Protein AF-A0A1X7UBM4-F1 (afdb_monomer_lite)

Secondary structure (DSSP, 8-state):
-----EEEE------------SS-TTGGG-S---S----PPPPEE-TTSSEEEEEETTEEEEEEHHHHHHT--STTTB-TTS-B---GGGGGS--EEEEEEEETTEEEEEEE-TTS-EEEEEEEHHHHHHT---HHHHHHHHHHT-----SS--EEEHHHHHH-HHHHHHHHHHHHHHSEEEEE---SSHHHHHHHHHTT-PPPPBTTBSSEE----SS-SSGGGSSS---SB-SS---HHHHHHHHHHHHHHHH-TT-EEE-PPTT-EEEE-TTT-EEEEPPP--TT-----EE----HHHHHHHHHT-EEEEE--TTT-GGGHHHHHHHHHHHTTTSEETTGGGG-TT--TT--TTS-HHHHHHHHHHHHHH-SEEEEE-SS--HHHHHHHHHHHHTT-EEEEEE-SSS-SPPPPHHHHTT--SSSEEEEE--TTTHHHHHHHHHHHT-

Foldseek 3Di:
DDFFKWKKDFDDDDDDDDAAAAQALQRLQDDDDDDPDPDFDWWDAPPLQQWIWGRDVSATAIGGQLRCQQVFPPCCQAPPVRDGPDDCVQVVWDKGWPDWGDDPQKIWTWIQGRVRDIDIGIDGNSVVRSPGPPPVSVVVNVVNNDADQDLDAAEEELCLCPVDLQSVLLQLVRQSRNQKHKYAQQDPDPVSVCVSQVVQNQFDQDPCGSKHWQDQDPDDPDPSNHLDFDAFDQPDDDDDVCVVVVVVVSVCVVPDPSMDMGGDDVRMDMDGNSVGMTIGGDRDDPPPDDDTDIDTDDDSVSSSVSQQLAEEEEAEALQQCLVCLCLLLVLLVLCVSRYHYPPNVSSPNPADSVGPPPDDPVVVVVSSVVSLLSHQEYEYAQQGDDPVSVVSVVVNVVSLHQYEYEHEVPVDPDDGDPVLVVVDDVARRHYDHDDSVCSNVVVVCCSNPHD

Structure (mmCIF, N/CA/C/O backbone):
data_AF-A0A1X7UBM4-F1
#
_entry.id   AF-A0A1X7UBM4-F1
#
loop_
_atom_site.group_PDB
_atom_site.id
_atom_site.type_symbol
_atom_site.label_atom_id
_atom_site.label_alt_id
_atom_site.label_comp_id
_atom_site.label_asym_id
_atom_site.label_entity_id
_atom_site.label_seq_id
_atom_site.pdbx_PDB_ins_code
_atom_site.Cartn_x
_atom_site.Cartn_y
_atom_site.Cartn_z
_atom_site.occupancy
_atom_site.B_iso_or_equiv
_atom_site.auth_seq_id
_atom_site.auth_comp_id
_atom_site.auth_asym_id
_atom_site.auth_atom_id
_atom_site.pdbx_PDB_model_num
ATOM 1 N N . MET A 1 1 ? 34.013 1.049 -30.710 1.00 31.89 1 MET A N 1
ATOM 2 C CA . MET A 1 1 ? 33.432 1.112 -29.354 1.00 31.89 1 MET A CA 1
ATOM 3 C C . MET A 1 1 ? 32.891 2.511 -29.180 1.00 31.89 1 MET A C 1
ATOM 5 O O . MET A 1 1 ? 33.710 3.408 -29.179 1.00 31.89 1 MET A O 1
ATOM 9 N N . ASN A 1 2 ? 31.574 2.706 -29.161 1.00 22.80 2 ASN A N 1
ATOM 10 C CA . ASN A 1 2 ? 30.938 3.958 -28.741 1.00 22.80 2 ASN A CA 1
ATOM 11 C C . ASN A 1 2 ? 29.521 3.617 -28.251 1.00 22.80 2 ASN A C 1
ATOM 13 O O . ASN A 1 2 ? 28.773 2.928 -28.944 1.00 22.80 2 ASN A O 1
ATOM 17 N N . SER A 1 3 ? 29.248 4.020 -27.014 1.00 24.77 3 SER A N 1
ATOM 18 C CA . SER A 1 3 ? 28.074 3.767 -26.167 1.00 24.77 3 SER A CA 1
ATOM 19 C C . SER A 1 3 ? 26.887 4.686 -26.508 1.00 24.77 3 SER A C 1
ATOM 21 O O . SER A 1 3 ? 27.098 5.774 -27.034 1.00 24.77 3 SER A O 1
ATOM 23 N N . LEU A 1 4 ? 25.649 4.265 -26.211 1.00 27.75 4 LEU A N 1
ATOM 24 C CA . LEU A 1 4 ? 24.378 4.913 -26.596 1.00 27.75 4 LEU A CA 1
ATOM 25 C C . LEU A 1 4 ? 23.347 4.915 -25.445 1.00 27.75 4 LEU A C 1
ATOM 27 O O . LEU A 1 4 ? 22.862 3.861 -25.054 1.00 27.75 4 LEU A O 1
ATOM 31 N N . THR A 1 5 ? 22.964 6.091 -24.947 1.00 26.19 5 THR A N 1
ATOM 32 C CA . THR A 1 5 ? 22.086 6.343 -23.782 1.00 26.19 5 THR A CA 1
ATOM 33 C C . THR A 1 5 ? 20.606 6.642 -24.131 1.00 26.19 5 THR A C 1
ATOM 35 O O . THR A 1 5 ? 20.316 7.194 -25.191 1.00 26.19 5 THR A O 1
ATOM 38 N N . ALA A 1 6 ? 19.661 6.325 -23.228 1.00 27.64 6 ALA A N 1
ATOM 39 C CA . ALA A 1 6 ? 18.219 6.659 -23.276 1.00 27.64 6 ALA A CA 1
ATOM 40 C C . ALA A 1 6 ? 17.786 7.494 -22.051 1.00 27.64 6 ALA A C 1
ATOM 42 O O . ALA A 1 6 ? 18.209 7.169 -20.953 1.00 27.64 6 ALA A O 1
ATOM 43 N N . SER A 1 7 ? 16.960 8.539 -22.194 1.00 28.81 7 SER A N 1
ATOM 44 C CA . SER A 1 7 ? 16.756 9.574 -21.154 1.00 28.81 7 SER A CA 1
ATOM 45 C C . SER A 1 7 ? 15.339 9.614 -20.530 1.00 28.81 7 SER A C 1
ATOM 47 O O . SER A 1 7 ? 14.362 9.450 -21.255 1.00 28.81 7 SER A O 1
ATOM 49 N N . MET A 1 8 ? 15.200 9.928 -19.230 1.00 30.80 8 MET A N 1
ATOM 50 C CA . MET A 1 8 ? 13.927 10.083 -18.480 1.00 30.80 8 MET A CA 1
ATOM 51 C C . MET A 1 8 ? 13.883 11.340 -17.592 1.00 30.80 8 MET A C 1
ATOM 53 O O . MET A 1 8 ? 14.936 11.805 -17.165 1.00 30.80 8 MET A O 1
ATOM 57 N N . TRP A 1 9 ? 12.684 11.860 -17.280 1.00 40.25 9 TRP A N 1
ATOM 58 C CA . TRP A 1 9 ? 12.485 13.157 -16.597 1.00 40.25 9 TRP A CA 1
ATOM 59 C C . TRP A 1 9 ? 11.434 13.187 -15.470 1.00 40.25 9 TRP A C 1
ATOM 61 O O . TRP A 1 9 ? 10.471 12.426 -15.485 1.00 40.25 9 TRP A O 1
ATOM 71 N N . CYS A 1 10 ? 11.589 14.142 -14.536 1.00 30.83 10 CYS A N 1
ATOM 72 C CA . CYS A 1 10 ? 10.629 14.520 -13.482 1.00 30.83 10 CYS A CA 1
ATOM 73 C C . CYS A 1 10 ? 10.560 16.056 -13.288 1.00 30.83 10 CYS A C 1
ATOM 75 O O . CYS A 1 10 ? 11.589 16.728 -13.323 1.00 30.83 10 CYS A O 1
ATOM 77 N N . LEU A 1 11 ? 9.370 16.603 -13.000 1.00 28.80 11 LEU A N 1
ATOM 78 C CA . LEU A 1 11 ? 9.114 18.037 -12.739 1.00 28.80 11 LEU A CA 1
ATOM 79 C C . LEU A 1 11 ? 9.208 18.401 -11.241 1.00 28.80 11 LEU A C 1
ATOM 81 O O . LEU A 1 11 ? 8.672 17.648 -10.433 1.00 28.80 11 LEU A O 1
ATOM 85 N N . PRO A 1 12 ? 9.789 19.555 -10.843 1.00 33.62 12 PRO A N 1
ATOM 86 C CA . PRO A 1 12 ? 9.895 19.961 -9.436 1.00 33.62 12 PRO A CA 1
ATOM 87 C C . PRO A 1 12 ? 8.867 21.022 -8.986 1.00 33.62 12 PRO A C 1
ATOM 89 O O . PRO A 1 12 ? 8.377 21.815 -9.792 1.00 33.62 12 PRO A O 1
ATOM 92 N N . ARG A 1 13 ? 8.674 21.153 -7.659 1.00 33.34 13 ARG A N 1
ATOM 93 C CA . ARG A 1 13 ? 8.401 22.453 -7.014 1.00 33.34 13 ARG A CA 1
ATOM 94 C C . ARG A 1 13 ? 9.009 22.560 -5.608 1.00 33.34 13 ARG A C 1
ATOM 96 O O . ARG A 1 13 ? 9.158 21.574 -4.894 1.00 33.34 13 ARG A O 1
ATOM 103 N N . GLU A 1 14 ? 9.405 23.780 -5.254 1.00 31.25 14 GLU A N 1
ATOM 104 C CA . GLU A 1 14 ? 10.244 24.133 -4.108 1.00 31.25 14 GLU A CA 1
ATOM 105 C C . GLU A 1 14 ? 9.455 24.494 -2.835 1.00 31.25 14 GLU A C 1
ATOM 107 O O . GLU A 1 14 ? 8.446 25.194 -2.879 1.00 31.25 14 GLU A O 1
ATOM 112 N N . LEU A 1 15 ? 10.039 24.081 -1.700 1.00 30.00 15 LEU A N 1
ATOM 113 C CA . LEU A 1 15 ? 9.874 24.565 -0.321 1.00 30.00 15 LEU A CA 1
ATOM 114 C C . LEU A 1 15 ? 8.492 24.421 0.347 1.00 30.00 15 LEU A C 1
ATOM 116 O O . LEU A 1 15 ? 7.684 25.347 0.354 1.00 30.00 15 LEU A O 1
ATOM 120 N N . ARG A 1 16 ? 8.345 23.356 1.151 1.00 28.70 16 ARG A N 1
ATOM 121 C CA . ARG A 1 16 ? 8.252 23.461 2.626 1.00 28.70 16 ARG A CA 1
ATOM 122 C C . ARG A 1 16 ? 8.391 22.096 3.304 1.00 28.70 16 ARG A C 1
ATOM 124 O O . ARG A 1 16 ? 7.940 21.070 2.816 1.00 28.70 16 ARG A O 1
ATOM 131 N N . SER A 1 17 ? 9.058 22.116 4.450 1.00 33.28 17 SER A N 1
ATOM 132 C CA . SER A 1 17 ? 9.311 20.988 5.336 1.00 33.28 17 SER A CA 1
ATOM 133 C C . SER A 1 17 ? 8.028 20.470 5.997 1.00 33.28 17 SER A C 1
ATOM 135 O O . SER A 1 17 ? 7.504 21.130 6.891 1.00 33.28 17 SER A O 1
ATOM 137 N N . ALA A 1 18 ? 7.570 19.288 5.591 1.00 29.58 18 ALA A N 1
ATOM 138 C CA . ALA A 1 18 ? 6.928 18.267 6.428 1.00 29.58 18 ALA A CA 1
ATOM 139 C C . ALA A 1 18 ? 6.649 17.050 5.533 1.00 29.58 18 ALA A C 1
ATOM 141 O O . ALA A 1 18 ? 5.715 17.057 4.739 1.00 29.58 18 ALA A O 1
ATOM 142 N N . ARG A 1 19 ? 7.511 16.030 5.614 1.00 31.33 19 ARG A N 1
ATOM 143 C CA . ARG A 1 19 ? 7.343 14.753 4.905 1.00 31.33 19 ARG A CA 1
ATOM 144 C C . ARG A 1 19 ? 6.262 13.939 5.610 1.00 31.33 19 ARG A C 1
ATOM 146 O O . ARG A 1 19 ? 6.452 13.619 6.782 1.00 31.33 19 ARG A O 1
ATOM 153 N N . ILE A 1 20 ? 5.174 13.603 4.925 1.00 36.75 20 ILE A N 1
ATOM 154 C CA . ILE A 1 20 ? 4.147 12.674 5.416 1.00 36.75 20 ILE A CA 1
ATOM 155 C C . ILE A 1 20 ? 3.741 11.744 4.262 1.00 36.75 20 ILE A C 1
ATOM 157 O O . ILE A 1 20 ? 3.892 12.092 3.103 1.00 36.75 20 ILE A O 1
ATOM 161 N N . ASP A 1 21 ? 3.341 10.540 4.642 1.00 37.75 21 ASP A N 1
ATOM 162 C CA . ASP A 1 21 ? 3.375 9.240 3.971 1.00 37.75 21 ASP A CA 1
ATOM 163 C C . ASP A 1 21 ? 2.256 8.970 2.934 1.00 37.75 21 ASP A C 1
ATOM 165 O O . ASP A 1 21 ? 1.111 9.377 3.121 1.00 37.75 21 ASP A O 1
ATOM 169 N N . LEU A 1 22 ? 2.581 8.204 1.883 1.00 32.78 22 LEU A N 1
ATOM 170 C CA . LEU A 1 22 ? 1.777 8.009 0.661 1.00 32.78 22 LEU A CA 1
ATOM 171 C C . LEU A 1 22 ? 0.690 6.920 0.769 1.00 32.78 22 LEU A C 1
ATOM 173 O O . LEU A 1 22 ? -0.161 6.816 -0.110 1.00 32.78 22 LEU A O 1
ATOM 177 N N . PHE A 1 23 ? 0.671 6.118 1.839 1.00 36.22 23 PHE A N 1
ATOM 178 C CA . PHE A 1 23 ? -0.274 4.990 1.964 1.00 36.22 23 PHE A CA 1
ATOM 179 C C . PHE A 1 23 ? -1.014 4.900 3.291 1.00 36.22 23 PHE A C 1
ATOM 181 O O . PHE A 1 23 ? -1.813 3.987 3.510 1.00 36.22 23 PHE A O 1
ATOM 188 N N . SER A 1 24 ? -0.839 5.882 4.166 1.00 37.50 24 SER A N 1
ATOM 189 C CA . SER A 1 24 ? -1.574 5.931 5.414 1.00 37.50 24 SER A CA 1
ATOM 190 C C . SER A 1 24 ? -2.371 7.229 5.500 1.00 37.50 24 SER A C 1
ATOM 192 O O . SER A 1 24 ? -1.887 8.267 5.938 1.00 37.50 24 SER A O 1
ATOM 194 N N . ARG A 1 25 ? -3.687 7.136 5.247 1.00 38.09 25 ARG A N 1
ATOM 195 C CA . ARG A 1 25 ? -4.664 8.135 5.740 1.00 38.09 25 ARG A CA 1
ATOM 196 C C . ARG A 1 25 ? -4.524 8.401 7.260 1.00 38.09 25 ARG A C 1
ATOM 198 O O . ARG A 1 25 ? -5.082 9.361 7.773 1.00 38.09 25 ARG A O 1
ATOM 205 N N . LYS A 1 26 ? -3.763 7.561 7.984 1.00 36.16 26 LYS A N 1
ATOM 206 C CA . LYS A 1 26 ? -3.405 7.683 9.405 1.00 36.16 26 LYS A CA 1
ATOM 207 C C . LYS A 1 26 ? -2.196 8.601 9.706 1.00 36.16 26 LYS A C 1
ATOM 209 O O . LYS A 1 26 ? -2.066 9.001 10.859 1.00 36.16 26 LYS A O 1
ATOM 214 N N . ALA A 1 27 ? -1.320 8.971 8.761 1.00 33.53 27 ALA A N 1
ATOM 215 C CA . ALA A 1 27 ? -0.061 9.671 9.101 1.00 33.53 27 ALA A CA 1
ATOM 216 C C . ALA A 1 27 ? -0.197 11.163 9.479 1.00 33.53 27 ALA A C 1
ATOM 218 O O . ALA A 1 27 ? 0.775 11.793 9.890 1.00 33.53 27 ALA A O 1
ATOM 219 N N . LEU A 1 28 ? -1.412 11.713 9.461 1.00 33.78 28 LEU A N 1
ATOM 220 C CA . LEU A 1 28 ? -1.733 13.029 10.028 1.00 33.78 28 LEU A CA 1
ATOM 221 C C . LEU A 1 28 ? -1.749 13.059 11.574 1.00 33.78 28 LEU A C 1
ATOM 223 O O . LEU A 1 28 ? -1.908 14.125 12.163 1.00 33.78 28 LEU A O 1
ATOM 227 N N . LEU A 1 29 ? -1.590 11.909 12.246 1.00 38.12 29 LEU A N 1
ATOM 228 C CA . LEU A 1 29 ? -1.832 11.759 13.688 1.00 38.12 29 LEU A CA 1
ATOM 229 C C . LEU A 1 29 ? -0.689 12.184 14.627 1.00 38.12 29 LEU A C 1
ATOM 231 O O . LEU A 1 29 ? -0.891 12.160 15.838 1.00 38.12 29 LEU A O 1
ATOM 235 N N . ILE A 1 30 ? 0.507 12.552 14.150 1.00 35.09 30 ILE A N 1
ATOM 236 C CA . ILE A 1 30 ? 1.668 12.686 15.054 1.00 35.09 30 ILE A CA 1
ATOM 237 C C . ILE A 1 30 ? 2.451 13.976 14.814 1.00 35.09 30 ILE A C 1
ATOM 239 O O . ILE A 1 30 ? 3.538 13.980 14.249 1.00 35.09 30 ILE A O 1
ATOM 243 N N . ALA A 1 31 ? 1.915 15.080 15.333 1.00 27.69 31 ALA A N 1
ATOM 244 C CA . ALA A 1 31 ? 2.724 16.216 15.770 1.00 27.69 31 ALA A CA 1
ATOM 245 C C . ALA A 1 31 ? 1.971 17.046 16.823 1.00 27.69 31 ALA A C 1
ATOM 247 O O . ALA A 1 31 ? 1.572 18.172 16.542 1.00 27.69 31 ALA A O 1
ATOM 248 N N . ARG A 1 32 ? 1.764 16.475 18.023 1.00 30.72 32 ARG A N 1
ATOM 249 C CA . ARG A 1 32 ? 1.764 17.146 19.348 1.00 30.72 32 ARG A CA 1
ATOM 250 C C . ARG A 1 32 ? 1.050 16.284 20.395 1.00 30.72 32 ARG A C 1
ATOM 252 O O . ARG A 1 32 ? -0.171 16.307 20.493 1.00 30.72 32 ARG A O 1
ATOM 259 N N . SER A 1 33 ? 1.822 15.619 21.251 1.00 29.53 33 SER A N 1
ATOM 260 C CA . SER A 1 33 ? 1.375 15.324 22.617 1.00 29.53 33 SER A CA 1
ATOM 261 C C . SER A 1 33 ? 2.571 15.246 23.569 1.00 29.53 33 SER A C 1
ATOM 263 O O . SER A 1 33 ? 3.092 14.177 23.865 1.00 29.53 33 SER A O 1
ATOM 265 N N . LEU A 1 34 ? 3.000 16.407 24.055 1.00 31.38 34 LEU A N 1
ATOM 266 C CA . LEU A 1 34 ? 3.650 16.537 25.357 1.00 31.38 34 LEU A CA 1
ATOM 267 C C . LEU A 1 34 ? 3.080 17.786 26.032 1.00 31.38 34 LEU A C 1
ATOM 269 O O . LEU A 1 34 ? 3.706 18.838 26.072 1.00 31.38 34 LEU A O 1
ATOM 273 N N . SER A 1 35 ? 1.851 17.671 26.522 1.00 29.44 35 SER A N 1
ATOM 274 C CA . SER A 1 35 ? 1.437 18.299 27.775 1.00 29.44 35 SER A CA 1
ATOM 275 C C . SER A 1 35 ? 0.159 17.615 28.249 1.00 29.44 35 SER A C 1
ATOM 277 O O . SER A 1 35 ? -0.729 17.309 27.451 1.00 29.44 35 SER A O 1
ATOM 279 N N . SER A 1 36 ? 0.087 17.331 29.546 1.00 35.69 36 SER A N 1
ATOM 280 C CA . SER A 1 36 ? -1.112 16.856 30.232 1.00 35.69 36 SER A CA 1
ATOM 281 C C . SER A 1 36 ? -2.239 17.872 30.034 1.00 35.69 36 SER A C 1
ATOM 283 O O . SER A 1 36 ? -2.342 18.852 30.772 1.00 35.69 36 SER A O 1
ATOM 285 N N . SER A 1 37 ? -3.037 17.671 28.991 1.00 36.22 37 SER A N 1
ATOM 286 C CA . SER A 1 37 ? -4.226 18.469 28.724 1.00 36.22 37 SER A CA 1
ATOM 287 C C . SER A 1 37 ? -5.427 17.811 29.409 1.00 36.22 37 SER A C 1
ATOM 289 O O . SER A 1 37 ? -5.449 16.585 29.547 1.00 36.22 37 SER A O 1
ATOM 291 N N . PRO A 1 38 ? -6.408 18.601 29.879 1.00 40.12 38 PRO A N 1
ATOM 292 C CA . PRO A 1 38 ? -7.646 18.069 30.440 1.00 40.12 38 PRO A CA 1
ATOM 293 C C . PRO A 1 38 ? -8.314 17.113 29.444 1.00 40.12 38 PRO A C 1
ATOM 295 O O . PRO A 1 38 ? -8.142 17.272 28.233 1.00 40.12 38 PRO A O 1
ATOM 298 N N . LEU A 1 39 ? -9.060 16.126 29.960 1.00 48.59 39 LEU A N 1
ATOM 299 C CA . LEU A 1 39 ? -9.880 15.223 29.144 1.00 48.59 39 LEU A CA 1
ATOM 300 C C . LEU A 1 39 ? -10.595 16.040 28.054 1.00 48.59 39 LEU A C 1
ATOM 302 O O . LEU A 1 39 ? -11.194 17.070 28.391 1.00 48.59 39 LEU A O 1
ATOM 306 N N . PRO A 1 40 ? -10.506 15.637 26.772 1.00 56.47 40 PRO A N 1
ATOM 307 C CA . PRO A 1 40 ? -11.127 16.394 25.700 1.00 56.47 40 PRO A CA 1
ATOM 308 C C . PRO A 1 40 ? -12.624 16.550 26.005 1.00 56.47 40 PRO A C 1
ATOM 310 O O . PRO A 1 40 ? -13.240 15.611 26.526 1.00 56.47 40 PRO A O 1
ATOM 313 N N . PRO A 1 41 ? -13.222 17.724 25.731 1.00 64.00 41 PRO A N 1
ATOM 314 C CA . PRO A 1 41 ? -14.642 17.919 25.956 1.00 64.00 41 PRO A CA 1
ATOM 315 C C . PRO A 1 41 ? -15.452 16.859 25.194 1.00 64.00 41 PRO A C 1
ATOM 317 O O . PRO A 1 41 ? -15.007 16.362 24.153 1.00 64.00 41 PRO A O 1
ATOM 320 N N . PRO A 1 42 ? -16.649 16.501 25.683 1.00 72.81 42 PRO A N 1
ATOM 321 C CA . PRO A 1 42 ? -17.501 15.562 24.975 1.00 72.81 42 PRO A CA 1
ATOM 322 C C . PRO A 1 42 ? -17.829 16.089 23.568 1.00 72.81 42 PRO A C 1
ATOM 324 O O . PRO A 1 42 ? -17.855 17.308 23.349 1.00 72.81 42 PRO A O 1
ATOM 327 N N . PRO A 1 43 ? -18.084 15.190 22.601 1.00 84.31 43 PRO A N 1
ATOM 328 C CA . PRO A 1 43 ? -18.532 15.598 21.279 1.00 84.31 43 PRO A CA 1
ATOM 329 C C . PRO A 1 43 ? -19.790 16.469 21.398 1.00 84.31 43 PRO A C 1
ATOM 331 O O . PRO A 1 43 ? -20.677 16.197 22.206 1.00 84.31 43 PRO A O 1
ATOM 334 N N . SER A 1 44 ? -19.857 17.535 20.603 1.00 88.56 44 SER A N 1
ATOM 335 C CA . SER A 1 44 ? -20.955 18.507 20.648 1.00 88.56 44 SER A CA 1
ATOM 336 C C . SER A 1 44 ? -21.735 18.498 19.341 1.00 88.56 44 SER A C 1
ATOM 338 O O . SER A 1 44 ? -21.162 18.607 18.257 1.00 88.56 44 SER A O 1
ATOM 340 N N . ILE A 1 45 ? -23.053 18.347 19.440 1.00 91.31 45 ILE A N 1
ATOM 341 C CA . ILE A 1 45 ? -23.968 18.385 18.297 1.00 91.31 45 ILE A CA 1
ATOM 342 C C . ILE A 1 45 ? -24.453 19.829 18.113 1.00 91.31 45 ILE A C 1
ATOM 344 O O . ILE A 1 45 ? -24.721 20.533 19.088 1.00 91.31 45 ILE A O 1
ATOM 348 N N . THR A 1 46 ? -24.553 20.296 16.868 1.00 89.31 46 THR A N 1
ATOM 349 C CA . THR A 1 46 ? -25.139 21.610 16.565 1.00 89.31 46 THR A CA 1
ATOM 350 C C . THR A 1 46 ? -26.624 21.652 16.930 1.00 89.31 46 THR A C 1
ATOM 352 O O . THR A 1 46 ? -27.304 20.635 16.883 1.00 89.31 46 THR A O 1
ATOM 355 N N . GLN A 1 47 ? -27.168 22.832 17.253 1.00 87.00 47 GLN A N 1
ATOM 356 C CA . GLN A 1 47 ? -28.583 22.968 17.648 1.00 87.00 47 GLN A CA 1
ATOM 357 C C . GLN A 1 47 ? -29.575 22.412 16.610 1.00 87.00 47 GLN A C 1
ATOM 359 O O . GLN A 1 47 ? -30.657 21.964 16.969 1.00 87.00 47 GLN A O 1
ATOM 364 N N . ASP A 1 48 ? -29.213 22.428 15.326 1.00 88.19 48 ASP A N 1
ATOM 365 C CA . ASP A 1 48 ? -30.027 21.888 14.233 1.00 88.19 48 ASP A CA 1
ATOM 366 C C . ASP A 1 48 ? -29.850 20.373 14.003 1.00 88.19 48 ASP A C 1
ATOM 368 O O . ASP A 1 48 ? -30.475 19.816 13.097 1.00 88.19 48 ASP A O 1
ATOM 372 N N . GLY A 1 49 ? -28.978 19.717 14.776 1.00 89.25 49 GLY A N 1
ATOM 373 C CA . GLY A 1 49 ? -28.636 18.300 14.657 1.00 89.25 49 GLY A CA 1
ATOM 374 C C . GLY A 1 49 ? -27.836 17.945 13.402 1.00 89.25 49 GLY A C 1
ATOM 375 O O . GLY A 1 49 ? -27.576 16.769 13.161 1.00 89.25 49 GLY A O 1
ATOM 376 N N . LYS A 1 50 ? -27.450 18.911 12.559 1.00 90.56 50 LYS A N 1
ATOM 377 C CA . LYS A 1 50 ? -26.857 18.626 11.238 1.00 90.56 50 LYS A CA 1
ATOM 378 C C . LYS A 1 50 ? -25.354 18.408 11.267 1.00 90.56 50 LYS A C 1
ATOM 380 O O . LYS A 1 50 ? -24.771 18.016 10.251 1.00 90.56 50 LYS A O 1
ATOM 385 N N . SER A 1 51 ? -24.683 18.692 12.374 1.00 90.69 51 SER A N 1
ATOM 386 C CA . SER A 1 51 ? -23.243 18.502 12.494 1.00 90.69 51 SER A CA 1
ATOM 387 C C . SER A 1 51 ? -22.834 18.082 13.898 1.00 90.69 51 SER A C 1
ATOM 389 O O . SER A 1 51 ? -23.457 18.458 14.886 1.00 90.69 51 SER A O 1
ATOM 391 N N . LEU A 1 52 ? -21.736 17.342 13.956 1.00 91.75 52 LEU A N 1
ATOM 392 C CA . LEU A 1 52 ? -21.018 16.951 15.153 1.00 91.75 52 LEU A CA 1
ATOM 393 C C . LEU A 1 52 ? -19.641 17.608 15.139 1.00 91.75 52 LEU A C 1
ATOM 395 O O . LEU A 1 52 ? -18.916 17.504 14.148 1.00 91.75 52 LEU A O 1
ATOM 399 N N . SER A 1 53 ? -19.260 18.231 16.242 1.00 89.12 53 SER A N 1
ATOM 400 C CA . SER A 1 53 ? -17.908 18.723 16.473 1.00 89.12 53 SER A CA 1
ATOM 401 C C . SER A 1 53 ? -17.230 17.846 17.516 1.00 89.12 53 SER A C 1
ATOM 403 O O . SER A 1 53 ? -17.757 17.666 18.616 1.00 89.12 53 SER A O 1
ATOM 405 N N . ILE A 1 54 ? -16.054 17.322 17.180 1.00 83.75 54 ILE A N 1
ATOM 406 C CA . ILE A 1 54 ? -15.177 16.616 18.116 1.00 83.75 54 ILE A CA 1
ATOM 407 C C . ILE A 1 54 ? -14.107 17.612 18.566 1.00 83.75 54 ILE A C 1
ATOM 409 O O . ILE A 1 54 ? -13.253 17.981 17.755 1.00 83.75 54 ILE A O 1
ATOM 413 N N . PRO A 1 55 ? -14.152 18.084 19.823 1.00 67.12 55 PRO A N 1
ATOM 414 C CA . PRO A 1 55 ? -13.237 19.100 20.322 1.00 67.12 55 PRO A CA 1
ATOM 415 C C . PRO A 1 55 ? -11.941 18.463 20.844 1.00 67.12 55 PRO A C 1
ATOM 417 O O . PRO A 1 55 ? -11.473 18.793 21.928 1.00 67.12 55 PRO A O 1
ATOM 420 N N . ASP A 1 56 ? -11.363 17.530 20.088 1.00 68.62 56 ASP A N 1
ATOM 421 C CA . ASP A 1 56 ? -10.034 16.992 20.375 1.00 68.62 56 ASP A CA 1
ATOM 422 C C . ASP A 1 56 ? -8.993 18.033 19.912 1.00 68.62 56 ASP A C 1
ATOM 424 O O . ASP A 1 56 ? -8.928 18.318 18.713 1.00 68.62 56 ASP A O 1
ATOM 428 N N . PRO A 1 57 ? -8.189 18.641 20.810 1.00 57.91 57 PRO A N 1
ATOM 429 C CA . PRO A 1 57 ? -7.190 19.643 20.430 1.00 57.91 57 PRO A CA 1
ATOM 430 C C . PRO A 1 57 ? -6.116 19.092 19.487 1.00 57.91 57 PRO A C 1
ATOM 432 O O . PRO A 1 57 ? -5.525 19.851 18.718 1.00 57.91 57 PRO A O 1
ATOM 435 N N . SER A 1 58 ? -5.866 17.781 19.539 1.00 56.50 58 SER A N 1
ATOM 436 C CA . SER A 1 58 ? -4.962 17.092 18.620 1.00 56.50 58 SER A CA 1
ATOM 437 C C . SER A 1 58 ? -5.627 16.817 17.271 1.00 56.50 58 SER A C 1
ATOM 439 O O . SER A 1 58 ? -4.924 16.592 16.286 1.00 56.50 58 SER A O 1
ATOM 441 N N . TYR A 1 59 ? -6.964 16.835 17.205 1.00 61.69 59 TYR A N 1
ATOM 442 C CA . TYR A 1 59 ? -7.708 16.522 15.993 1.00 61.69 59 TYR A CA 1
ATOM 443 C C . TYR A 1 59 ? -9.094 17.189 15.910 1.00 61.69 59 TYR A C 1
ATOM 445 O O . TYR A 1 59 ? -10.127 16.520 16.046 1.00 61.69 59 TYR A O 1
ATOM 453 N N . PRO A 1 60 ? -9.154 18.509 15.656 1.00 69.12 60 PRO A N 1
ATOM 454 C CA . PRO A 1 60 ? -10.426 19.194 15.505 1.00 69.12 60 PRO A CA 1
ATOM 455 C C . PRO A 1 60 ? -11.141 18.679 14.250 1.00 69.12 60 PRO A C 1
ATOM 457 O O . PRO A 1 60 ? -10.642 18.781 13.125 1.00 69.12 60 PRO A O 1
ATOM 460 N N . GLY A 1 61 ? -12.327 18.110 14.442 1.00 77.94 61 GLY A N 1
ATOM 461 C CA . GLY A 1 61 ? -13.131 17.555 13.358 1.00 77.94 61 GLY A CA 1
ATOM 462 C C . GLY A 1 61 ? -14.567 18.045 13.430 1.00 77.94 61 GLY A C 1
ATOM 463 O O . GLY A 1 61 ? -15.199 17.964 14.485 1.00 77.94 61 GLY A O 1
ATOM 464 N N . ARG A 1 62 ? -15.089 18.535 12.301 1.00 87.12 62 ARG A N 1
ATOM 465 C CA . ARG A 1 62 ? -16.508 18.860 12.131 1.00 87.12 62 ARG A CA 1
ATOM 466 C C . ARG A 1 62 ? -17.109 17.939 11.078 1.00 87.12 62 ARG A C 1
ATOM 468 O O . ARG A 1 62 ? -16.772 18.027 9.899 1.00 87.12 62 ARG A O 1
ATOM 475 N N . TYR A 1 63 ? -18.039 17.102 11.510 1.00 89.62 63 TYR A N 1
ATOM 476 C CA . TYR A 1 63 ? -18.643 16.055 10.699 1.00 89.62 63 TYR A CA 1
ATOM 477 C C . TYR A 1 63 ? -20.131 16.335 10.478 1.00 89.62 63 TYR A C 1
ATOM 479 O O . TYR A 1 63 ? -20.839 16.702 11.408 1.00 89.62 63 TYR A O 1
ATOM 487 N N . HIS A 1 64 ? -20.634 16.182 9.258 1.00 90.75 64 HIS A N 1
ATOM 488 C CA . HIS A 1 64 ? -22.046 16.368 8.944 1.00 90.75 64 HIS A CA 1
ATOM 489 C C . HIS A 1 64 ? -22.817 15.113 9.359 1.00 90.75 64 HIS A C 1
ATOM 491 O O . HIS A 1 64 ? -22.377 13.997 9.082 1.00 90.75 64 HIS A O 1
ATOM 497 N N . ALA A 1 65 ? -23.991 15.282 9.968 1.00 90.50 65 ALA A N 1
ATOM 498 C CA . ALA A 1 65 ? -24.828 14.180 10.448 1.00 90.50 65 ALA A CA 1
ATOM 499 C C . ALA A 1 65 ? -25.176 13.180 9.334 1.00 90.50 65 ALA A C 1
ATOM 501 O O . ALA A 1 65 ? -25.093 11.971 9.536 1.00 90.50 65 ALA A O 1
ATOM 502 N N . ILE A 1 66 ? -25.481 13.692 8.137 1.00 89.31 66 ILE A N 1
ATOM 503 C CA . ILE A 1 66 ? -25.736 12.902 6.925 1.00 89.31 66 ILE A CA 1
ATOM 504 C C . ILE A 1 66 ? -24.518 12.071 6.496 1.00 89.31 66 ILE A C 1
ATOM 506 O O . ILE A 1 66 ? -24.653 10.905 6.133 1.00 89.31 66 ILE A O 1
ATOM 510 N N . TRP A 1 67 ? -23.314 12.642 6.598 1.00 89.75 67 TRP A N 1
ATOM 511 C CA . TRP A 1 67 ? -22.072 11.952 6.261 1.00 89.75 67 TRP A CA 1
ATOM 512 C C . TRP A 1 67 ? -21.772 10.853 7.281 1.00 89.75 67 TRP A C 1
ATOM 514 O O . TRP A 1 67 ? -21.451 9.735 6.887 1.00 89.75 67 TRP A O 1
ATOM 524 N N . LEU A 1 68 ? -21.949 11.136 8.575 1.00 91.38 68 LEU A N 1
ATOM 525 C CA . LEU A 1 68 ? -21.799 10.150 9.647 1.00 91.38 68 LEU A CA 1
ATOM 526 C C . LEU A 1 68 ? -22.806 9.004 9.490 1.00 91.38 68 LEU A C 1
ATOM 528 O O . LEU A 1 68 ? -22.428 7.841 9.581 1.00 91.38 68 LEU A O 1
ATOM 532 N N . ARG A 1 69 ? -24.067 9.305 9.158 1.00 89.88 69 ARG A N 1
ATOM 533 C CA . ARG A 1 69 ? -25.094 8.282 8.918 1.00 89.88 69 ARG A CA 1
ATOM 534 C C . ARG A 1 69 ? -24.736 7.374 7.744 1.00 89.88 69 ARG A C 1
ATOM 536 O O . ARG A 1 69 ? -24.899 6.160 7.853 1.00 89.88 69 ARG A O 1
ATOM 543 N N . HIS A 1 70 ? -24.247 7.947 6.644 1.00 87.94 70 HIS A N 1
ATOM 544 C CA . HIS A 1 70 ? -23.796 7.190 5.473 1.00 87.94 70 HIS A CA 1
ATOM 545 C C . HIS A 1 70 ? -22.592 6.282 5.782 1.00 87.94 70 HIS A C 1
ATOM 547 O O . HIS A 1 70 ? -22.419 5.241 5.151 1.00 87.94 70 HIS A O 1
ATOM 553 N N . HIS A 1 71 ? -21.773 6.654 6.768 1.00 90.56 71 HIS A N 1
ATOM 554 C CA . HIS A 1 71 ? -20.578 5.915 7.175 1.00 90.56 71 HIS A CA 1
ATOM 555 C C . HIS A 1 71 ? -20.757 5.099 8.460 1.00 90.56 71 HIS A C 1
ATOM 557 O O . HIS A 1 71 ? -19.763 4.618 8.996 1.00 90.56 71 HIS A O 1
ATOM 563 N N . CYS A 1 72 ? -21.991 4.910 8.935 1.00 91.69 72 CYS A N 1
ATOM 564 C CA . CYS A 1 72 ? -22.263 4.073 10.099 1.00 91.69 72 CYS A CA 1
ATOM 565 C C . CYS A 1 72 ? -21.738 2.641 9.884 1.00 91.69 72 CYS A C 1
ATOM 567 O O . CYS A 1 72 ? -21.931 2.053 8.818 1.00 91.69 72 CYS A O 1
ATOM 569 N N . GLN A 1 73 ? -21.069 2.093 10.900 1.00 93.12 73 GLN A N 1
ATOM 570 C CA . GLN A 1 73 ? -20.395 0.789 10.864 1.00 93.12 73 GLN A CA 1
ATOM 571 C C . GLN A 1 73 ? -21.135 -0.280 11.681 1.00 93.12 73 GLN A C 1
ATOM 573 O O . GLN A 1 73 ? -20.583 -1.346 11.953 1.00 93.12 73 GLN A O 1
ATOM 578 N N . CYS A 1 74 ? -22.376 -0.008 12.099 1.00 91.31 74 CYS A N 1
ATOM 579 C CA . CYS A 1 74 ? -23.191 -1.010 12.775 1.00 91.31 74 CYS A CA 1
ATOM 580 C C . CYS A 1 74 ? -23.565 -2.161 11.814 1.00 91.31 74 CYS A C 1
ATOM 582 O O . CYS A 1 74 ? -23.582 -1.959 10.594 1.00 91.31 74 CYS A O 1
ATOM 584 N N . PRO A 1 75 ? -23.917 -3.351 12.336 1.00 89.62 75 PRO A N 1
ATOM 585 C CA . PRO A 1 75 ? -24.244 -4.520 11.511 1.00 89.62 75 PRO A CA 1
ATOM 586 C C . PRO A 1 75 ? -25.398 -4.316 10.515 1.00 89.62 75 PRO A C 1
ATOM 588 O O . PRO A 1 75 ? -25.473 -5.020 9.514 1.00 89.62 75 PRO A O 1
ATOM 591 N N . GLU A 1 76 ? -26.291 -3.353 10.764 1.00 88.62 76 GLU A N 1
ATOM 592 C CA . GLU A 1 76 ? -27.382 -3.004 9.840 1.00 88.62 76 GLU A CA 1
ATOM 593 C C . GLU A 1 76 ? -26.906 -2.170 8.641 1.00 88.62 76 GLU A C 1
ATOM 595 O O . GLU A 1 76 ? -27.505 -2.225 7.566 1.00 88.62 76 GLU A O 1
ATOM 600 N N . CYS A 1 77 ? -25.837 -1.387 8.821 1.00 87.38 77 CYS A N 1
ATOM 601 C CA . CYS A 1 77 ? -25.334 -0.415 7.845 1.00 87.38 77 CYS A CA 1
ATOM 602 C C . CYS A 1 77 ? -24.095 -0.896 7.079 1.00 87.38 77 CYS A C 1
ATOM 604 O O . CYS A 1 77 ? -23.753 -0.327 6.034 1.00 87.38 77 CYS A O 1
ATOM 606 N N . MET A 1 78 ? -23.424 -1.930 7.587 1.00 87.44 78 MET A N 1
ATOM 607 C CA . MET A 1 78 ? -22.240 -2.526 6.985 1.00 87.44 78 MET A CA 1
ATOM 608 C C . MET A 1 78 ? -22.328 -4.050 7.045 1.00 87.44 78 MET A C 1
ATOM 610 O O . MET A 1 78 ? -22.335 -4.647 8.120 1.00 87.44 78 MET A O 1
ATOM 614 N N . ALA A 1 79 ? -22.375 -4.681 5.873 1.00 78.69 79 ALA A N 1
ATOM 615 C CA . ALA A 1 79 ? -22.338 -6.130 5.755 1.00 78.69 79 ALA A CA 1
ATOM 616 C C . ALA A 1 79 ? -20.982 -6.683 6.226 1.00 78.69 79 ALA A C 1
ATOM 618 O O . ALA A 1 79 ? -19.965 -5.989 6.201 1.00 78.69 79 ALA A O 1
ATOM 619 N N . SER A 1 80 ? -20.933 -7.975 6.561 1.00 75.50 80 SER A N 1
ATOM 620 C CA . SER A 1 80 ? -19.693 -8.669 6.950 1.00 75.50 80 SER A CA 1
ATOM 621 C C . SER A 1 80 ? -18.594 -8.636 5.877 1.00 75.50 80 SER A C 1
ATOM 623 O O . SER A 1 80 ? -17.423 -8.828 6.188 1.00 75.50 80 SER A O 1
ATOM 625 N N . THR A 1 81 ? -18.956 -8.359 4.621 1.00 69.06 81 THR A N 1
ATOM 626 C CA . THR A 1 81 ? -18.036 -8.165 3.490 1.00 69.06 81 THR A CA 1
ATOM 627 C C . THR A 1 81 ? -17.380 -6.778 3.460 1.00 69.06 81 THR A C 1
ATOM 629 O O . THR A 1 81 ? -16.556 -6.518 2.587 1.00 69.06 81 THR A O 1
ATOM 632 N N . GLY A 1 82 ? -17.755 -5.865 4.364 1.00 71.94 82 GLY A N 1
ATOM 633 C CA . GLY A 1 82 ? -17.324 -4.461 4.365 1.00 71.94 82 GLY A CA 1
ATOM 634 C C . GLY A 1 82 ? -18.115 -3.563 3.405 1.00 71.94 82 GLY A C 1
ATOM 635 O O . GLY A 1 82 ? -17.862 -2.360 3.329 1.00 71.94 82 GLY A O 1
ATOM 636 N N . GLN A 1 83 ? -19.088 -4.121 2.678 1.00 75.06 83 GLN A N 1
ATOM 637 C CA . GLN A 1 83 ? -19.978 -3.353 1.810 1.00 75.06 83 GLN A CA 1
ATOM 638 C C . GLN A 1 83 ? -21.012 -2.587 2.641 1.00 75.06 83 GLN A C 1
ATOM 640 O O . GLN A 1 83 ? -21.627 -3.134 3.557 1.00 75.06 83 GLN A O 1
ATOM 645 N N . ARG A 1 84 ? -21.223 -1.313 2.300 1.00 83.56 84 ARG A N 1
ATOM 646 C CA . ARG A 1 84 ? -22.273 -0.490 2.909 1.00 83.56 84 ARG A CA 1
ATOM 647 C C . ARG A 1 84 ? -23.638 -0.888 2.362 1.00 83.56 84 ARG A C 1
ATOM 649 O O . ARG A 1 84 ? -23.814 -1.008 1.154 1.00 83.56 84 ARG A O 1
ATOM 656 N N . THR A 1 85 ? -24.600 -1.022 3.262 1.00 85.38 85 THR A N 1
ATOM 657 C CA . THR A 1 85 ? -26.005 -1.344 2.960 1.00 85.38 85 THR A CA 1
ATOM 658 C C . THR A 1 85 ? -26.923 -0.134 3.127 1.00 85.38 85 THR A C 1
ATOM 660 O O . THR A 1 85 ? -28.123 -0.231 2.884 1.00 85.38 85 THR A O 1
ATOM 663 N N . VAL A 1 86 ? -26.371 1.017 3.527 1.00 80.69 86 VAL A N 1
ATOM 664 C CA . VAL A 1 86 ? -27.115 2.263 3.732 1.00 80.69 86 VAL A CA 1
ATOM 665 C C . VAL A 1 86 ? -27.705 2.749 2.400 1.00 80.69 86 VAL A C 1
ATOM 667 O O . VAL A 1 86 ? -26.942 3.090 1.494 1.00 80.69 86 VAL A O 1
ATOM 670 N N . PRO A 1 87 ? -29.040 2.818 2.250 1.00 73.31 87 PRO A N 1
ATOM 671 C CA . PRO A 1 87 ? -29.648 3.265 1.006 1.00 73.31 87 PRO A CA 1
ATOM 672 C C . PRO A 1 87 ? -29.440 4.770 0.798 1.00 73.31 87 PRO A C 1
ATOM 674 O O . PRO A 1 87 ? -29.604 5.577 1.716 1.00 73.31 87 PRO A O 1
ATOM 677 N N . LEU A 1 88 ? -29.144 5.169 -0.443 1.00 72.12 88 LEU A N 1
ATOM 678 C CA . LEU A 1 88 ? -28.950 6.578 -0.812 1.00 72.12 88 LEU A CA 1
ATOM 679 C C . LEU A 1 88 ? -30.214 7.434 -0.636 1.00 72.12 88 LEU A C 1
ATOM 681 O O . LEU A 1 88 ? -30.100 8.653 -0.560 1.00 72.12 88 LEU A O 1
ATOM 685 N N . SER A 1 89 ? -31.401 6.828 -0.517 1.00 70.94 89 SER A N 1
ATOM 686 C CA . SER A 1 89 ? -32.651 7.536 -0.198 1.00 70.94 89 SER A CA 1
ATOM 687 C C . SER A 1 89 ? -32.590 8.289 1.135 1.00 70.94 89 SER A C 1
ATOM 68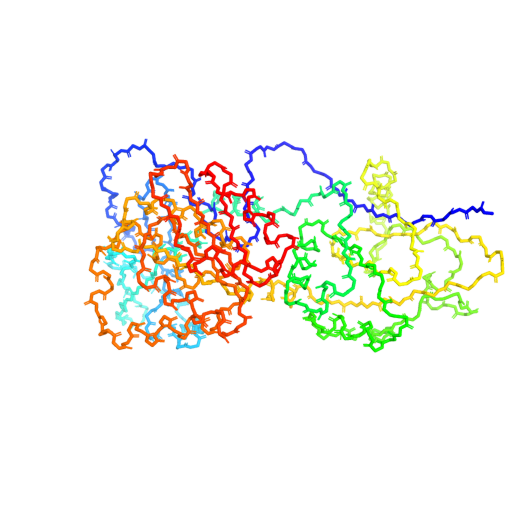9 O O . SER A 1 89 ? -33.295 9.280 1.310 1.00 70.94 89 SER A O 1
ATOM 691 N N . ILE A 1 90 ? -31.693 7.893 2.045 1.00 68.88 90 ILE A N 1
ATOM 692 C CA . ILE A 1 90 ? -31.405 8.638 3.278 1.00 68.88 90 ILE A CA 1
ATOM 693 C C . ILE A 1 90 ? -30.829 10.031 2.970 1.00 68.88 90 ILE A C 1
ATOM 695 O O . ILE A 1 90 ? -31.048 10.963 3.741 1.00 68.88 90 ILE A O 1
ATOM 699 N N . LEU A 1 91 ? -30.143 10.215 1.833 1.00 61.78 91 LEU A N 1
ATOM 700 C CA . LEU A 1 91 ? -29.602 11.516 1.424 1.00 61.78 91 LEU A CA 1
ATOM 701 C C . LEU A 1 91 ? -30.679 12.491 0.935 1.00 61.78 91 LEU A C 1
ATOM 703 O O . LEU A 1 91 ? -30.450 13.698 0.901 1.00 61.78 91 LEU A O 1
ATOM 707 N N . SER A 1 92 ? -31.846 11.975 0.551 1.00 63.72 92 SER A N 1
ATOM 708 C CA . SER A 1 92 ? -32.995 12.766 0.100 1.00 63.72 92 SER A CA 1
ATOM 709 C C . SER A 1 92 ? -33.817 13.327 1.267 1.00 63.72 92 SER A C 1
ATOM 711 O O . SER A 1 92 ? -34.791 14.043 1.044 1.00 63.72 92 SER A O 1
ATOM 713 N N . GLY A 1 93 ? -33.445 12.989 2.503 1.00 66.38 93 GLY A N 1
ATOM 714 C CA . GLY A 1 93 ? -34.216 13.249 3.705 1.00 66.38 93 GLY A CA 1
ATOM 715 C C . GLY A 1 93 ? -33.513 14.125 4.756 1.00 66.38 93 GLY A C 1
ATOM 716 O O . GLY A 1 93 ? -32.311 14.376 4.702 1.00 66.38 93 GLY A O 1
ATOM 717 N N . SER A 1 94 ? -34.273 14.594 5.751 1.00 77.88 94 SER A N 1
ATOM 718 C CA . SER A 1 94 ? -33.730 15.140 6.999 1.00 77.88 94 SER A CA 1
ATOM 719 C C . SER A 1 94 ? -33.046 14.042 7.821 1.00 77.88 94 SER A C 1
ATOM 721 O O . SER A 1 94 ? -33.695 13.089 8.254 1.00 77.88 94 SER A O 1
ATOM 723 N N . VAL A 1 95 ? -31.744 14.215 8.058 1.00 87.19 95 VAL A N 1
ATOM 724 C CA . VAL A 1 95 ? -30.921 13.399 8.960 1.00 87.19 95 VAL A CA 1
ATOM 725 C C . VAL A 1 95 ? -30.377 14.311 10.051 1.00 87.19 95 VAL A C 1
ATOM 727 O O . VAL A 1 95 ? -29.626 15.247 9.756 1.00 87.19 95 VAL A O 1
ATOM 730 N N . ARG A 1 96 ? -30.751 14.046 11.303 1.00 91.19 96 ARG A N 1
ATOM 731 C CA . ARG A 1 96 ? -30.313 14.827 12.466 1.00 91.19 96 ARG A CA 1
ATOM 732 C C . ARG A 1 96 ? -29.717 13.919 13.521 1.00 91.19 96 ARG A C 1
ATOM 734 O O . ARG A 1 96 ? -30.267 12.865 13.797 1.00 91.19 96 ARG A O 1
ATOM 741 N N . LEU A 1 97 ? -28.608 14.338 14.112 1.00 93.06 97 LEU A N 1
ATOM 742 C CA . LEU A 1 97 ? -28.077 13.726 15.319 1.00 93.06 97 LEU A CA 1
ATOM 743 C C . LEU A 1 97 ? -28.893 14.189 16.524 1.00 93.06 97 LEU A C 1
ATOM 745 O O . LEU A 1 97 ? -29.105 15.388 16.707 1.00 93.06 97 LEU A O 1
ATOM 749 N N . THR A 1 98 ? -29.304 13.236 17.346 1.00 92.75 98 THR A N 1
ATOM 750 C CA . THR A 1 98 ? -29.992 13.464 18.622 1.00 92.75 98 THR A CA 1
ATOM 751 C C . THR A 1 98 ? -29.101 13.110 19.811 1.00 92.75 98 THR A C 1
ATOM 753 O O . THR A 1 98 ? -29.262 13.684 20.886 1.00 92.75 98 THR A O 1
ATOM 756 N N . GLY A 1 99 ? -28.115 12.232 19.604 1.00 92.69 99 GLY A N 1
ATOM 757 C CA . GLY A 1 99 ? -27.160 11.797 20.617 1.00 92.69 99 GLY A CA 1
ATOM 758 C C . GLY A 1 99 ? -25.789 11.502 20.015 1.00 92.69 99 GLY A C 1
ATOM 759 O O . GLY A 1 99 ? -25.675 11.074 18.867 1.00 92.69 99 GLY A O 1
ATOM 760 N N . ALA A 1 100 ? -24.733 11.781 20.778 1.00 93.31 100 ALA A N 1
ATOM 761 C CA . ALA A 1 100 ? -23.369 11.404 20.431 1.00 93.31 100 ALA A CA 1
ATOM 762 C C . ALA A 1 100 ? -22.531 11.231 21.699 1.00 93.31 100 ALA A C 1
ATOM 764 O O . ALA A 1 100 ? -22.523 12.102 22.573 1.00 93.31 100 ALA A O 1
ATOM 765 N N . LYS A 1 101 ? -21.801 10.122 21.793 1.00 91.31 101 LYS A N 1
ATOM 766 C CA . LYS A 1 101 ? -20.936 9.809 22.932 1.00 91.31 101 LYS A CA 1
ATOM 767 C C . LYS A 1 101 ? -19.742 8.987 22.473 1.00 91.31 101 LYS A C 1
ATOM 769 O O . LYS A 1 101 ? -19.876 8.104 21.636 1.00 91.31 101 LYS A O 1
ATOM 774 N N . VAL A 1 102 ? -18.572 9.257 23.039 1.00 87.38 102 VAL A N 1
ATOM 775 C CA . VAL A 1 102 ? -17.389 8.417 22.823 1.00 87.38 102 VAL A CA 1
ATOM 776 C C . VAL A 1 102 ? -17.319 7.362 23.926 1.00 87.38 102 VAL A C 1
ATOM 778 O O . VAL A 1 102 ? -17.369 7.695 25.110 1.00 87.38 102 VAL A O 1
ATOM 781 N N . GLU A 1 103 ? -17.200 6.096 23.537 1.00 84.00 103 GLU A N 1
ATOM 782 C CA . GLU A 1 103 ? -17.015 4.945 24.422 1.00 84.00 103 GLU A CA 1
ATOM 783 C C . GLU A 1 103 ? -15.827 4.115 23.920 1.00 84.00 103 GLU A C 1
ATOM 785 O O . GLU A 1 103 ? -15.900 3.447 22.887 1.00 84.00 103 GLU A O 1
ATOM 790 N N . GLY A 1 104 ? -14.694 4.189 24.626 1.00 82.06 104 GLY A N 1
ATOM 791 C CA . GLY A 1 104 ? -13.441 3.589 24.160 1.00 82.06 104 GLY A CA 1
ATOM 792 C C . GLY A 1 104 ? -13.007 4.173 22.809 1.00 82.06 104 GLY A C 1
ATOM 793 O O . GLY A 1 104 ? -12.905 5.390 22.667 1.00 82.06 104 GLY A O 1
ATOM 794 N N . ASN A 1 105 ? -12.787 3.309 21.811 1.00 81.19 105 ASN A N 1
ATOM 795 C CA . ASN A 1 105 ? -12.444 3.706 20.438 1.00 81.19 105 ASN A CA 1
ATOM 796 C C . ASN A 1 105 ? -13.675 3.898 19.529 1.00 81.19 105 ASN A C 1
ATOM 798 O O . ASN A 1 105 ? -13.535 3.930 18.311 1.00 81.19 105 ASN A O 1
ATOM 802 N N . ARG A 1 106 ? -14.894 3.992 20.075 1.00 89.56 106 ARG A N 1
ATOM 803 C CA . ARG A 1 106 ? -16.123 4.122 19.277 1.00 89.56 106 ARG A CA 1
ATOM 804 C C . ARG A 1 106 ? -16.849 5.421 19.570 1.00 89.56 106 ARG A C 1
ATOM 806 O O . ARG A 1 106 ? -17.075 5.775 20.724 1.00 89.56 106 ARG A O 1
ATOM 813 N N . LEU A 1 107 ? -17.267 6.101 18.512 1.00 92.06 107 LEU A N 1
ATOM 814 C CA . LEU A 1 107 ? -18.248 7.171 18.572 1.00 92.06 107 LEU A CA 1
ATOM 815 C C . LEU A 1 107 ? -19.637 6.560 18.388 1.00 92.06 107 LEU A C 1
ATOM 817 O O . LEU A 1 107 ? -20.008 6.213 17.268 1.00 92.06 107 LEU A O 1
ATOM 821 N N . GLN A 1 108 ? -20.380 6.435 19.482 1.00 94.81 108 GLN A N 1
ATOM 822 C CA . GLN A 1 108 ? -21.800 6.094 19.486 1.00 94.81 108 GLN A CA 1
ATOM 823 C C . GLN A 1 108 ? -22.615 7.318 19.080 1.00 94.81 108 GLN A C 1
ATOM 825 O O . GLN A 1 108 ? -22.326 8.432 19.529 1.00 94.81 108 GLN A O 1
ATOM 830 N N . MET A 1 109 ? -23.619 7.119 18.236 1.00 95.19 109 MET A N 1
ATOM 831 C CA . MET A 1 109 ? -24.481 8.179 17.727 1.00 95.19 109 MET A CA 1
ATOM 832 C C . MET A 1 109 ? -25.914 7.690 17.585 1.00 95.19 109 MET A C 1
ATOM 834 O O . MET A 1 109 ? -26.159 6.548 17.190 1.00 95.19 109 MET A O 1
ATOM 838 N N . ASP A 1 110 ? -26.834 8.613 17.827 1.00 94.25 110 ASP A N 1
ATOM 839 C CA . ASP A 1 110 ? -28.263 8.435 17.628 1.00 94.25 110 ASP A CA 1
ATOM 840 C C . ASP A 1 110 ? -28.746 9.443 16.587 1.00 94.25 110 ASP A C 1
ATOM 842 O O . ASP A 1 110 ? -28.387 10.627 16.629 1.00 94.25 110 ASP A O 1
ATOM 846 N N . TRP A 1 111 ? -29.552 8.967 15.642 1.00 92.44 111 TRP A N 1
ATOM 847 C CA . TRP A 1 111 ? -30.112 9.757 14.557 1.00 92.44 111 TRP A CA 1
ATOM 848 C C . TRP A 1 111 ? -31.636 9.729 14.565 1.00 92.44 111 TRP A C 1
ATOM 850 O O . TRP A 1 111 ? -32.257 8.685 14.754 1.00 92.44 111 TRP A O 1
ATOM 860 N N . GLU A 1 112 ? -32.218 10.876 14.238 1.00 89.88 112 GLU A N 1
ATOM 861 C CA . GLU A 1 112 ? -33.594 11.027 13.778 1.00 89.88 112 GLU A CA 1
ATOM 862 C C . GLU A 1 112 ? -33.590 11.111 12.242 1.00 89.88 112 GLU A C 1
ATOM 864 O O . GLU A 1 112 ? -32.884 11.942 11.649 1.00 89.88 112 GLU A O 1
ATOM 869 N N . LEU A 1 113 ? -34.350 10.222 11.596 1.00 85.12 113 LEU A N 1
ATOM 870 C CA . LEU A 1 113 ? -34.446 10.102 10.141 1.00 85.12 113 LEU A CA 1
ATOM 871 C C . LEU A 1 113 ? -35.802 10.601 9.619 1.00 85.12 113 LEU A C 1
ATOM 873 O O . LEU A 1 113 ? -36.756 10.822 10.356 1.00 85.12 113 LEU A O 1
ATOM 877 N N . THR A 1 114 ? -35.901 10.778 8.304 1.00 73.25 114 THR A N 1
ATOM 878 C CA . THR A 1 114 ? -37.057 11.421 7.636 1.00 73.25 114 THR A CA 1
ATOM 879 C C . THR A 1 114 ? -38.335 10.599 7.672 1.00 73.25 114 THR A C 1
ATOM 881 O O . THR A 1 114 ? -39.426 11.155 7.633 1.00 73.25 114 THR A O 1
ATOM 884 N N . ASN A 1 115 ? -38.198 9.280 7.744 1.00 69.94 115 ASN A N 1
ATOM 885 C CA . ASN A 1 115 ? -39.287 8.336 7.975 1.00 69.94 115 ASN A CA 1
ATOM 886 C C . ASN A 1 115 ? -39.762 8.321 9.439 1.00 69.94 115 ASN A C 1
ATOM 888 O O . ASN A 1 115 ? -40.722 7.624 9.740 1.00 69.94 115 ASN A O 1
ATOM 892 N N . GLY A 1 116 ? -39.120 9.081 10.335 1.00 69.06 116 GLY A N 1
ATOM 893 C CA . GLY A 1 116 ? -39.396 9.072 11.771 1.00 69.06 116 GLY A CA 1
ATOM 894 C C . GLY A 1 116 ? -38.742 7.909 12.519 1.00 69.06 116 GLY A C 1
ATOM 895 O O . GLY A 1 116 ? -38.838 7.855 13.742 1.00 69.06 116 GLY A O 1
ATOM 896 N N . ASP A 1 117 ? -38.050 7.008 11.814 1.00 77.75 117 ASP A N 1
ATOM 897 C CA . ASP A 1 117 ? -37.400 5.861 12.439 1.00 77.75 117 ASP A CA 1
ATOM 898 C C . ASP A 1 117 ? -36.098 6.305 13.127 1.00 77.75 117 ASP A C 1
ATOM 900 O O . ASP A 1 117 ? -35.212 6.870 12.468 1.00 77.75 117 ASP A O 1
ATOM 904 N N . PRO A 1 118 ? -35.947 6.063 14.441 1.00 86.50 118 PRO A N 1
ATOM 905 C CA . PRO A 1 118 ? -34.685 6.296 15.118 1.00 86.50 118 PRO A CA 1
ATOM 906 C C . PRO A 1 118 ? -33.653 5.271 14.645 1.00 86.50 118 PRO A C 1
ATOM 908 O O . PRO A 1 118 ? -33.963 4.099 14.429 1.00 86.50 118 PRO A O 1
ATOM 911 N N . HIS A 1 119 ? -32.404 5.701 14.512 1.00 91.31 119 HIS A N 1
ATOM 912 C CA . HIS A 1 119 ? -31.288 4.800 14.247 1.00 91.31 119 HIS A CA 1
ATOM 913 C C . HIS A 1 119 ? -30.182 5.050 15.260 1.00 91.31 119 HIS A C 1
ATOM 915 O O . HIS A 1 119 ? -29.815 6.199 15.484 1.00 91.31 119 HIS A O 1
ATOM 921 N N . SER A 1 120 ? -29.619 3.981 15.811 1.00 94.44 120 SER A N 1
ATOM 922 C CA . SER A 1 120 ? -28.462 4.040 16.702 1.00 94.44 120 SER A CA 1
ATOM 923 C C . SER A 1 120 ? -27.336 3.210 16.109 1.00 94.44 120 SER A C 1
ATOM 925 O O . SER A 1 120 ? -27.550 2.119 15.576 1.00 94.44 120 SER A O 1
ATOM 927 N N . GLY A 1 121 ? -26.117 3.721 16.188 1.00 93.81 121 GLY A N 1
ATOM 928 C CA . GLY A 1 121 ? -24.966 3.052 15.603 1.00 93.81 121 GLY A CA 1
ATOM 929 C C . GLY A 1 121 ? -23.660 3.721 15.980 1.00 93.81 121 GLY A C 1
ATOM 930 O O . GLY A 1 121 ? -23.626 4.669 16.760 1.00 93.81 121 GLY A O 1
ATOM 931 N N . TYR A 1 122 ? -22.568 3.219 15.413 1.00 94.62 122 TYR A N 1
ATOM 932 C CA . TYR A 1 122 ? -21.236 3.674 15.779 1.00 94.62 122 TYR A CA 1
ATOM 933 C C . TYR A 1 122 ? -20.311 3.832 14.581 1.00 94.62 122 TYR A C 1
ATOM 935 O O . TYR A 1 122 ? -20.554 3.292 13.497 1.00 94.62 122 TYR A O 1
ATOM 943 N N . ILE A 1 123 ? -19.234 4.577 14.811 1.00 93.25 123 ILE A N 1
ATOM 944 C CA . ILE A 1 123 ? -18.057 4.655 13.946 1.00 93.25 123 ILE A CA 1
ATOM 945 C C . ILE A 1 123 ? -16.809 4.529 14.826 1.00 93.25 123 ILE A C 1
ATOM 947 O O . ILE A 1 123 ? -16.743 5.140 15.894 1.00 93.25 123 ILE A O 1
ATOM 951 N N . ASP A 1 124 ? -15.815 3.766 14.378 1.00 89.25 124 ASP A N 1
ATOM 952 C CA . ASP A 1 124 ? -14.500 3.708 15.019 1.00 89.25 124 ASP A CA 1
ATOM 953 C C . ASP A 1 124 ? -13.796 5.074 14.944 1.00 89.25 124 ASP A C 1
ATOM 955 O O . ASP A 1 124 ? -13.652 5.673 13.873 1.00 89.25 124 ASP A O 1
ATOM 959 N N . MET A 1 125 ? -13.326 5.573 16.086 1.00 83.69 125 MET A N 1
ATOM 960 C CA . MET A 1 125 ? -12.701 6.890 16.215 1.00 83.69 125 MET A CA 1
ATOM 961 C C . MET A 1 125 ? -11.423 6.995 15.380 1.00 83.69 125 MET A C 1
ATOM 963 O O . MET A 1 125 ? -11.197 8.030 14.756 1.00 83.69 125 MET A O 1
ATOM 967 N N . ASP A 1 126 ? -10.624 5.931 15.290 1.00 78.50 126 ASP A N 1
ATOM 968 C CA . ASP A 1 126 ? -9.446 5.896 14.412 1.00 78.50 126 ASP A CA 1
ATOM 969 C C . ASP A 1 126 ? -9.812 6.033 12.933 1.00 78.50 126 ASP A C 1
ATOM 971 O O . ASP A 1 126 ? -9.128 6.729 12.177 1.00 78.50 126 ASP A O 1
ATOM 975 N N . TRP A 1 127 ? -10.903 5.387 12.512 1.00 83.56 127 TRP A N 1
ATOM 976 C CA . TRP A 1 127 ? -11.401 5.513 11.147 1.00 83.56 127 TRP A CA 1
ATOM 977 C C . TRP A 1 127 ? -11.921 6.928 10.901 1.00 83.56 127 TRP A C 1
ATOM 979 O O . TRP A 1 127 ? -11.592 7.530 9.879 1.00 83.56 127 TRP A O 1
ATOM 989 N N . LEU A 1 128 ? -12.681 7.483 11.847 1.00 85.06 128 LEU A N 1
ATOM 990 C CA . LEU A 1 128 ? -13.209 8.841 11.756 1.00 85.06 128 LEU A CA 1
ATOM 991 C C . LEU A 1 128 ? -12.078 9.868 11.628 1.00 85.06 128 LEU A C 1
ATOM 993 O O . LEU A 1 128 ? -12.133 10.730 10.752 1.00 85.06 128 LEU A O 1
ATOM 997 N N . LYS A 1 129 ? -11.018 9.714 12.431 1.00 79.44 129 LYS A N 1
ATOM 998 C CA . LYS A 1 129 ? -9.800 10.527 12.348 1.00 79.44 129 LYS A CA 1
ATOM 999 C C . LYS A 1 129 ? -9.117 10.370 10.990 1.00 79.44 129 LYS A C 1
ATOM 1001 O O . LYS A 1 129 ? -8.835 11.359 10.338 1.00 79.44 129 LYS A O 1
ATOM 1006 N N . ALA A 1 130 ? -8.925 9.153 10.491 1.00 71.25 130 ALA A N 1
ATOM 1007 C CA . ALA A 1 130 ? -8.314 8.942 9.174 1.00 71.25 130 ALA A CA 1
ATOM 1008 C C . ALA A 1 130 ? -9.149 9.488 7.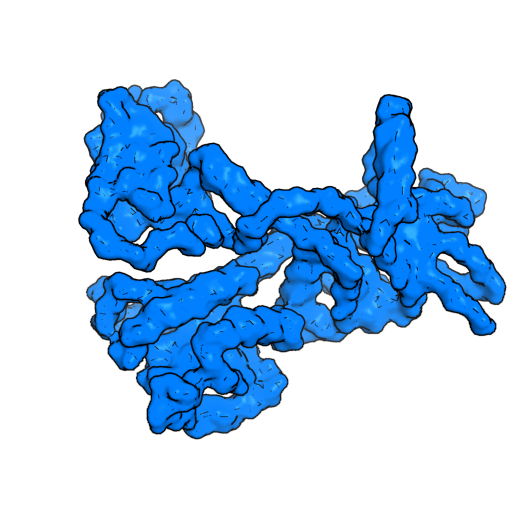990 1.00 71.25 130 ALA A C 1
ATOM 1010 O O . ALA A 1 130 ? -8.652 9.567 6.869 1.00 71.25 130 ALA A O 1
ATOM 1011 N N . ASN A 1 131 ? -10.421 9.840 8.204 1.00 79.38 131 ASN A N 1
ATOM 1012 C CA . ASN A 1 131 ? -11.345 10.288 7.158 1.00 79.38 131 ASN A CA 1
ATOM 1013 C C . ASN A 1 131 ? -11.902 11.699 7.408 1.00 79.38 131 ASN A C 1
ATOM 1015 O O . ASN A 1 131 ? -12.959 12.050 6.878 1.00 79.38 131 ASN A O 1
ATOM 1019 N N . ASN A 1 132 ? -11.202 12.526 8.186 1.00 82.38 132 ASN A N 1
ATOM 1020 C CA . ASN A 1 132 ? -11.566 13.932 8.325 1.00 82.38 132 ASN A CA 1
ATOM 1021 C C . ASN A 1 132 ? -11.393 14.661 7.003 1.00 82.38 132 ASN A C 1
ATOM 1023 O O . ASN A 1 132 ? -10.325 14.670 6.391 1.00 82.38 132 ASN A O 1
ATOM 1027 N N . TYR A 1 133 ? -12.463 15.321 6.602 1.00 79.38 133 TYR A N 1
ATOM 1028 C CA . TYR A 1 133 ? -12.520 16.098 5.378 1.00 79.38 133 TYR A CA 1
ATOM 1029 C C . TYR A 1 133 ? -12.428 17.606 5.654 1.00 79.38 133 TYR A C 1
ATOM 1031 O O . TYR A 1 133 ? -12.784 18.411 4.793 1.00 79.38 133 TYR A O 1
ATOM 1039 N N . SER A 1 134 ? -11.969 18.020 6.845 1.00 77.25 134 SER A N 1
ATOM 1040 C CA . SER A 1 134 ? -11.619 19.420 7.083 1.00 77.25 134 SER A CA 1
ATOM 1041 C C . SER A 1 134 ? -10.606 19.888 6.040 1.00 77.25 134 SER A C 1
ATOM 1043 O O . SER A 1 134 ? -9.793 19.108 5.535 1.00 77.25 134 SER A O 1
ATOM 1045 N N . LYS A 1 135 ? -10.653 21.176 5.701 1.00 73.75 135 LYS A N 1
ATOM 1046 C CA . LYS A 1 135 ? -9.785 21.749 4.668 1.00 73.75 135 LYS A CA 1
ATOM 1047 C C . LYS A 1 135 ? -8.306 21.528 5.000 1.00 73.75 135 LYS A C 1
ATOM 1049 O O . LYS A 1 135 ? -7.508 21.249 4.111 1.00 73.75 135 LYS A O 1
ATOM 1054 N N . GLU A 1 136 ? -7.963 21.606 6.280 1.00 69.44 136 GLU A N 1
ATOM 1055 C CA . GLU A 1 136 ? -6.621 21.396 6.814 1.00 69.44 136 GLU A CA 1
ATOM 1056 C C . GLU A 1 136 ? -6.190 19.931 6.659 1.00 69.44 136 GLU A C 1
ATOM 1058 O O . GLU A 1 136 ? -5.086 19.670 6.182 1.00 69.44 136 GLU A O 1
ATOM 1063 N N . SER A 1 137 ? -7.078 18.981 6.978 1.00 69.88 137 SER A N 1
ATOM 1064 C CA . SER A 1 137 ? -6.812 17.543 6.832 1.00 69.88 137 SER A CA 1
ATOM 1065 C C . SER A 1 137 ? -6.664 17.143 5.365 1.00 69.88 137 SER A C 1
ATOM 1067 O O . SER A 1 137 ? -5.734 16.423 5.018 1.00 69.88 137 SER A O 1
ATOM 1069 N N . LEU A 1 138 ? -7.522 17.664 4.480 1.00 69.06 138 LEU A N 1
ATOM 1070 C CA . LEU A 1 138 ? -7.429 17.429 3.036 1.00 69.06 138 LEU A CA 1
ATOM 1071 C C . LEU A 1 138 ? -6.160 18.036 2.434 1.00 69.06 138 LEU A C 1
ATOM 1073 O O . LEU A 1 138 ? -5.511 17.400 1.611 1.00 69.06 138 LEU A O 1
ATOM 1077 N N . SER A 1 139 ? -5.778 19.246 2.851 1.00 68.56 139 SER A N 1
ATOM 1078 C CA . SER A 1 139 ? -4.545 19.883 2.380 1.00 68.56 139 SER A CA 1
ATOM 1079 C C . SER A 1 139 ? -3.304 19.106 2.817 1.00 68.56 139 SER A C 1
ATOM 1081 O O . SER A 1 139 ? -2.383 18.941 2.022 1.00 68.56 139 SER A O 1
ATOM 1083 N N . ALA A 1 140 ? -3.269 18.635 4.064 1.00 66.00 140 ALA A N 1
ATOM 1084 C CA . ALA A 1 140 ? -2.162 17.833 4.570 1.00 66.00 140 ALA A CA 1
ATOM 1085 C C . ALA A 1 140 ? -2.123 16.432 3.940 1.00 66.00 140 ALA A C 1
ATOM 1087 O O . ALA A 1 140 ? -1.041 15.935 3.642 1.00 66.00 140 ALA A O 1
ATOM 1088 N N . TYR A 1 141 ? -3.285 15.831 3.663 1.00 61.03 141 TYR A N 1
ATOM 1089 C CA . TYR A 1 141 ? -3.380 14.588 2.901 1.00 61.03 141 TYR A CA 1
ATOM 1090 C C . TYR A 1 141 ? -2.846 14.760 1.475 1.00 61.03 141 TYR A C 1
ATOM 1092 O O . TYR A 1 141 ? -1.976 14.001 1.060 1.00 61.03 141 TYR A O 1
ATOM 1100 N N . ASN A 1 142 ? -3.299 15.785 0.749 1.00 62.69 142 ASN A N 1
ATOM 1101 C CA . ASN A 1 142 ? -2.827 16.057 -0.610 1.00 62.69 142 ASN A CA 1
ATOM 1102 C C . ASN A 1 142 ? -1.308 16.271 -0.647 1.00 62.69 142 ASN A C 1
ATOM 1104 O O . ASN A 1 142 ? -0.648 15.736 -1.527 1.00 62.69 142 ASN A O 1
ATOM 1108 N N . ALA A 1 143 ? -0.749 16.966 0.348 1.00 63.25 143 ALA A N 1
ATOM 1109 C CA . ALA A 1 143 ? 0.698 17.124 0.488 1.00 63.25 143 ALA A CA 1
ATOM 1110 C C . ALA A 1 143 ? 1.429 15.804 0.818 1.00 63.25 143 ALA A C 1
ATOM 1112 O O . ALA A 1 143 ? 2.584 15.640 0.441 1.00 63.25 143 ALA A O 1
ATOM 1113 N N . SER A 1 144 ? 0.778 14.861 1.511 1.00 56.72 144 SER A N 1
ATOM 1114 C CA . SER A 1 144 ? 1.366 13.554 1.851 1.00 56.72 144 SER A CA 1
ATOM 1115 C C . SER A 1 144 ? 1.383 12.550 0.699 1.00 56.72 144 SER A C 1
ATOM 1117 O O . SER A 1 144 ? 2.209 11.643 0.675 1.00 56.72 144 SER A O 1
ATOM 1119 N N . ILE A 1 145 ? 0.481 12.717 -0.271 1.00 54.59 145 ILE A N 1
ATOM 1120 C CA . ILE A 1 145 ? 0.410 11.855 -1.455 1.00 54.59 145 ILE A CA 1
ATOM 1121 C C . ILE A 1 145 ? 1.233 12.390 -2.632 1.00 54.59 145 ILE A C 1
ATOM 1123 O O . ILE A 1 145 ? 1.193 11.802 -3.710 1.00 54.59 145 ILE A O 1
ATOM 1127 N N . GLU A 1 146 ? 1.965 13.498 -2.456 1.00 54.34 146 GLU A N 1
ATOM 1128 C CA . GLU A 1 146 ? 2.818 14.043 -3.510 1.00 54.34 146 GLU A CA 1
ATOM 1129 C C . GLU A 1 146 ? 4.022 13.117 -3.752 1.00 54.34 146 GLU A C 1
ATOM 1131 O O . GLU A 1 146 ? 4.868 12.930 -2.870 1.00 54.34 146 GLU A O 1
ATOM 1136 N N . PRO A 1 147 ? 4.135 12.518 -4.948 1.00 54.88 147 PRO A N 1
ATOM 1137 C CA . PRO A 1 147 ? 5.201 11.572 -5.230 1.00 54.88 147 PRO A CA 1
ATOM 1138 C C . PRO A 1 147 ? 6.584 12.242 -5.215 1.00 54.88 147 PRO A C 1
ATOM 1140 O O . PRO A 1 147 ? 6.770 13.352 -5.717 1.00 54.88 147 PRO A O 1
ATOM 1143 N N . THR A 1 148 ? 7.603 11.552 -4.693 1.00 57.94 148 THR A N 1
ATOM 1144 C CA . THR A 1 148 ? 8.961 12.118 -4.604 1.00 57.94 148 THR A CA 1
ATOM 1145 C C . THR A 1 148 ? 9.606 12.177 -5.984 1.00 57.94 148 THR A C 1
ATOM 1147 O O . THR A 1 148 ? 9.634 11.191 -6.717 1.00 57.94 148 THR A O 1
ATOM 1150 N N . VAL A 1 149 ? 10.125 13.334 -6.387 1.00 59.53 149 VAL A N 1
ATOM 1151 C CA . VAL A 1 149 ? 10.933 13.453 -7.609 1.00 59.53 149 VAL A CA 1
ATOM 1152 C C . VAL A 1 149 ? 12.309 12.860 -7.323 1.00 59.53 149 VAL A C 1
ATOM 1154 O O . VAL A 1 149 ? 13.133 13.470 -6.639 1.00 59.53 149 VAL A O 1
ATOM 1157 N N . GLY A 1 150 ? 12.534 11.628 -7.777 1.00 57.25 150 GLY A N 1
ATOM 1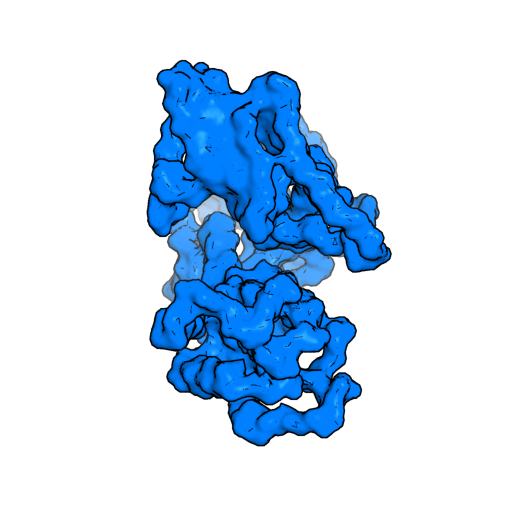158 C CA . GLY A 1 150 ? 13.811 10.943 -7.599 1.00 57.25 150 GLY A CA 1
ATOM 1159 C C . GLY A 1 150 ? 14.907 11.591 -8.448 1.00 57.25 150 GLY A C 1
ATOM 1160 O O . GLY A 1 150 ? 14.714 11.829 -9.634 1.00 57.25 150 GLY A O 1
ATOM 1161 N N . LYS A 1 151 ? 16.080 11.852 -7.855 1.00 64.06 151 LYS A N 1
ATOM 1162 C CA . LYS A 1 151 ? 17.295 12.259 -8.596 1.00 64.06 151 LYS A CA 1
ATOM 1163 C C . LYS A 1 151 ? 18.040 11.076 -9.219 1.00 64.06 151 LYS A C 1
ATOM 1165 O O . LYS A 1 151 ? 18.996 11.277 -9.957 1.00 64.06 151 LYS A O 1
ATOM 1170 N N . THR A 1 152 ? 17.655 9.855 -8.871 1.00 72.31 152 THR A N 1
ATOM 1171 C CA . THR A 1 152 ? 18.292 8.618 -9.310 1.00 72.31 152 THR A CA 1
ATOM 1172 C C . THR A 1 152 ? 17.223 7.643 -9.765 1.00 72.31 152 THR A C 1
ATOM 1174 O O . THR A 1 152 ? 16.123 7.611 -9.216 1.00 72.31 152 THR A O 1
ATOM 1177 N N . LEU A 1 153 ? 17.560 6.856 -10.781 1.00 80.75 153 LEU A N 1
ATOM 1178 C CA . LEU A 1 153 ? 16.714 5.796 -11.300 1.00 80.75 153 LEU A CA 1
ATOM 1179 C C . LEU A 1 153 ? 16.927 4.531 -10.457 1.00 80.75 153 LEU A C 1
ATOM 1181 O O . LEU A 1 153 ? 18.042 4.004 -10.468 1.00 80.75 153 LEU A O 1
ATOM 1185 N N . PRO A 1 154 ? 15.911 4.034 -9.730 1.00 86.69 154 PRO A N 1
ATOM 1186 C CA . PRO A 1 154 ? 16.002 2.755 -9.037 1.00 86.69 154 PRO A CA 1
ATOM 1187 C C . PRO A 1 154 ? 16.326 1.624 -10.015 1.00 86.69 154 PRO A C 1
ATOM 1189 O O . PRO A 1 154 ? 15.813 1.610 -11.132 1.00 86.69 154 PRO A O 1
ATOM 1192 N N . VAL A 1 155 ? 17.172 0.683 -9.595 1.00 92.00 155 VAL A N 1
ATOM 1193 C CA . VAL A 1 155 ? 17.577 -0.486 -10.387 1.00 92.00 155 VAL A CA 1
ATOM 1194 C C . VAL A 1 155 ? 17.336 -1.748 -9.565 1.00 92.00 155 VAL A C 1
ATOM 1196 O O . VAL A 1 155 ? 17.685 -1.782 -8.386 1.00 92.00 155 VAL A O 1
ATOM 1199 N N . MET A 1 156 ? 16.764 -2.779 -10.180 1.00 92.81 156 MET A N 1
ATOM 1200 C CA . MET A 1 156 ? 16.475 -4.076 -9.565 1.00 92.81 156 MET A CA 1
ATOM 1201 C C . MET A 1 156 ? 16.885 -5.225 -10.482 1.00 92.81 156 MET A C 1
ATOM 1203 O O . MET A 1 156 ? 17.046 -5.030 -11.680 1.00 92.81 156 MET A O 1
ATOM 1207 N N . GLU A 1 157 ? 17.052 -6.427 -9.942 1.00 93.88 157 GLU A N 1
ATOM 1208 C CA . GLU A 1 157 ? 17.331 -7.632 -10.731 1.00 93.88 157 GLU A CA 1
ATOM 1209 C C . GLU A 1 157 ? 16.035 -8.401 -11.017 1.00 93.88 157 GLU A C 1
ATOM 1211 O O . GLU A 1 157 ? 15.208 -8.567 -10.123 1.00 93.88 157 GLU A O 1
ATOM 1216 N N . HIS A 1 158 ? 15.869 -8.950 -12.224 1.00 92.81 158 HIS A N 1
ATOM 1217 C CA . HIS A 1 158 ? 14.688 -9.744 -12.589 1.00 92.81 158 HIS A CA 1
ATOM 1218 C C . HIS A 1 158 ? 14.389 -10.843 -11.562 1.00 92.81 158 HIS A C 1
ATOM 1220 O O . HIS A 1 158 ? 13.260 -10.962 -11.094 1.00 92.81 158 HIS A O 1
ATOM 1226 N N . LYS A 1 159 ? 15.421 -11.595 -11.155 1.00 90.94 159 LYS A N 1
ATOM 1227 C CA . LYS A 1 159 ? 15.309 -12.669 -10.154 1.00 90.94 159 LYS A CA 1
ATOM 1228 C C . LYS A 1 159 ? 14.774 -12.180 -8.804 1.00 90.94 159 LYS A C 1
ATOM 1230 O O . LYS A 1 159 ? 13.997 -12.877 -8.175 1.00 90.94 159 LYS A O 1
ATOM 1235 N N . GLU A 1 160 ? 15.139 -10.968 -8.378 1.00 88.25 160 GLU A N 1
ATOM 1236 C CA . GLU A 1 160 ? 14.684 -10.394 -7.104 1.00 88.25 160 GLU A CA 1
ATOM 1237 C C . GLU A 1 160 ? 13.157 -10.248 -7.111 1.00 88.25 160 GLU A C 1
ATOM 1239 O O . GLU A 1 160 ? 12.491 -10.587 -6.131 1.00 88.25 160 GLU A O 1
ATOM 1244 N N . ILE A 1 161 ? 12.616 -9.820 -8.257 1.00 86.94 161 ILE A N 1
ATOM 1245 C CA . ILE A 1 161 ? 11.189 -9.587 -8.485 1.00 86.94 161 ILE A CA 1
ATOM 1246 C C . ILE A 1 161 ? 10.410 -10.899 -8.563 1.00 86.94 161 ILE A C 1
ATOM 1248 O O . ILE A 1 161 ? 9.362 -11.017 -7.935 1.00 86.94 161 ILE A O 1
ATOM 1252 N N . ILE A 1 162 ? 10.902 -11.881 -9.326 1.00 87.62 162 ILE A N 1
ATOM 1253 C CA . ILE A 1 162 ? 10.154 -13.125 -9.570 1.00 87.62 162 ILE A CA 1
ATOM 1254 C C . ILE A 1 162 ? 10.302 -14.176 -8.461 1.00 87.62 162 ILE A C 1
ATOM 1256 O O . ILE A 1 162 ? 9.396 -14.995 -8.297 1.00 87.62 162 ILE A O 1
ATOM 1260 N N . ASP A 1 163 ? 11.402 -14.169 -7.701 1.00 82.19 163 ASP A N 1
ATOM 1261 C CA . ASP A 1 163 ? 11.692 -15.209 -6.701 1.00 82.19 163 ASP A CA 1
ATOM 1262 C C . ASP A 1 163 ? 11.070 -14.906 -5.329 1.00 82.19 163 ASP A C 1
ATOM 1264 O O . ASP A 1 163 ? 11.053 -15.765 -4.444 1.00 82.19 163 ASP A O 1
ATOM 1268 N N . SER A 1 164 ? 10.557 -13.689 -5.124 1.00 76.06 164 SER A N 1
ATOM 1269 C CA . SER A 1 164 ? 9.980 -13.280 -3.846 1.00 76.06 164 SER A CA 1
ATOM 1270 C C . SER A 1 164 ? 8.835 -12.284 -4.013 1.00 76.06 164 SER A C 1
ATOM 1272 O O . SER A 1 164 ? 8.892 -11.361 -4.822 1.00 76.06 164 SER A O 1
ATOM 1274 N N . THR A 1 165 ? 7.831 -12.381 -3.134 1.00 70.44 165 THR A N 1
ATOM 1275 C CA . THR A 1 165 ? 6.827 -11.314 -2.925 1.00 70.44 165 THR A CA 1
ATOM 1276 C C . THR A 1 165 ? 7.482 -9.971 -2.567 1.00 70.44 165 THR A C 1
ATOM 1278 O O . THR A 1 165 ? 6.855 -8.916 -2.631 1.00 70.44 165 THR A O 1
ATOM 1281 N N . GLY A 1 166 ? 8.754 -10.020 -2.200 1.00 69.94 166 GLY A N 1
ATOM 1282 C CA . GLY A 1 166 ? 9.572 -8.909 -1.812 1.00 69.94 166 GLY A CA 1
ATOM 1283 C C . GLY A 1 166 ? 10.116 -7.995 -2.836 1.00 69.94 166 GLY A C 1
ATOM 1284 O O . GLY A 1 166 ? 9.794 -6.809 -2.847 1.00 69.94 166 GLY A O 1
ATOM 1285 N N . GLY A 1 167 ? 10.919 -8.562 -3.721 1.00 75.94 167 GLY A N 1
ATOM 1286 C CA . GLY A 1 167 ? 11.359 -7.824 -4.883 1.00 75.94 167 GLY A CA 1
ATOM 1287 C C . GLY A 1 167 ? 10.167 -7.353 -5.702 1.00 75.94 167 GLY A C 1
ATOM 1288 O O . GLY A 1 167 ? 10.220 -6.242 -6.216 1.00 75.94 167 GLY A O 1
ATOM 1289 N N . LEU A 1 168 ? 9.057 -8.108 -5.744 1.00 79.44 168 LEU A N 1
ATOM 1290 C CA . LEU A 1 168 ? 7.809 -7.599 -6.312 1.00 79.44 168 LEU A CA 1
ATOM 1291 C C . LEU A 1 168 ? 7.361 -6.322 -5.590 1.00 79.44 168 LEU A C 1
ATOM 1293 O O . LEU A 1 168 ? 7.247 -5.285 -6.231 1.00 79.44 168 LEU A O 1
ATOM 1297 N N . TRP A 1 169 ? 7.180 -6.348 -4.265 1.00 75.94 169 TRP A N 1
ATOM 1298 C CA . TRP A 1 169 ? 6.767 -5.165 -3.498 1.00 75.94 169 TRP A CA 1
ATOM 1299 C C . TRP A 1 169 ? 7.732 -3.985 -3.641 1.00 75.94 169 TRP A C 1
ATOM 1301 O O . TRP A 1 169 ? 7.285 -2.858 -3.816 1.00 75.94 169 TRP A O 1
ATOM 1311 N N . LYS A 1 170 ? 9.043 -4.221 -3.600 1.00 76.94 170 LYS A N 1
ATOM 1312 C CA . LYS A 1 170 ? 10.070 -3.184 -3.750 1.00 76.94 170 LYS A CA 1
ATOM 1313 C C . LYS A 1 170 ? 10.049 -2.571 -5.147 1.00 76.94 170 LYS A C 1
ATOM 1315 O O . LYS A 1 170 ? 10.162 -1.351 -5.277 1.00 76.94 170 LYS A O 1
ATOM 1320 N N . TRP A 1 171 ? 9.846 -3.390 -6.180 1.00 85.00 171 TRP A N 1
ATOM 1321 C CA . TRP A 1 171 ? 9.587 -2.901 -7.529 1.00 85.00 171 TRP A CA 1
ATOM 1322 C C . TRP A 1 171 ? 8.353 -2.005 -7.526 1.00 85.00 171 TRP A C 1
ATOM 1324 O O . TRP A 1 171 ? 8.418 -0.891 -8.057 1.00 85.00 171 TRP A O 1
ATOM 1334 N N . LEU A 1 172 ? 7.280 -2.429 -6.841 1.00 78.38 172 LEU A N 1
ATOM 1335 C CA . LEU A 1 172 ? 6.071 -1.627 -6.772 1.00 78.38 172 LEU A CA 1
ATOM 1336 C C . LEU A 1 172 ? 6.285 -0.298 -6.004 1.00 78.38 172 LEU A C 1
ATOM 1338 O O . LEU A 1 172 ? 5.871 0.796 -6.388 1.00 78.38 172 LEU A O 1
ATOM 1342 N N . TYR A 1 173 ? 7.004 -0.352 -4.899 1.00 76.62 173 TYR A N 1
ATOM 1343 C CA . TYR A 1 173 ? 7.305 0.829 -4.107 1.00 76.62 173 TYR A CA 1
ATOM 1344 C C . TYR A 1 173 ? 8.093 1.869 -4.918 1.00 76.62 173 TYR A C 1
ATOM 1346 O O . TYR A 1 173 ? 7.722 3.045 -4.949 1.00 76.62 173 TYR A O 1
ATOM 1354 N N . ASN A 1 174 ? 9.132 1.429 -5.637 1.00 79.19 174 ASN A N 1
ATOM 1355 C CA . ASN A 1 174 ? 9.951 2.299 -6.480 1.00 79.19 174 ASN A CA 1
ATOM 1356 C C . ASN A 1 174 ? 9.107 2.980 -7.561 1.00 79.19 174 ASN A C 1
ATOM 1358 O O . ASN A 1 174 ? 9.100 4.203 -7.665 1.00 79.19 174 ASN A O 1
ATOM 1362 N N . LEU A 1 175 ? 8.334 2.201 -8.311 1.00 77.00 175 LEU A N 1
ATOM 1363 C CA . LEU A 1 175 ? 7.464 2.695 -9.376 1.00 77.00 175 LEU A CA 1
ATOM 1364 C C . LEU A 1 175 ? 6.425 3.724 -8.877 1.00 77.00 175 LEU A C 1
ATOM 1366 O O . LEU A 1 175 ? 6.208 4.727 -9.556 1.00 77.00 175 LEU A O 1
ATOM 1370 N N . ASN A 1 176 ? 5.827 3.535 -7.693 1.00 72.12 176 ASN A N 1
ATOM 1371 C CA . ASN A 1 176 ? 4.906 4.522 -7.110 1.00 72.12 176 ASN A CA 1
ATOM 1372 C C . ASN A 1 176 ? 5.631 5.798 -6.661 1.00 72.12 176 ASN A C 1
ATOM 1374 O O . ASN A 1 176 ? 5.194 6.909 -6.965 1.00 72.12 176 ASN A O 1
ATOM 1378 N N . ASN A 1 177 ? 6.748 5.651 -5.945 1.00 68.75 177 ASN A N 1
ATOM 1379 C CA . ASN A 1 177 ? 7.405 6.786 -5.304 1.00 68.75 177 ASN A CA 1
ATOM 1380 C C . ASN A 1 177 ? 8.224 7.632 -6.272 1.00 68.75 177 ASN A C 1
ATOM 1382 O O . ASN A 1 177 ? 8.094 8.855 -6.260 1.00 68.75 177 ASN A O 1
ATOM 1386 N N . THR A 1 178 ? 9.059 7.015 -7.106 1.00 72.81 178 THR A N 1
ATOM 1387 C CA . THR A 1 178 ? 9.935 7.736 -8.046 1.00 72.81 178 THR A CA 1
ATOM 1388 C C . THR A 1 178 ? 9.281 7.927 -9.406 1.00 72.81 178 THR A C 1
ATOM 1390 O O . THR A 1 178 ? 9.725 8.766 -10.182 1.00 72.81 178 THR A O 1
ATOM 1393 N N . GLY A 1 179 ? 8.231 7.157 -9.698 1.00 71.19 179 GLY A N 1
ATOM 1394 C CA . GLY A 1 179 ? 7.646 7.078 -11.023 1.00 71.19 179 GLY A CA 1
ATOM 1395 C C . GLY A 1 179 ? 8.404 6.141 -11.962 1.00 71.19 179 GLY A C 1
ATOM 1396 O O . GLY A 1 179 ? 7.942 5.973 -13.076 1.00 71.19 179 GLY A O 1
ATOM 1397 N N . ALA A 1 180 ? 9.530 5.525 -11.583 1.00 81.62 180 ALA A N 1
ATOM 1398 C CA . ALA A 1 180 ? 10.265 4.611 -12.464 1.00 81.62 180 ALA A CA 1
ATOM 1399 C C . ALA A 1 180 ? 11.206 3.631 -11.753 1.00 81.62 180 ALA A C 1
ATOM 1401 O O . ALA A 1 180 ? 11.730 3.916 -10.683 1.00 81.62 180 ALA A O 1
ATOM 1402 N N . CYS A 1 181 ? 11.471 2.487 -12.379 1.00 86.69 181 CYS A N 1
ATOM 1403 C CA . CYS A 1 181 ? 12.438 1.484 -11.947 1.00 86.69 181 CYS A CA 1
ATOM 1404 C C . CYS A 1 181 ? 12.999 0.717 -13.153 1.00 86.69 181 CYS A C 1
ATOM 1406 O O . CYS A 1 181 ? 12.243 0.120 -13.923 1.00 86.69 181 CYS A O 1
ATOM 1408 N N . LEU A 1 182 ? 14.322 0.676 -13.279 1.00 91.25 182 LEU A N 1
ATOM 1409 C CA . LEU A 1 182 ? 15.045 -0.226 -14.171 1.00 91.25 182 LEU A CA 1
ATOM 1410 C C . LEU A 1 182 ? 15.147 -1.619 -13.538 1.00 91.25 182 LEU A C 1
ATOM 1412 O O . LEU A 1 182 ? 15.282 -1.761 -12.329 1.00 91.25 182 LEU A O 1
ATOM 1416 N N . ILE A 1 183 ? 15.101 -2.653 -14.357 1.00 93.38 183 ILE A N 1
ATOM 1417 C CA . ILE A 1 183 ? 15.025 -4.061 -13.996 1.00 93.38 183 ILE A CA 1
ATOM 1418 C C . ILE A 1 183 ? 15.987 -4.795 -14.919 1.00 93.38 183 ILE A C 1
ATOM 1420 O O . ILE A 1 183 ? 15.770 -4.852 -16.118 1.00 93.38 183 ILE A O 1
ATOM 1424 N N . LYS A 1 184 ? 17.077 -5.330 -14.397 1.00 92.81 184 LYS A N 1
ATOM 1425 C CA . LYS A 1 184 ? 18.134 -5.953 -15.190 1.00 92.81 184 LYS A CA 1
ATOM 1426 C C . LYS A 1 184 ? 17.932 -7.453 -15.332 1.00 92.81 184 LYS A C 1
ATOM 1428 O O . LYS A 1 184 ? 17.292 -8.088 -14.496 1.00 92.81 184 LYS A O 1
ATOM 1433 N N . ASN A 1 185 ? 18.553 -8.021 -16.361 1.00 92.88 185 ASN A N 1
ATOM 1434 C CA . ASN A 1 185 ? 18.667 -9.465 -16.583 1.00 92.88 185 ASN A CA 1
ATOM 1435 C C . ASN A 1 185 ? 17.326 -10.229 -16.712 1.00 92.88 185 ASN A C 1
ATOM 1437 O O . ASN A 1 185 ? 17.217 -11.382 -16.291 1.00 92.88 185 ASN A O 1
ATOM 1441 N N . VAL A 1 186 ? 16.308 -9.612 -17.313 1.00 91.69 186 VAL A N 1
ATOM 1442 C CA . VAL A 1 186 ? 15.073 -10.273 -17.756 1.00 91.69 186 VAL A CA 1
ATOM 1443 C C . VAL A 1 186 ? 15.386 -11.223 -18.924 1.00 91.69 186 VAL A C 1
ATOM 1445 O O . VAL A 1 186 ? 16.064 -10.822 -19.875 1.00 91.69 186 VAL A O 1
ATOM 1448 N N . PRO A 1 187 ? 14.925 -12.487 -18.891 1.00 92.75 187 PRO A N 1
ATOM 1449 C CA . PRO A 1 187 ? 15.089 -13.409 -20.008 1.00 92.75 187 PRO A CA 1
ATOM 1450 C C . PRO A 1 187 ? 14.491 -12.848 -21.303 1.00 92.75 187 PRO A C 1
ATOM 1452 O O . PRO A 1 187 ? 13.432 -12.224 -21.300 1.00 92.75 187 PRO A O 1
ATOM 1455 N N . GLN A 1 188 ? 15.172 -13.075 -22.426 1.00 89.44 188 GLN A N 1
ATOM 1456 C CA . GLN A 1 188 ? 14.823 -12.496 -23.729 1.00 89.44 188 GLN A CA 1
ATOM 1457 C C . GLN A 1 188 ? 13.726 -13.296 -24.448 1.00 89.44 188 GLN A C 1
ATOM 1459 O O . GLN A 1 188 ? 13.864 -13.662 -25.614 1.00 89.44 188 GLN A O 1
ATOM 1464 N N . ASP A 1 189 ? 12.639 -13.591 -23.744 1.00 90.12 189 ASP A N 1
ATOM 1465 C CA . ASP A 1 189 ? 11.491 -14.303 -24.285 1.00 90.12 189 ASP A CA 1
ATOM 1466 C C . ASP A 1 189 ? 10.178 -13.694 -23.773 1.00 90.12 189 ASP A C 1
ATOM 1468 O O . ASP A 1 189 ? 10.074 -13.213 -22.641 1.00 90.12 189 ASP A O 1
ATOM 1472 N N . LEU A 1 190 ? 9.153 -13.717 -24.628 1.00 86.25 190 LEU A N 1
ATOM 1473 C CA . LEU A 1 190 ? 7.861 -13.102 -24.322 1.00 86.25 190 LEU A CA 1
ATOM 1474 C C . LEU A 1 190 ? 7.169 -13.772 -23.127 1.00 86.25 190 LEU A C 1
ATOM 1476 O O . LEU A 1 190 ? 6.396 -13.117 -22.434 1.00 86.25 190 LEU A O 1
ATOM 1480 N N . SER A 1 191 ? 7.437 -15.056 -22.864 1.00 88.44 191 SER A N 1
ATOM 1481 C CA . SER A 1 191 ? 6.789 -15.784 -21.770 1.00 88.44 191 SER A CA 1
ATOM 1482 C C . SER A 1 191 ? 7.295 -15.328 -20.401 1.00 88.44 191 SER A C 1
ATOM 1484 O O . SER A 1 191 ? 6.488 -15.101 -19.501 1.00 88.44 191 SER A O 1
ATOM 1486 N N . SER A 1 192 ? 8.602 -15.100 -20.265 1.00 87.31 192 SER A N 1
ATOM 1487 C CA . SER A 1 192 ? 9.224 -14.555 -19.057 1.00 87.31 192 SER A CA 1
ATOM 1488 C C . SER A 1 192 ? 8.803 -13.108 -18.818 1.00 87.31 192 SER A C 1
ATOM 1490 O O . SER A 1 192 ? 8.432 -12.758 -17.697 1.00 87.31 192 SER A O 1
ATOM 1492 N N . TYR A 1 193 ? 8.775 -12.288 -19.876 1.00 85.19 193 TYR A N 1
ATOM 1493 C CA . TYR A 1 193 ? 8.294 -10.909 -19.788 1.00 85.19 193 TYR A CA 1
ATOM 1494 C C . TYR A 1 193 ? 6.821 -10.850 -19.372 1.00 85.19 193 TYR A C 1
ATOM 1496 O O . TYR A 1 193 ? 6.478 -10.180 -18.399 1.00 85.19 193 TYR A O 1
ATOM 1504 N N . ARG A 1 194 ? 5.956 -11.625 -20.039 1.00 89.44 194 ARG A N 1
ATOM 1505 C CA . ARG A 1 194 ? 4.538 -11.736 -19.687 1.00 89.44 194 ARG A CA 1
ATOM 1506 C C . ARG A 1 194 ? 4.360 -12.198 -18.243 1.00 89.44 194 ARG A C 1
ATOM 1508 O O . ARG A 1 194 ? 3.617 -11.559 -17.515 1.00 89.44 194 ARG A O 1
ATOM 1515 N N . LYS A 1 195 ? 5.067 -13.243 -17.802 1.00 88.88 195 LYS A N 1
ATOM 1516 C CA . LYS A 1 195 ? 4.979 -13.759 -16.425 1.00 88.88 195 LYS A CA 1
ATOM 1517 C C . LYS A 1 195 ? 5.317 -12.690 -15.385 1.00 88.88 195 LYS A C 1
ATOM 1519 O O . LYS A 1 195 ? 4.644 -12.594 -14.363 1.00 88.88 195 LYS A O 1
ATOM 1524 N N . MET A 1 196 ? 6.359 -11.903 -15.631 1.00 87.69 196 MET A N 1
ATOM 1525 C CA . MET A 1 196 ? 6.760 -10.812 -14.746 1.00 87.69 196 MET A CA 1
ATOM 1526 C C . MET A 1 196 ? 5.698 -9.704 -14.699 1.00 87.69 196 MET A C 1
ATOM 1528 O O . MET A 1 196 ? 5.333 -9.241 -13.623 1.00 87.69 196 MET A O 1
ATOM 1532 N N . VAL A 1 197 ? 5.171 -9.302 -15.850 1.00 85.00 197 VAL A N 1
ATOM 1533 C CA . VAL A 1 197 ? 4.158 -8.246 -15.987 1.00 85.00 197 VAL A CA 1
ATOM 1534 C C . VAL A 1 197 ? 2.827 -8.683 -15.359 1.00 85.00 197 VAL A C 1
ATOM 1536 O O . VAL A 1 197 ? 2.264 -7.980 -14.521 1.00 85.00 197 VAL A O 1
ATOM 1539 N N . GLU A 1 198 ? 2.385 -9.904 -15.649 1.00 86.12 198 GLU A N 1
ATOM 1540 C CA . GLU A 1 198 ? 1.169 -10.510 -15.096 1.00 86.12 198 GLU A CA 1
ATOM 1541 C C . GLU A 1 198 ? 1.282 -10.863 -13.607 1.00 86.12 198 GLU A C 1
ATOM 1543 O O . GLU A 1 198 ? 0.257 -11.044 -12.952 1.00 86.12 198 GLU A O 1
ATOM 1548 N N . SER A 1 199 ? 2.496 -10.892 -13.036 1.00 82.00 199 SER A N 1
ATOM 1549 C CA . SER A 1 199 ? 2.672 -10.954 -11.575 1.00 82.00 199 SER A CA 1
ATOM 1550 C C . SER A 1 199 ? 2.149 -9.701 -10.867 1.00 82.00 199 SER A C 1
ATOM 1552 O O . SER A 1 199 ? 1.864 -9.752 -9.672 1.00 82.00 199 SER A O 1
ATOM 1554 N N . VAL A 1 200 ? 2.000 -8.599 -11.614 1.00 79.81 200 VAL A N 1
ATOM 1555 C CA . VAL A 1 200 ? 1.365 -7.368 -11.157 1.00 79.81 200 VAL A CA 1
ATOM 1556 C C . VAL A 1 200 ? -0.116 -7.376 -11.536 1.00 79.81 200 VAL A C 1
ATOM 1558 O O . VAL A 1 200 ? -0.997 -7.376 -10.678 1.00 79.81 200 VAL A O 1
ATOM 1561 N N . CYS A 1 201 ? -0.432 -7.356 -12.830 1.00 74.31 201 CYS A N 1
ATOM 1562 C CA . CYS A 1 201 ? -1.824 -7.372 -13.274 1.00 74.31 201 CYS A CA 1
ATOM 1563 C C . CYS A 1 201 ? -1.976 -7.866 -14.713 1.00 74.31 201 CYS A C 1
ATOM 1565 O O . CYS A 1 201 ? -0.989 -7.913 -15.449 1.00 74.31 201 CYS A O 1
ATOM 1567 N N . PRO A 1 202 ? -3.201 -8.227 -15.137 1.00 78.81 202 PRO A N 1
ATOM 1568 C CA . PRO A 1 202 ? -3.459 -8.573 -16.526 1.00 78.81 202 PRO A CA 1
ATOM 1569 C C . PRO A 1 202 ? -3.071 -7.432 -17.472 1.00 78.81 202 PRO A C 1
ATOM 1571 O O . PRO A 1 202 ? -3.331 -6.261 -17.192 1.00 78.81 202 PRO A O 1
ATOM 1574 N N . VAL A 1 203 ? -2.486 -7.787 -18.613 1.00 80.69 203 VAL A N 1
ATOM 1575 C CA . VAL A 1 203 ? -2.051 -6.828 -19.634 1.00 80.69 203 VAL A CA 1
ATOM 1576 C C . VAL A 1 203 ? -3.258 -6.146 -20.276 1.00 80.69 203 VAL A C 1
ATOM 1578 O O . VAL A 1 203 ? -4.234 -6.802 -20.647 1.00 80.69 203 VAL A O 1
ATOM 1581 N N . LEU A 1 204 ? -3.193 -4.821 -20.433 1.00 73.12 204 LEU A N 1
ATOM 1582 C CA . LEU A 1 204 ? -4.248 -4.062 -21.101 1.00 73.12 204 LEU A CA 1
ATOM 1583 C C . LEU A 1 204 ? -4.200 -4.287 -22.619 1.00 73.12 204 LEU A C 1
ATOM 1585 O O . LEU A 1 204 ? -3.185 -4.035 -23.264 1.00 73.12 204 LEU A O 1
ATOM 1589 N N . LYS A 1 205 ? -5.326 -4.696 -23.209 1.00 80.31 205 LYS A N 1
ATOM 1590 C CA . LYS A 1 205 ? -5.470 -4.799 -24.664 1.00 80.31 205 LYS A CA 1
ATOM 1591 C C . LYS A 1 205 ? -5.801 -3.433 -25.268 1.00 80.31 205 LYS A C 1
ATOM 1593 O O . LYS A 1 205 ? -6.835 -2.851 -24.947 1.00 80.31 205 LYS A O 1
ATOM 1598 N N . THR A 1 206 ? -4.953 -2.954 -26.172 1.00 76.56 206 THR A N 1
ATOM 1599 C CA . THR A 1 206 ? -5.127 -1.684 -26.899 1.00 76.56 206 THR A CA 1
ATOM 1600 C C . THR A 1 206 ? -5.404 -1.930 -28.387 1.00 76.56 206 THR A C 1
ATOM 1602 O O . THR A 1 206 ? -5.460 -3.080 -28.834 1.00 76.56 206 THR A O 1
ATOM 1605 N N . ILE A 1 207 ? -5.537 -0.860 -29.180 1.00 73.00 207 ILE A N 1
ATOM 1606 C CA . ILE A 1 207 ? -5.601 -0.959 -30.649 1.00 73.00 207 ILE A CA 1
ATOM 1607 C C . ILE A 1 207 ? -4.317 -1.543 -31.262 1.00 73.00 207 ILE A C 1
ATOM 1609 O O . ILE A 1 207 ? -4.368 -2.097 -32.356 1.00 73.00 207 ILE A O 1
ATOM 1613 N N . TYR A 1 208 ? -3.194 -1.477 -30.540 1.00 75.38 208 TYR A N 1
ATOM 1614 C CA . TYR A 1 208 ? -1.911 -2.064 -30.935 1.00 75.38 208 TYR A CA 1
ATOM 1615 C C . TYR A 1 208 ? -1.759 -3.528 -30.478 1.00 75.38 208 TYR A C 1
ATOM 1617 O O . TYR A 1 208 ? -0.755 -4.165 -30.780 1.00 75.38 208 TYR A O 1
ATOM 1625 N N . GLY A 1 209 ? -2.750 -4.086 -29.767 1.00 80.75 209 GLY A N 1
ATOM 1626 C CA . GLY A 1 209 ? -2.699 -5.422 -29.165 1.00 80.75 209 GLY A CA 1
ATOM 1627 C C . GLY A 1 209 ? -2.387 -5.403 -27.663 1.00 80.75 209 GLY A C 1
ATOM 1628 O O . GLY A 1 209 ? -2.493 -4.366 -27.008 1.00 80.75 209 GLY A O 1
ATOM 1629 N N . GLU A 1 210 ? -2.060 -6.574 -27.103 1.00 80.19 210 GLU A N 1
ATOM 1630 C CA . GLU A 1 210 ? -1.575 -6.718 -25.712 1.00 80.19 210 GLU A CA 1
ATOM 1631 C C . GLU A 1 210 ? -0.076 -6.398 -25.599 1.00 80.19 210 GLU A C 1
ATOM 1633 O O . GLU A 1 210 ? 0.369 -5.770 -24.645 1.00 80.19 210 GLU A O 1
ATOM 1638 N N . PHE A 1 211 ? 0.693 -6.819 -26.602 1.00 84.12 211 PHE A N 1
ATOM 1639 C CA . PHE A 1 211 ? 2.114 -6.539 -26.774 1.00 84.12 211 PHE A CA 1
ATOM 1640 C C . PHE A 1 211 ? 2.313 -6.105 -28.224 1.00 84.12 211 PHE A C 1
ATOM 1642 O O . PHE A 1 211 ? 1.671 -6.662 -29.117 1.00 84.12 211 PHE A O 1
ATOM 1649 N N . PHE A 1 212 ? 3.193 -5.138 -28.456 1.00 81.31 212 PHE A N 1
ATOM 1650 C CA . PHE A 1 212 ? 3.486 -4.611 -29.786 1.00 81.31 212 PHE A CA 1
ATOM 1651 C C . PHE A 1 212 ? 4.990 -4.423 -29.971 1.00 81.31 212 PHE A C 1
ATOM 1653 O O . PHE A 1 212 ? 5.723 -4.135 -29.021 1.00 81.31 212 PHE A O 1
ATOM 1660 N N . ASP A 1 213 ? 5.436 -4.582 -31.215 1.00 82.31 213 ASP A N 1
ATOM 1661 C CA . ASP A 1 213 ? 6.825 -4.366 -31.596 1.00 82.31 213 ASP A CA 1
ATOM 1662 C C . ASP A 1 213 ? 7.059 -2.879 -31.864 1.00 82.31 213 ASP A C 1
ATOM 1664 O O . ASP A 1 213 ? 6.315 -2.258 -32.616 1.00 82.31 213 ASP A O 1
ATOM 1668 N N . VAL A 1 214 ? 8.141 -2.314 -31.325 1.00 80.56 214 VAL A N 1
ATOM 1669 C CA . VAL A 1 214 ? 8.631 -0.988 -31.735 1.00 80.56 214 VAL A CA 1
ATOM 1670 C C . VAL A 1 214 ? 9.853 -1.187 -32.629 1.00 80.56 214 VAL A C 1
ATOM 1672 O O . VAL A 1 214 ? 10.996 -1.232 -32.162 1.00 80.56 214 VAL A O 1
ATOM 1675 N N . LYS A 1 215 ? 9.596 -1.364 -33.926 1.00 83.31 215 LYS A N 1
ATOM 1676 C CA . LYS A 1 215 ? 10.600 -1.574 -34.980 1.00 83.31 215 LYS A CA 1
ATOM 1677 C C . LYS A 1 215 ? 10.343 -0.624 -36.145 1.00 83.31 215 LYS A C 1
ATOM 1679 O O . LYS A 1 215 ? 9.232 -0.148 -36.315 1.00 83.31 215 LYS A O 1
ATOM 1684 N N . ILE A 1 216 ? 11.379 -0.360 -36.938 1.00 82.81 216 ILE A N 1
ATOM 1685 C CA . ILE A 1 216 ? 11.236 0.462 -38.142 1.00 82.81 216 ILE A CA 1
ATOM 1686 C C . ILE A 1 216 ? 10.479 -0.350 -39.194 1.00 82.81 216 ILE A C 1
ATOM 1688 O O . ILE A 1 216 ? 10.952 -1.421 -39.588 1.00 82.81 216 ILE A O 1
ATOM 1692 N N . GLU A 1 217 ? 9.340 0.164 -39.641 1.00 81.00 217 GLU A N 1
ATOM 1693 C CA . GLU A 1 217 ? 8.481 -0.455 -40.653 1.00 81.00 217 GLU A CA 1
ATOM 1694 C C . GLU A 1 217 ? 8.498 0.340 -41.964 1.00 81.00 217 GLU A C 1
ATOM 1696 O O . GLU A 1 217 ? 8.840 1.519 -41.993 1.00 81.00 217 GLU A O 1
ATOM 1701 N N . THR A 1 218 ? 8.168 -0.320 -43.078 1.00 78.75 218 THR A N 1
ATOM 1702 C CA . THR A 1 218 ? 8.175 0.302 -44.414 1.00 78.75 218 THR A CA 1
ATOM 1703 C C . THR A 1 218 ? 6.955 1.181 -44.686 1.00 78.75 218 THR A C 1
ATOM 1705 O O . THR A 1 218 ? 7.041 2.060 -45.535 1.00 78.75 218 THR A O 1
ATOM 1708 N N . ASP A 1 219 ? 5.842 0.936 -43.992 1.00 77.44 219 ASP A N 1
ATOM 1709 C CA . ASP A 1 219 ? 4.603 1.724 -44.064 1.00 77.44 219 ASP A CA 1
ATOM 1710 C C . ASP A 1 219 ? 4.034 1.908 -42.639 1.00 77.44 219 ASP A C 1
ATOM 1712 O O . ASP A 1 219 ? 3.146 1.166 -42.213 1.00 77.44 219 ASP A O 1
ATOM 1716 N N . PRO A 1 220 ? 4.652 2.789 -41.830 1.00 75.75 220 PRO A N 1
ATOM 1717 C CA . PRO A 1 220 ? 4.393 2.865 -40.397 1.00 75.75 220 PRO A CA 1
ATOM 1718 C C . PRO A 1 220 ? 3.089 3.610 -40.080 1.00 75.75 220 PRO A C 1
ATOM 1720 O O . PRO A 1 220 ? 2.901 4.762 -40.462 1.00 75.75 220 PRO A O 1
ATOM 1723 N N . ILE A 1 221 ? 2.218 2.989 -39.279 1.00 73.38 221 ILE A N 1
ATOM 1724 C CA . ILE A 1 221 ? 0.962 3.603 -38.796 1.00 73.38 221 ILE A CA 1
ATOM 1725 C C . ILE A 1 221 ? 1.152 4.549 -37.595 1.00 73.38 221 ILE A C 1
ATOM 1727 O O . ILE A 1 221 ? 0.203 5.191 -37.149 1.00 73.38 221 ILE A O 1
ATOM 1731 N N . ASN A 1 222 ? 2.355 4.585 -37.018 1.00 74.50 222 ASN A N 1
ATOM 1732 C CA . ASN A 1 222 ? 2.708 5.397 -35.856 1.00 74.50 222 ASN A CA 1
ATOM 1733 C C . ASN A 1 222 ? 4.168 5.858 -35.995 1.00 74.50 222 ASN A C 1
ATOM 1735 O O . ASN A 1 222 ? 5.029 5.080 -36.409 1.00 74.50 222 ASN A O 1
ATOM 1739 N N . ILE A 1 223 ? 4.457 7.104 -35.613 1.00 79.31 223 ILE A N 1
ATOM 1740 C CA . ILE A 1 223 ? 5.806 7.686 -35.632 1.00 79.31 223 ILE A CA 1
ATOM 1741 C C . ILE A 1 223 ? 6.826 6.857 -34.829 1.00 79.31 223 ILE A C 1
ATOM 1743 O O . ILE A 1 223 ? 8.000 6.808 -35.193 1.00 79.31 223 ILE A O 1
ATOM 1747 N N . ALA A 1 224 ? 6.389 6.116 -33.805 1.00 77.88 224 ALA A N 1
ATOM 1748 C CA . ALA A 1 224 ? 7.229 5.185 -33.051 1.00 77.88 224 ALA A CA 1
ATOM 1749 C C . ALA A 1 224 ? 7.838 4.059 -33.916 1.00 77.88 224 ALA A C 1
ATOM 1751 O O . ALA A 1 224 ? 8.867 3.492 -33.538 1.00 77.88 224 ALA A O 1
ATOM 1752 N N . TYR A 1 225 ? 7.238 3.752 -35.073 1.00 83.25 225 TYR A N 1
ATOM 1753 C CA . TYR A 1 225 ? 7.696 2.740 -36.034 1.00 83.25 225 TYR A CA 1
ATOM 1754 C C . TYR A 1 225 ? 8.531 3.332 -37.182 1.00 83.25 225 TYR A C 1
ATOM 1756 O O . TYR A 1 225 ? 8.786 2.663 -38.184 1.00 83.25 225 TYR A O 1
ATOM 1764 N N . THR A 1 226 ? 8.971 4.584 -37.046 1.00 79.38 226 THR A N 1
ATOM 1765 C CA . THR A 1 226 ? 9.891 5.256 -37.974 1.00 79.38 226 THR A CA 1
ATOM 1766 C C . THR A 1 226 ? 11.310 5.316 -37.393 1.00 79.38 226 THR A C 1
ATOM 1768 O O . THR A 1 226 ? 11.561 4.962 -36.233 1.00 79.38 226 THR A O 1
ATOM 1771 N N . ASP A 1 227 ? 12.278 5.746 -38.201 1.00 79.56 227 ASP A N 1
ATOM 1772 C CA . ASP A 1 227 ? 13.629 6.081 -37.744 1.00 79.56 227 ASP A CA 1
ATOM 1773 C C . ASP A 1 227 ? 13.776 7.540 -37.283 1.00 79.56 227 ASP A C 1
ATOM 1775 O O . ASP A 1 227 ? 14.860 7.930 -36.836 1.00 79.56 227 ASP A O 1
ATOM 1779 N N . GLU A 1 228 ? 12.690 8.313 -37.316 1.00 80.88 228 GLU A N 1
ATOM 1780 C CA . GLU A 1 228 ? 12.660 9.702 -36.880 1.00 80.88 228 GLU A CA 1
ATOM 1781 C C . GLU A 1 228 ? 12.819 9.835 -35.358 1.00 80.88 228 GLU A C 1
ATOM 1783 O O . GLU A 1 228 ? 12.619 8.900 -34.569 1.00 80.88 228 GLU A O 1
ATOM 1788 N N . ALA A 1 229 ? 13.241 11.027 -34.931 1.00 74.56 229 ALA A N 1
ATOM 1789 C CA . ALA A 1 229 ? 13.334 11.355 -33.520 1.00 74.56 229 ALA A CA 1
ATOM 1790 C C . ALA A 1 229 ? 11.924 11.534 -32.950 1.00 74.56 229 ALA A C 1
ATOM 1792 O O . ALA A 1 229 ? 11.167 12.388 -33.402 1.00 74.56 229 ALA A O 1
ATOM 1793 N N . LEU A 1 230 ? 11.601 10.743 -31.931 1.00 75.56 230 LEU A N 1
ATOM 1794 C CA . LEU A 1 230 ? 10.357 10.876 -31.194 1.00 75.56 230 LEU A CA 1
ATOM 1795 C C . LEU A 1 230 ? 10.621 11.696 -29.938 1.00 75.56 230 LEU A C 1
ATOM 1797 O O . LEU A 1 230 ? 11.369 11.268 -29.054 1.00 75.56 230 LEU A O 1
ATOM 1801 N N . ASP A 1 231 ? 10.055 12.895 -29.913 1.00 69.56 231 ASP A N 1
ATOM 1802 C CA . ASP A 1 231 ? 10.286 13.845 -28.836 1.00 69.56 231 ASP A CA 1
ATOM 1803 C C . ASP A 1 231 ? 9.550 13.452 -27.547 1.00 69.56 231 ASP A C 1
ATOM 1805 O O . ASP A 1 231 ? 8.759 12.513 -27.559 1.00 69.56 231 ASP A O 1
ATOM 1809 N N . PHE A 1 232 ? 9.793 14.128 -26.420 1.00 67.50 232 PHE A N 1
ATOM 1810 C CA . PHE A 1 232 ? 9.067 13.820 -25.178 1.00 67.50 232 PHE A CA 1
ATOM 1811 C C . PHE A 1 232 ? 7.558 13.967 -25.371 1.00 67.50 232 PHE A C 1
ATOM 1813 O O . PHE A 1 232 ? 7.070 15.070 -25.582 1.00 67.50 232 PHE A O 1
ATOM 1820 N N . HIS A 1 233 ? 6.835 12.862 -25.251 1.00 71.56 233 HIS A N 1
ATOM 1821 C CA . HIS A 1 233 ? 5.396 12.780 -25.450 1.00 71.56 233 HIS A CA 1
ATOM 1822 C C . HIS A 1 233 ? 4.784 11.904 -24.357 1.00 71.56 233 HIS A C 1
ATOM 1824 O O . HIS A 1 233 ? 5.475 11.152 -23.664 1.00 71.56 233 HIS A O 1
ATOM 1830 N N . MET A 1 234 ? 3.471 12.021 -24.212 1.00 63.75 234 MET A N 1
ATOM 1831 C CA . MET A 1 234 ? 2.649 10.945 -23.681 1.00 63.75 234 MET A CA 1
ATOM 1832 C C . MET A 1 234 ? 1.973 10.292 -24.880 1.00 63.75 234 MET A C 1
ATOM 1834 O O . MET A 1 234 ? 1.671 10.968 -25.866 1.00 63.75 234 MET A O 1
ATOM 1838 N N . ASP A 1 235 ? 1.735 8.993 -24.816 1.00 71.19 235 ASP A N 1
ATOM 1839 C CA . ASP A 1 235 ? 0.959 8.333 -25.859 1.00 71.19 235 ASP A CA 1
ATOM 1840 C C . ASP A 1 235 ? -0.479 8.915 -25.867 1.00 71.19 235 ASP A C 1
ATOM 1842 O O . ASP A 1 235 ? -1.145 8.852 -24.836 1.00 71.19 235 ASP A O 1
ATOM 1846 N N . LEU A 1 236 ? -0.944 9.419 -27.033 1.00 66.44 236 LEU A N 1
ATOM 1847 C CA . LEU A 1 236 ? -2.331 9.830 -27.394 1.00 66.44 236 LEU A CA 1
ATOM 1848 C C . LEU A 1 236 ? -2.873 11.226 -26.913 1.00 66.44 236 LEU A C 1
ATOM 1850 O O . LEU A 1 236 ? -3.614 11.215 -25.943 1.00 66.44 236 LEU A O 1
ATOM 1854 N N . ASP A 1 237 ? -2.650 12.386 -27.600 1.00 48.88 237 ASP A N 1
ATOM 1855 C CA . ASP A 1 237 ? -3.495 13.639 -27.472 1.00 48.88 237 ASP A CA 1
ATOM 1856 C C . ASP A 1 237 ? -3.241 14.815 -28.510 1.00 48.88 237 ASP A C 1
ATOM 1858 O O . ASP A 1 237 ? -2.209 14.815 -29.181 1.00 48.88 237 ASP A O 1
ATOM 1862 N N . GLU A 1 238 ? -4.186 15.797 -28.651 1.00 45.81 238 GLU A N 1
ATOM 1863 C CA . GLU A 1 238 ? -4.399 16.871 -29.706 1.00 45.81 238 GLU A CA 1
ATOM 1864 C C . GLU A 1 238 ? -3.958 18.363 -29.384 1.00 45.81 238 GLU A C 1
ATOM 1866 O O . GLU A 1 238 ? -3.492 18.654 -28.290 1.00 45.81 238 GLU A O 1
ATOM 1871 N N . ILE A 1 239 ? -4.135 19.352 -30.311 1.00 57.78 239 ILE A N 1
ATOM 1872 C CA . ILE A 1 239 ? -3.011 20.121 -30.931 1.00 57.78 239 ILE A CA 1
ATOM 1873 C C . ILE A 1 239 ? -2.806 21.681 -30.740 1.00 57.78 239 ILE A C 1
ATOM 1875 O O . ILE A 1 239 ? -1.729 22.055 -30.293 1.00 57.78 239 ILE A O 1
ATOM 1879 N N . ASP A 1 240 ? -3.679 22.663 -31.040 1.00 46.00 240 ASP A N 1
ATOM 1880 C CA . ASP A 1 240 ? -3.140 24.037 -31.346 1.00 46.00 240 ASP A CA 1
ATOM 1881 C C . ASP A 1 240 ? -2.779 24.999 -30.178 1.00 46.00 240 ASP A C 1
ATOM 1883 O O . ASP A 1 240 ? -1.640 25.454 -30.087 1.00 46.00 240 ASP A O 1
ATOM 1887 N N . GLY A 1 241 ? -3.691 25.336 -29.253 1.00 49.31 241 GLY A N 1
ATOM 1888 C CA . GLY A 1 241 ? -3.332 26.136 -28.052 1.00 49.31 241 GLY A CA 1
ATOM 1889 C C . GLY A 1 241 ? -2.437 25.360 -27.075 1.00 49.31 241 GLY A C 1
ATOM 1890 O O . GLY A 1 241 ? -1.710 25.920 -26.252 1.00 49.31 241 GLY A O 1
ATOM 1891 N N . TYR A 1 242 ? -2.471 24.042 -27.230 1.00 47.81 242 TYR A N 1
ATOM 1892 C CA . TYR A 1 242 ? -1.542 23.108 -26.645 1.00 47.81 242 TYR A CA 1
ATOM 1893 C C . TYR A 1 242 ? -0.124 23.357 -27.159 1.00 47.81 242 TYR A C 1
ATOM 1895 O O . TYR A 1 242 ? 0.761 23.441 -26.324 1.00 47.81 242 TYR A O 1
ATOM 1903 N N . TYR A 1 243 ? 0.122 23.579 -28.457 1.00 53.72 243 TYR A N 1
ATOM 1904 C CA . TYR A 1 243 ? 1.488 23.690 -28.985 1.00 53.72 243 TYR A CA 1
ATOM 1905 C C . TYR A 1 243 ? 2.328 24.832 -28.392 1.00 53.72 243 TYR A C 1
ATOM 1907 O O . TYR A 1 243 ? 3.527 24.639 -28.199 1.00 53.72 243 TYR A O 1
ATOM 1915 N N . GLU A 1 244 ? 1.756 25.984 -28.026 1.00 59.12 244 GLU A N 1
ATOM 1916 C CA . GLU A 1 244 ? 2.514 27.045 -27.328 1.00 59.12 244 GLU A CA 1
ATOM 1917 C C . GLU A 1 244 ? 2.896 26.641 -25.896 1.00 59.12 244 GLU A C 1
ATOM 1919 O O . GLU A 1 244 ? 4.058 26.762 -25.477 1.00 59.12 244 GLU A O 1
ATOM 1924 N N . ALA A 1 245 ? 1.926 26.119 -25.141 1.00 56.72 245 ALA A N 1
ATOM 1925 C CA . ALA A 1 245 ? 2.158 25.595 -23.799 1.00 56.72 245 ALA A CA 1
ATOM 1926 C C . ALA A 1 245 ? 3.104 24.384 -23.832 1.00 56.72 245 ALA A C 1
ATOM 1928 O O . ALA A 1 245 ? 3.977 24.256 -22.979 1.00 56.72 245 ALA A O 1
ATOM 1929 N N . TYR A 1 246 ? 2.984 23.548 -24.857 1.00 57.03 246 TYR A N 1
ATOM 1930 C CA . TYR A 1 246 ? 3.772 22.356 -25.118 1.00 57.03 246 TYR A CA 1
ATOM 1931 C C . TYR A 1 246 ? 5.193 22.710 -25.533 1.00 57.03 246 TYR A C 1
ATOM 1933 O O . TYR A 1 246 ? 6.117 22.092 -25.032 1.00 57.03 246 TYR A O 1
ATOM 1941 N N . CYS A 1 247 ? 5.415 23.758 -26.333 1.00 69.06 247 CYS A N 1
ATOM 1942 C CA . CYS A 1 247 ? 6.760 24.263 -26.627 1.00 69.06 247 CYS A CA 1
ATOM 1943 C C . CYS A 1 247 ? 7.443 24.806 -25.364 1.00 69.06 247 CYS A C 1
ATOM 1945 O O . CYS A 1 247 ? 8.634 24.580 -25.146 1.00 69.06 247 CYS A O 1
ATOM 1947 N N . THR A 1 248 ? 6.693 25.487 -24.492 1.00 74.12 248 THR A N 1
ATOM 1948 C CA . THR A 1 248 ? 7.214 25.965 -23.201 1.00 74.12 248 THR A CA 1
ATOM 1949 C C . THR A 1 248 ? 7.536 24.797 -22.275 1.00 74.12 248 THR A C 1
ATOM 1951 O O . THR A 1 248 ? 8.622 24.739 -21.697 1.00 74.12 248 THR A O 1
ATOM 1954 N N . PHE A 1 249 ? 6.607 23.851 -22.161 1.00 74.81 249 PHE A N 1
ATOM 1955 C CA . PHE A 1 249 ? 6.767 22.624 -21.396 1.00 74.81 249 PHE A CA 1
ATOM 1956 C C . PHE A 1 249 ? 7.961 21.822 -21.905 1.00 74.81 249 PHE A C 1
ATOM 1958 O O . PHE A 1 249 ? 8.817 21.428 -21.122 1.00 74.81 249 PHE A O 1
ATOM 1965 N N . LYS A 1 250 ? 8.096 21.694 -23.221 1.00 74.38 250 LYS A N 1
ATOM 1966 C CA . LYS A 1 250 ? 9.203 21.026 -23.883 1.00 74.38 250 LYS A CA 1
ATOM 1967 C C . LYS A 1 250 ? 10.539 21.666 -23.564 1.00 74.38 250 LYS A C 1
ATOM 1969 O O . LYS A 1 250 ? 11.453 20.972 -23.141 1.00 74.38 250 LYS A O 1
ATOM 1974 N N . ARG A 1 251 ? 10.644 22.988 -23.679 1.00 78.75 251 ARG A N 1
ATOM 1975 C CA . ARG A 1 251 ? 11.869 23.701 -23.309 1.00 78.75 251 ARG A CA 1
ATOM 1976 C C . ARG A 1 251 ? 12.260 23.427 -21.852 1.00 78.75 251 ARG A C 1
ATOM 1978 O O . ARG A 1 251 ? 13.428 23.182 -21.566 1.00 78.75 251 ARG A O 1
ATOM 1985 N N . LEU A 1 252 ? 11.284 23.396 -20.940 1.00 80.50 252 LEU A N 1
ATOM 1986 C CA . LEU A 1 252 ? 11.521 23.018 -19.543 1.00 80.50 252 LEU A CA 1
ATOM 1987 C C . LEU A 1 252 ? 11.995 21.564 -19.411 1.00 80.50 252 LEU A C 1
ATOM 1989 O O . LEU A 1 252 ? 12.874 21.318 -18.588 1.00 80.50 252 LEU A O 1
ATOM 1993 N N . ILE A 1 253 ? 11.456 20.638 -20.214 1.00 76.75 253 ILE A N 1
ATOM 1994 C CA . ILE A 1 253 ? 11.894 19.233 -20.309 1.00 76.75 253 ILE A CA 1
ATOM 1995 C C . ILE A 1 253 ? 13.232 19.078 -21.053 1.00 76.75 253 ILE A C 1
ATOM 1997 O O . ILE A 1 253 ? 13.843 18.033 -20.965 1.00 76.75 253 ILE A O 1
ATOM 2001 N N . ASP A 1 254 ? 13.745 20.056 -21.791 1.00 75.19 254 ASP A N 1
ATOM 2002 C CA . ASP A 1 254 ? 15.101 19.951 -22.352 1.00 75.19 254 ASP A CA 1
ATOM 2003 C C . ASP A 1 254 ? 16.165 20.490 -21.381 1.00 75.19 254 ASP A C 1
ATOM 2005 O O . ASP A 1 254 ? 17.280 19.966 -21.327 1.00 75.19 254 ASP A O 1
ATOM 2009 N N . GLU A 1 255 ? 15.814 21.498 -20.570 1.00 80.88 255 GLU A N 1
ATOM 2010 C CA . GLU A 1 255 ? 16.753 22.254 -19.725 1.00 80.88 255 GLU A CA 1
ATOM 2011 C C . GLU A 1 255 ? 16.847 21.817 -18.248 1.00 80.88 255 GLU A C 1
ATOM 2013 O O . GLU A 1 255 ? 17.838 22.136 -17.589 1.00 80.88 255 GLU A O 1
ATOM 2018 N N . SER A 1 256 ? 15.852 21.138 -17.663 1.00 77.00 256 SER A N 1
ATOM 2019 C CA . SER A 1 256 ? 15.975 20.657 -16.280 1.00 77.00 256 SER A CA 1
ATOM 2020 C C . SER A 1 256 ? 17.142 19.681 -16.004 1.00 77.00 256 SER A C 1
ATOM 2022 O O . SER A 1 256 ? 17.493 18.798 -16.791 1.00 77.00 256 SER A O 1
ATOM 2024 N N . PRO A 1 257 ? 17.702 19.775 -14.787 1.00 75.06 257 PRO A N 1
ATOM 2025 C CA . PRO A 1 257 ? 18.824 18.960 -14.336 1.00 75.06 257 PRO A CA 1
ATOM 2026 C C . PRO A 1 257 ? 18.428 17.524 -13.944 1.00 75.06 257 PRO A C 1
ATOM 2028 O O . PRO A 1 257 ? 19.269 16.783 -13.440 1.00 75.06 257 PRO A O 1
ATOM 2031 N N . TYR A 1 258 ? 17.161 17.133 -14.121 1.00 72.75 258 TYR A N 1
ATOM 2032 C CA . TYR A 1 258 ? 16.624 15.827 -13.717 1.00 72.75 258 TYR A CA 1
ATOM 2033 C C . TYR A 1 258 ? 16.525 14.820 -14.873 1.00 72.75 258 TYR A C 1
ATOM 2035 O O . TYR A 1 258 ? 15.913 13.766 -14.711 1.00 72.75 258 TYR A O 1
ATOM 2043 N N . LYS A 1 259 ? 17.140 15.127 -16.023 1.00 75.56 259 LYS A N 1
ATOM 2044 C CA . LYS A 1 259 ? 17.335 14.182 -17.127 1.00 75.56 259 LYS A CA 1
ATOM 2045 C C . LYS A 1 259 ? 18.227 13.026 -16.691 1.00 75.56 259 LYS A C 1
ATOM 2047 O O . LYS A 1 259 ? 19.412 13.219 -16.426 1.00 75.56 259 LYS A O 1
ATOM 2052 N N . LEU A 1 260 ? 17.685 11.817 -16.674 1.00 77.19 260 LEU A N 1
ATOM 2053 C CA . LEU A 1 260 ? 18.429 10.601 -16.358 1.00 77.19 260 LEU A CA 1
ATOM 2054 C C . LEU A 1 260 ? 18.671 9.794 -17.613 1.00 77.19 260 LEU A C 1
ATOM 2056 O O . LEU A 1 260 ? 17.717 9.308 -18.201 1.00 77.19 260 LEU A O 1
ATOM 2060 N N . GLU A 1 261 ? 19.933 9.622 -17.993 1.00 81.94 261 GLU A N 1
ATOM 2061 C CA . GLU A 1 261 ? 20.318 8.864 -19.178 1.00 81.94 261 GLU A CA 1
ATOM 2062 C C . GLU A 1 261 ? 20.859 7.470 -18.829 1.00 81.94 261 GLU A C 1
ATOM 2064 O O . GLU A 1 261 ? 21.777 7.323 -18.026 1.00 81.94 261 GLU A O 1
ATOM 2069 N N . HIS A 1 262 ? 20.301 6.434 -19.452 1.00 80.31 262 HIS A N 1
ATOM 2070 C CA . HIS A 1 262 ? 20.628 5.035 -19.245 1.00 80.31 262 HIS A CA 1
ATOM 2071 C C . HIS A 1 262 ? 20.693 4.254 -20.562 1.00 80.31 262 HIS A C 1
ATOM 2073 O O . HIS A 1 262 ? 19.761 4.262 -21.360 1.00 80.31 262 HIS A O 1
ATOM 2079 N N . GLN A 1 263 ? 21.795 3.545 -20.794 1.00 82.62 263 GLN A N 1
ATOM 2080 C CA . GLN A 1 263 ? 21.941 2.650 -21.940 1.00 82.62 263 GLN A CA 1
ATOM 2081 C C . GLN A 1 263 ? 21.422 1.254 -21.596 1.00 82.62 263 GLN A C 1
ATOM 2083 O O . GLN A 1 263 ? 22.027 0.567 -20.780 1.00 82.62 263 GLN A O 1
ATOM 2088 N N . PHE A 1 264 ? 20.365 0.811 -22.277 1.00 79.69 264 PHE A N 1
ATOM 2089 C CA . PHE A 1 264 ? 19.872 -0.559 -22.142 1.00 79.69 264 PHE A CA 1
ATOM 2090 C C . PHE A 1 264 ? 20.864 -1.569 -22.719 1.00 79.69 264 PHE A C 1
ATOM 2092 O O . PHE A 1 264 ? 21.281 -1.462 -23.878 1.00 79.69 264 PHE A O 1
ATOM 2099 N N . SER A 1 265 ? 21.175 -2.582 -21.923 1.00 83.25 265 SER A N 1
ATOM 2100 C CA . SER A 1 265 ? 21.791 -3.833 -22.355 1.00 83.25 265 SER A CA 1
ATOM 2101 C C . SER A 1 265 ? 20.711 -4.899 -22.584 1.00 83.25 265 SER A C 1
ATOM 2103 O O . SER A 1 265 ? 19.619 -4.799 -22.023 1.00 83.25 265 SER A O 1
ATOM 2105 N N . PRO A 1 266 ? 20.962 -5.934 -23.405 1.00 81.56 266 PRO A N 1
ATOM 2106 C CA . PRO A 1 266 ? 20.027 -7.047 -23.532 1.00 81.56 266 PRO A CA 1
ATOM 2107 C C . PRO A 1 266 ? 19.712 -7.674 -22.166 1.00 81.56 266 PRO A C 1
ATOM 2109 O O . PRO A 1 266 ? 20.622 -8.050 -21.431 1.00 81.56 266 PRO A O 1
ATOM 2112 N N . GLY A 1 267 ? 18.422 -7.783 -21.849 1.00 74.88 267 GLY A N 1
ATOM 2113 C CA . GLY A 1 267 ? 17.923 -8.201 -20.537 1.00 74.88 267 GLY A CA 1
ATOM 2114 C C . GLY A 1 267 ? 17.563 -7.045 -19.600 1.00 74.88 267 GLY A C 1
ATOM 2115 O O . GLY A 1 267 ? 16.928 -7.278 -18.581 1.00 74.88 267 GLY A O 1
ATOM 2116 N N . ASP A 1 268 ? 17.885 -5.798 -19.931 1.00 76.38 268 ASP A N 1
ATOM 2117 C CA . ASP A 1 268 ? 17.371 -4.653 -19.184 1.00 76.38 268 ASP A CA 1
ATOM 2118 C C . ASP A 1 268 ? 15.907 -4.365 -19.571 1.00 76.38 268 ASP A C 1
ATOM 2120 O O . ASP A 1 268 ? 15.530 -4.357 -20.742 1.00 76.38 268 ASP A O 1
ATOM 2124 N N . VAL A 1 269 ? 15.086 -4.077 -18.573 1.00 83.94 269 VAL A N 1
ATOM 2125 C CA . VAL A 1 269 ? 13.678 -3.692 -18.638 1.00 83.94 269 VAL A CA 1
ATOM 2126 C C . VAL A 1 269 ? 13.527 -2.416 -17.838 1.00 83.94 269 VAL A C 1
ATOM 2128 O O . VAL A 1 269 ? 14.013 -2.315 -16.727 1.00 83.94 269 VAL A O 1
ATOM 2131 N N . MET A 1 270 ? 12.837 -1.422 -18.372 1.00 84.50 270 MET A N 1
ATOM 2132 C CA . MET A 1 270 ? 12.471 -0.241 -17.604 1.00 84.50 270 MET A CA 1
ATOM 2133 C C . MET A 1 270 ? 10.979 -0.266 -17.391 1.00 84.50 270 MET A C 1
ATOM 2135 O O . MET A 1 270 ? 10.210 -0.447 -18.329 1.00 84.50 270 MET A O 1
ATOM 2139 N N . SER A 1 271 ? 10.591 -0.055 -16.152 1.00 82.38 271 SER A N 1
ATOM 2140 C CA . SER A 1 271 ? 9.219 0.192 -15.766 1.00 82.38 271 SER A CA 1
ATOM 2141 C C . SER A 1 271 ? 9.104 1.637 -15.313 1.00 82.38 271 SER A C 1
ATOM 2143 O O . SER A 1 271 ? 10.002 2.157 -14.655 1.00 82.38 271 SER A O 1
ATOM 2145 N N . PHE A 1 272 ? 8.017 2.303 -15.657 1.00 77.81 272 PHE A N 1
ATOM 2146 C CA . PHE A 1 272 ? 7.745 3.645 -15.169 1.00 77.81 272 PHE A CA 1
ATOM 2147 C C . PHE A 1 272 ? 6.247 3.907 -15.137 1.00 77.81 272 PHE A C 1
ATOM 2149 O O . PHE A 1 272 ? 5.467 3.320 -15.881 1.00 77.81 272 PHE A O 1
ATOM 2156 N N . ASN A 1 273 ? 5.842 4.768 -14.217 1.00 79.25 273 ASN A N 1
ATOM 2157 C CA . ASN A 1 273 ? 4.523 5.336 -14.137 1.00 79.25 273 ASN A CA 1
ATOM 2158 C C . ASN A 1 273 ? 4.344 6.278 -15.330 1.00 79.25 273 ASN A C 1
ATOM 2160 O O . ASN A 1 273 ? 4.779 7.433 -15.305 1.00 79.25 273 ASN A O 1
ATOM 2164 N N . ASN A 1 274 ? 3.687 5.761 -16.365 1.00 79.75 274 ASN A N 1
ATOM 2165 C CA . ASN A 1 274 ? 3.445 6.468 -17.619 1.00 79.75 274 ASN A CA 1
ATOM 2166 C C . ASN A 1 274 ? 2.504 7.680 -17.473 1.00 79.75 274 ASN A C 1
ATOM 2168 O O . ASN A 1 274 ? 2.372 8.460 -18.404 1.00 79.75 274 ASN A O 1
ATOM 2172 N N . GLN A 1 275 ? 1.867 7.873 -16.310 1.00 75.06 275 GLN A N 1
ATOM 2173 C CA . GLN A 1 275 ? 1.097 9.089 -16.009 1.00 75.06 275 GLN A CA 1
ATOM 2174 C C . GLN A 1 275 ? 1.963 10.211 -15.419 1.00 75.06 275 GLN A C 1
ATOM 2176 O O . GLN A 1 275 ? 1.468 11.305 -15.156 1.00 75.06 275 GLN A O 1
ATOM 2181 N N . ARG A 1 276 ? 3.244 9.938 -15.147 1.00 75.12 276 ARG A N 1
ATOM 2182 C CA . ARG A 1 276 ? 4.127 10.858 -14.423 1.00 75.12 276 ARG A CA 1
ATOM 2183 C C . ARG A 1 276 ? 5.475 11.068 -15.097 1.00 75.12 276 ARG A C 1
ATOM 2185 O O . ARG A 1 276 ? 5.990 12.184 -15.075 1.00 75.12 276 ARG A O 1
ATOM 2192 N N . ILE A 1 277 ? 6.076 10.005 -15.618 1.00 77.19 277 ILE A N 1
ATOM 2193 C CA . ILE A 1 277 ? 7.421 10.041 -16.185 1.00 77.19 277 ILE A CA 1
ATOM 2194 C C . ILE A 1 277 ? 7.346 10.139 -17.697 1.00 77.19 277 ILE A C 1
ATOM 2196 O O . ILE A 1 277 ? 6.798 9.263 -18.361 1.00 77.19 277 ILE A O 1
ATOM 2200 N N . LEU A 1 278 ? 7.987 11.177 -18.227 1.00 77.44 278 LEU A N 1
ATOM 2201 C CA . LEU A 1 278 ? 8.271 11.292 -19.650 1.00 77.44 278 LEU A CA 1
ATOM 2202 C C . LEU A 1 278 ? 9.523 10.477 -19.978 1.00 77.44 278 LEU A C 1
ATOM 2204 O O . LEU A 1 278 ? 10.510 10.499 -19.231 1.00 77.44 278 LEU A O 1
ATOM 2208 N N . HIS A 1 279 ? 9.489 9.776 -21.104 1.00 82.62 279 HIS A N 1
ATOM 2209 C CA . HIS A 1 279 ? 10.580 8.927 -21.562 1.00 82.62 279 HIS A CA 1
ATOM 2210 C C . HIS A 1 279 ? 10.852 9.160 -23.050 1.00 82.62 279 HIS A C 1
ATOM 2212 O O . HIS A 1 279 ? 9.970 9.555 -23.808 1.00 82.62 279 HIS A O 1
ATOM 2218 N N . GLY A 1 280 ? 12.100 8.944 -23.459 1.00 82.88 280 GLY A N 1
ATOM 2219 C CA . GLY A 1 280 ? 12.526 9.111 -24.843 1.00 82.88 280 GLY A CA 1
ATOM 2220 C C . GLY A 1 280 ? 13.826 8.368 -25.130 1.00 82.88 280 GLY A C 1
ATOM 2221 O O . GLY A 1 280 ? 14.424 7.732 -24.254 1.00 82.88 280 GLY A O 1
ATOM 2222 N N . ARG A 1 281 ? 14.289 8.440 -26.378 1.00 82.31 281 ARG A N 1
ATOM 2223 C CA . ARG A 1 281 ? 15.566 7.847 -26.794 1.00 82.31 281 ARG A CA 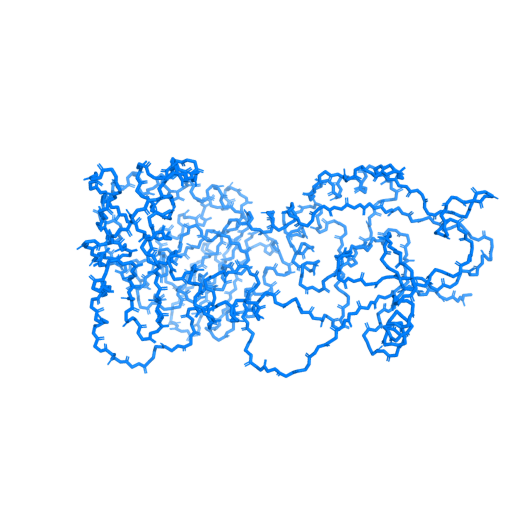1
ATOM 2224 C C . ARG A 1 281 ? 16.338 8.782 -27.711 1.00 82.31 281 ARG A C 1
ATOM 2226 O O . ARG A 1 281 ? 15.752 9.466 -28.541 1.00 82.31 281 ARG A O 1
ATOM 2233 N N . SER A 1 282 ? 17.661 8.726 -27.620 1.00 78.81 282 SER A N 1
ATOM 2234 C CA . SER A 1 282 ? 18.541 9.340 -28.612 1.00 78.81 282 SER A CA 1
ATOM 2235 C C . SER A 1 282 ? 18.484 8.586 -29.949 1.00 78.81 282 SER A C 1
ATOM 2237 O O . SER A 1 282 ? 18.087 7.414 -30.017 1.00 78.81 282 SER A O 1
ATOM 2239 N N . ALA A 1 283 ? 18.900 9.258 -31.026 1.00 76.06 283 ALA A N 1
ATOM 2240 C CA . ALA A 1 283 ? 19.013 8.657 -32.353 1.00 76.06 283 ALA A CA 1
ATOM 2241 C C . ALA A 1 283 ? 19.957 7.438 -32.342 1.00 76.06 283 ALA A C 1
ATOM 2243 O O . ALA A 1 283 ? 20.970 7.414 -31.640 1.00 76.06 283 ALA A O 1
ATOM 2244 N N . ILE A 1 284 ? 19.625 6.413 -33.133 1.00 73.56 284 ILE A N 1
ATOM 2245 C CA . ILE A 1 284 ? 20.378 5.152 -33.181 1.00 73.56 284 ILE A CA 1
ATOM 2246 C C . ILE A 1 284 ? 21.290 5.163 -34.407 1.00 73.56 284 ILE A C 1
ATOM 2248 O O . ILE A 1 284 ? 20.813 5.245 -35.535 1.00 73.56 284 ILE A O 1
ATOM 2252 N N . ASN A 1 285 ? 22.598 4.994 -34.204 1.00 70.38 285 ASN A N 1
ATOM 2253 C CA . ASN A 1 285 ? 23.520 4.738 -35.307 1.00 70.38 285 ASN A CA 1
ATOM 2254 C C . ASN A 1 285 ? 23.548 3.232 -35.618 1.00 70.38 285 ASN A C 1
ATOM 2256 O O . ASN A 1 285 ? 23.938 2.431 -34.766 1.00 70.38 285 ASN A O 1
ATOM 2260 N N . ARG A 1 286 ? 23.083 2.836 -36.812 1.00 57.28 286 ARG A N 1
ATOM 2261 C CA . ARG A 1 286 ? 22.728 1.436 -37.088 1.00 57.28 286 ARG A CA 1
ATOM 2262 C C . ARG A 1 286 ? 23.919 0.489 -37.208 1.00 57.28 286 ARG A C 1
ATOM 2264 O O . ARG A 1 286 ? 23.692 -0.663 -36.887 1.00 57.28 286 ARG A O 1
ATOM 2271 N N . ASN A 1 287 ? 25.126 0.903 -37.626 1.00 61.09 287 ASN A N 1
ATOM 2272 C CA . ASN A 1 287 ? 26.367 0.088 -37.737 1.00 61.09 287 ASN A CA 1
ATOM 2273 C C . ASN A 1 287 ? 26.203 -1.448 -37.986 1.00 61.09 287 ASN A C 1
ATOM 2275 O O . ASN A 1 287 ? 27.021 -2.239 -37.524 1.00 61.09 287 ASN A O 1
ATOM 2279 N N . GLY A 1 288 ? 25.153 -1.894 -38.692 1.00 57.78 288 GLY A N 1
ATOM 2280 C CA . GLY A 1 288 ? 24.789 -3.306 -38.892 1.00 57.78 288 GLY A CA 1
ATOM 2281 C C . GLY A 1 288 ? 24.120 -4.069 -37.724 1.00 57.78 288 GLY A C 1
ATOM 2282 O O . GLY A 1 288 ? 23.880 -5.262 -37.875 1.00 57.78 288 GLY A O 1
ATOM 2283 N N . GLY A 1 289 ? 23.811 -3.451 -36.579 1.00 63.88 289 GLY A N 1
ATOM 2284 C CA . GLY A 1 289 ? 23.202 -4.117 -35.413 1.00 63.88 289 GLY A CA 1
ATOM 2285 C C . GLY A 1 289 ? 21.664 -4.106 -35.400 1.00 63.88 289 GLY A C 1
ATOM 2286 O O . GLY A 1 289 ? 21.035 -3.157 -35.866 1.00 63.88 289 GLY A O 1
ATOM 2287 N N . ILE A 1 290 ? 21.049 -5.144 -34.819 1.00 67.75 290 ILE A N 1
ATOM 2288 C CA . ILE A 1 290 ? 19.594 -5.238 -34.595 1.00 67.75 290 ILE A CA 1
ATOM 2289 C C . ILE A 1 290 ? 19.290 -4.864 -33.138 1.00 67.75 290 ILE A C 1
ATOM 2291 O O . ILE A 1 290 ? 19.909 -5.395 -32.218 1.00 67.75 290 ILE A O 1
ATOM 2295 N N . ARG A 1 291 ? 18.323 -3.963 -32.924 1.00 73.62 291 ARG A N 1
ATOM 2296 C CA . ARG A 1 291 ? 17.792 -3.603 -31.601 1.00 73.62 291 ARG A CA 1
ATOM 2297 C C . ARG A 1 291 ? 16.341 -4.053 -31.510 1.00 73.62 291 ARG A C 1
ATOM 2299 O O . ARG A 1 291 ? 15.557 -3.745 -32.400 1.00 73.62 291 ARG A O 1
ATOM 2306 N N . HIS A 1 292 ? 15.993 -4.711 -30.413 1.00 77.06 292 HIS A N 1
ATOM 2307 C CA . HIS A 1 292 ? 14.637 -5.155 -30.121 1.00 77.06 292 HIS A CA 1
ATOM 2308 C C . HIS A 1 292 ? 14.315 -4.821 -28.660 1.00 77.06 292 HIS A C 1
ATOM 2310 O O . HIS A 1 292 ? 15.067 -5.203 -27.766 1.00 77.06 292 HIS A O 1
ATOM 2316 N N . LEU A 1 293 ? 13.242 -4.060 -28.435 1.00 78.94 293 LEU A N 1
ATOM 2317 C CA . LEU A 1 293 ? 12.648 -3.839 -27.117 1.00 78.94 293 LEU A CA 1
ATOM 2318 C C . LEU A 1 293 ? 11.221 -4.373 -27.142 1.00 78.94 293 LEU A C 1
ATOM 2320 O O . LEU A 1 293 ? 10.522 -4.187 -28.135 1.00 78.94 293 LEU A O 1
ATOM 2324 N N . VAL A 1 294 ? 10.799 -4.963 -26.030 1.00 80.50 294 VAL A N 1
ATOM 2325 C CA . VAL A 1 294 ? 9.420 -5.398 -25.812 1.00 80.50 294 VAL A CA 1
ATOM 2326 C C . VAL A 1 294 ? 8.817 -4.514 -24.723 1.00 80.50 294 VAL A C 1
ATOM 2328 O O . VAL A 1 294 ? 9.429 -4.338 -23.668 1.00 80.50 294 VAL A O 1
ATOM 2331 N N . GLY A 1 295 ? 7.651 -3.931 -25.001 1.00 80.44 295 GLY A N 1
ATOM 2332 C CA . GLY A 1 295 ? 6.890 -3.098 -24.070 1.00 80.44 295 GLY A CA 1
ATOM 2333 C C . GLY A 1 295 ? 5.548 -3.730 -23.698 1.00 80.44 295 GLY A C 1
ATOM 2334 O O . GLY A 1 295 ? 5.032 -4.589 -24.415 1.00 80.44 295 GLY A O 1
ATOM 2335 N N . CYS A 1 296 ? 4.981 -3.304 -22.573 1.00 75.44 296 CYS A N 1
ATOM 2336 C CA . CYS A 1 296 ? 3.623 -3.625 -22.139 1.00 75.44 296 CYS A CA 1
ATOM 2337 C C . CYS A 1 296 ? 3.117 -2.537 -21.183 1.00 75.44 296 CYS A C 1
ATOM 2339 O O . CYS A 1 296 ? 3.905 -1.733 -20.676 1.00 75.44 296 CYS A O 1
ATOM 2341 N N . TYR A 1 297 ? 1.817 -2.564 -20.890 1.00 79.69 297 TYR A N 1
ATOM 2342 C CA . TYR A 1 297 ? 1.195 -1.660 -19.929 1.00 79.69 297 TYR A CA 1
ATOM 2343 C C . TYR A 1 297 ? 0.495 -2.430 -18.808 1.00 79.69 297 TYR A C 1
ATOM 2345 O O . TYR A 1 297 ? -0.133 -3.467 -19.036 1.00 79.69 297 TYR A O 1
ATOM 2353 N N . LEU A 1 298 ? 0.582 -1.870 -17.601 1.00 72.50 298 LEU A N 1
ATOM 2354 C CA . LEU A 1 298 ? -0.051 -2.356 -16.378 1.00 72.50 298 LEU A CA 1
ATOM 2355 C C . LEU A 1 298 ? -0.939 -1.256 -15.788 1.00 72.50 298 LEU A C 1
ATOM 2357 O O . LEU A 1 298 ? -0.612 -0.073 -15.890 1.00 72.50 298 LEU A O 1
ATOM 2361 N N . ASN A 1 299 ? -2.044 -1.639 -15.148 1.00 73.56 299 ASN A N 1
ATOM 2362 C CA . ASN A 1 299 ? -2.912 -0.698 -14.446 1.00 73.56 299 ASN A CA 1
ATOM 2363 C C . ASN A 1 299 ? -2.349 -0.365 -13.050 1.00 73.56 299 ASN A C 1
ATOM 2365 O O . ASN A 1 299 ? -2.041 -1.257 -12.253 1.00 73.56 299 ASN A O 1
ATOM 2369 N N . ILE A 1 300 ? -2.262 0.931 -12.744 1.00 70.25 300 ILE A N 1
ATOM 2370 C CA . ILE A 1 300 ? -1.793 1.459 -11.460 1.00 70.25 300 ILE A CA 1
ATOM 2371 C C . ILE A 1 300 ? -2.686 1.048 -10.277 1.00 70.25 300 ILE A C 1
ATOM 2373 O O . ILE A 1 300 ? -2.185 0.857 -9.173 1.00 70.25 300 ILE A O 1
ATOM 2377 N N . ASP A 1 301 ? -3.982 0.806 -10.486 1.00 63.19 301 ASP A N 1
ATOM 2378 C CA . ASP A 1 301 ? -4.882 0.387 -9.401 1.00 63.19 301 ASP A CA 1
ATOM 2379 C C . ASP A 1 301 ? -4.545 -1.018 -8.887 1.00 63.19 301 ASP A C 1
ATOM 2381 O O . ASP A 1 301 ? -4.538 -1.287 -7.680 1.00 63.19 301 ASP A O 1
ATOM 2385 N N . SER A 1 302 ? -4.225 -1.934 -9.804 1.00 62.84 302 SER A N 1
ATOM 2386 C CA . SER A 1 302 ? -3.818 -3.300 -9.460 1.00 62.84 302 SER A CA 1
ATOM 2387 C C . SER A 1 302 ? -2.514 -3.301 -8.674 1.00 62.84 302 SER A C 1
ATOM 2389 O O . SER A 1 302 ? -2.335 -4.041 -7.708 1.00 62.84 302 SER A O 1
ATOM 2391 N N . PHE A 1 303 ? -1.633 -2.392 -9.051 1.00 62.59 303 PHE A N 1
ATOM 2392 C CA . PHE A 1 303 ? -0.366 -2.165 -8.407 1.00 62.59 303 PHE A CA 1
ATOM 2393 C C . PHE A 1 303 ? -0.512 -1.624 -6.975 1.00 62.59 303 PHE A C 1
ATOM 2395 O O . PHE A 1 303 ? 0.023 -2.214 -6.032 1.00 62.59 303 PHE A O 1
ATOM 2402 N N . SER A 1 304 ? -1.296 -0.556 -6.787 1.00 54.12 304 SER A N 1
ATOM 2403 C CA . SER A 1 304 ? -1.594 0.006 -5.462 1.00 54.12 304 SER A CA 1
ATOM 2404 C C . SER A 1 304 ? -2.283 -1.021 -4.559 1.00 54.12 304 SER A C 1
ATOM 2406 O O . SER A 1 304 ? -2.008 -1.081 -3.360 1.00 54.12 304 SER A O 1
ATOM 2408 N N . THR A 1 305 ? -3.121 -1.884 -5.137 1.00 54.88 305 THR A N 1
ATOM 2409 C CA . THR A 1 305 ? -3.815 -2.953 -4.408 1.00 54.88 305 THR A CA 1
ATOM 2410 C C . THR A 1 305 ? -2.854 -4.021 -3.886 1.00 54.88 305 THR A C 1
ATOM 2412 O O . THR A 1 305 ? -2.959 -4.408 -2.722 1.00 54.88 305 THR A O 1
ATOM 2415 N N . MET A 1 306 ? -1.887 -4.491 -4.682 1.00 56.03 306 MET A N 1
ATOM 2416 C CA . MET A 1 306 ? -0.927 -5.494 -4.190 1.00 56.03 306 MET A CA 1
ATOM 2417 C C . MET A 1 306 ? 0.095 -4.907 -3.219 1.00 56.03 306 MET A C 1
ATOM 2419 O O . MET A 1 306 ? 0.471 -5.585 -2.263 1.00 56.03 306 MET A O 1
ATOM 2423 N N . ALA A 1 307 ? 0.507 -3.651 -3.412 1.00 50.56 307 ALA A N 1
ATOM 2424 C CA . ALA A 1 307 ? 1.361 -2.955 -2.452 1.00 50.56 307 ALA A CA 1
ATOM 2425 C C . ALA A 1 307 ? 0.674 -2.838 -1.076 1.00 50.56 307 ALA A C 1
ATOM 2427 O O . ALA A 1 307 ? 1.304 -3.083 -0.046 1.00 50.56 307 ALA A O 1
ATOM 2428 N N . ALA A 1 308 ? -0.637 -2.564 -1.057 1.00 53.72 308 ALA A N 1
ATOM 2429 C CA . ALA A 1 308 ? -1.458 -2.532 0.155 1.00 53.72 308 ALA A CA 1
ATOM 2430 C C . ALA A 1 308 ? -1.784 -3.929 0.733 1.00 53.72 308 ALA A C 1
ATOM 2432 O O . ALA A 1 308 ? -2.099 -4.053 1.920 1.00 53.72 308 ALA A O 1
ATOM 2433 N N . ALA A 1 309 ? -1.693 -4.993 -0.074 1.00 62.03 309 ALA A N 1
ATOM 2434 C CA . ALA A 1 309 ? -2.022 -6.361 0.331 1.00 62.03 309 ALA A CA 1
ATOM 2435 C C . ALA A 1 309 ? -0.951 -7.037 1.209 1.00 62.03 309 ALA A C 1
ATOM 2437 O O . ALA A 1 309 ? -1.215 -8.106 1.776 1.00 62.03 309 ALA A O 1
ATOM 2438 N N . ARG A 1 310 ? 0.245 -6.445 1.359 1.00 77.94 310 ARG A N 1
ATOM 2439 C CA . ARG A 1 310 ? 1.285 -6.980 2.249 1.00 77.94 310 ARG A CA 1
ATOM 2440 C C . ARG A 1 310 ? 0.782 -6.953 3.692 1.00 77.94 310 ARG A C 1
ATOM 2442 O O . ARG A 1 310 ? 0.430 -5.910 4.224 1.00 77.94 310 ARG A O 1
ATOM 2449 N N . ARG A 1 311 ? 0.757 -8.121 4.333 1.00 86.81 311 ARG A N 1
ATOM 2450 C CA . ARG A 1 311 ? 0.318 -8.302 5.729 1.00 86.81 311 ARG A CA 1
ATOM 2451 C C . ARG A 1 311 ? 1.516 -8.548 6.635 1.00 86.81 311 ARG A C 1
ATOM 2453 O O . ARG A 1 311 ? 2.267 -9.493 6.389 1.00 86.81 311 ARG A O 1
ATOM 2460 N N . ILE A 1 312 ? 1.668 -7.739 7.675 1.00 92.44 312 ILE A N 1
ATOM 2461 C CA . ILE A 1 312 ? 2.773 -7.791 8.634 1.00 92.44 312 ILE A CA 1
ATOM 2462 C C . ILE A 1 312 ? 2.220 -8.244 9.986 1.00 92.44 312 ILE A C 1
ATOM 2464 O O . ILE A 1 312 ? 1.253 -7.677 10.492 1.00 92.44 312 ILE A O 1
ATOM 2468 N N . TYR A 1 313 ? 2.830 -9.264 10.578 1.00 95.81 313 TYR A N 1
ATOM 2469 C CA . TYR A 1 313 ? 2.554 -9.678 11.950 1.00 95.81 313 TYR A CA 1
ATOM 2470 C C . TYR A 1 313 ? 3.600 -9.051 12.870 1.00 95.81 313 TYR A C 1
ATOM 2472 O O . TYR A 1 313 ? 4.781 -9.373 12.761 1.00 95.81 313 TYR A O 1
ATOM 2480 N N . PHE A 1 314 ? 3.191 -8.140 13.749 1.00 96.25 314 PHE A N 1
ATOM 2481 C CA . PHE A 1 314 ? 4.085 -7.550 14.741 1.00 96.25 314 PHE A CA 1
ATOM 2482 C C . PHE A 1 314 ? 3.948 -8.269 16.088 1.00 96.25 314 PHE A C 1
ATOM 2484 O O . PHE A 1 314 ? 2.847 -8.371 16.626 1.00 96.25 314 PHE A O 1
ATOM 2491 N N . ALA A 1 315 ? 5.059 -8.749 16.634 1.00 95.12 315 ALA A N 1
ATOM 2492 C CA . ALA A 1 315 ? 5.103 -9.467 17.901 1.00 95.12 315 ALA A CA 1
ATOM 2493 C C . ALA A 1 315 ? 5.969 -8.706 18.911 1.00 95.12 315 ALA A C 1
ATOM 2495 O O . ALA A 1 315 ? 7.074 -8.272 18.593 1.00 95.12 315 ALA A O 1
ATOM 2496 N N . ALA A 1 316 ? 5.491 -8.547 20.142 1.00 92.88 316 ALA A N 1
ATOM 2497 C CA . ALA A 1 316 ? 6.277 -7.971 21.228 1.00 92.88 316 ALA A CA 1
ATOM 2498 C C . ALA A 1 316 ? 5.751 -8.441 22.591 1.00 92.88 316 ALA A C 1
ATOM 2500 O O . ALA A 1 316 ? 4.641 -8.970 22.704 1.00 92.88 316 ALA A O 1
ATOM 2501 N N . SER A 1 317 ? 6.548 -8.278 23.650 1.00 88.62 317 SER A N 1
ATOM 2502 C CA . SER A 1 317 ? 6.137 -8.715 24.986 1.00 88.62 317 SER A CA 1
ATOM 2503 C C . SER A 1 317 ? 5.025 -7.827 25.541 1.00 88.62 317 SER A C 1
ATOM 2505 O O . SER A 1 317 ? 5.251 -6.698 25.962 1.00 88.62 317 SER A O 1
ATOM 2507 N N . ILE A 1 318 ? 3.807 -8.362 25.592 1.00 78.31 318 ILE A N 1
ATOM 2508 C CA . ILE A 1 318 ? 2.645 -7.657 26.137 1.00 78.31 318 ILE A CA 1
ATOM 2509 C C . ILE A 1 318 ? 2.737 -7.554 27.666 1.00 78.31 318 ILE A C 1
ATOM 2511 O O . ILE A 1 318 ? 2.684 -6.456 28.207 1.00 78.31 318 ILE A O 1
ATOM 2515 N N . ARG A 1 319 ? 2.917 -8.680 28.368 1.00 71.75 319 ARG A N 1
ATOM 2516 C CA . ARG A 1 319 ? 2.888 -8.726 29.844 1.00 71.75 319 ARG A CA 1
ATOM 2517 C C . ARG A 1 319 ? 4.125 -8.098 30.487 1.00 71.75 319 ARG A C 1
ATOM 2519 O O . ARG A 1 319 ? 3.996 -7.295 31.395 1.00 71.75 319 ARG A O 1
ATOM 2526 N N . ALA A 1 320 ? 5.319 -8.449 30.009 1.00 66.62 320 ALA A N 1
ATOM 2527 C CA . ALA A 1 320 ? 6.579 -7.978 30.593 1.00 66.62 320 ALA A CA 1
ATOM 2528 C C . ALA A 1 320 ? 7.167 -6.740 29.884 1.00 66.62 320 ALA A C 1
ATOM 2530 O O . ALA A 1 320 ? 8.192 -6.226 30.322 1.00 66.62 320 ALA A O 1
ATOM 2531 N N . GLY A 1 321 ? 6.547 -6.273 28.793 1.00 67.19 321 GLY A N 1
ATOM 2532 C CA . GLY A 1 321 ? 7.036 -5.165 27.963 1.00 67.19 321 GLY A CA 1
ATOM 2533 C C . GLY A 1 321 ? 6.132 -3.934 27.930 1.00 67.19 321 GLY A C 1
ATOM 2534 O O . GLY A 1 321 ? 6.295 -3.091 27.057 1.00 67.19 321 GLY A O 1
ATOM 2535 N N . ARG A 1 322 ? 5.192 -3.766 28.874 1.00 74.06 322 ARG A N 1
ATOM 2536 C CA . ARG A 1 322 ? 4.331 -2.562 28.925 1.00 74.06 322 ARG A CA 1
ATOM 2537 C C . ARG A 1 322 ? 5.101 -1.246 29.040 1.00 74.06 322 ARG A C 1
ATOM 2539 O O . ARG A 1 322 ? 4.654 -0.240 28.488 1.00 74.06 322 ARG A O 1
ATOM 2546 N N . GLY A 1 323 ? 6.272 -1.268 29.679 1.00 74.00 323 GLY A N 1
ATOM 2547 C CA . GLY A 1 323 ? 7.187 -0.123 29.721 1.00 74.00 323 GLY A CA 1
ATOM 2548 C C . GLY A 1 323 ? 7.681 0.332 28.340 1.00 74.00 323 GLY A C 1
ATOM 2549 O O . GLY A 1 323 ? 8.047 1.490 28.184 1.00 74.00 323 GLY A O 1
ATOM 2550 N N . ASP A 1 324 ? 7.617 -0.542 27.331 1.00 84.19 324 ASP A N 1
ATOM 2551 C CA . ASP A 1 324 ? 8.033 -0.277 25.950 1.00 84.19 324 ASP A CA 1
ATOM 2552 C C . ASP A 1 324 ? 6.841 0.016 25.010 1.00 84.19 324 ASP A C 1
ATOM 2554 O O . ASP A 1 324 ? 7.016 0.123 23.797 1.00 84.19 324 ASP A O 1
ATOM 2558 N N . SER A 1 325 ? 5.621 0.185 25.535 1.00 80.75 325 SER A N 1
ATOM 2559 C CA . SER A 1 325 ? 4.400 0.413 24.735 1.00 80.75 325 SER A CA 1
ATOM 2560 C C . SER A 1 325 ? 4.523 1.569 23.732 1.00 80.75 325 SER A C 1
ATOM 2562 O O . SER A 1 325 ? 4.147 1.420 22.570 1.00 80.75 325 SER A O 1
ATOM 2564 N N . HIS A 1 326 ? 5.134 2.691 24.126 1.00 84.19 326 HIS A N 1
ATOM 2565 C CA . HIS A 1 326 ? 5.410 3.816 23.221 1.00 84.19 326 HIS A CA 1
ATOM 2566 C C . HIS A 1 326 ? 6.336 3.441 22.057 1.00 84.19 326 HIS A C 1
ATOM 2568 O O . HIS A 1 326 ? 6.154 3.907 20.929 1.00 84.19 326 HIS A O 1
ATOM 2574 N N . LEU A 1 327 ? 7.328 2.591 22.312 1.00 88.06 327 LEU A N 1
ATOM 2575 C CA . LEU A 1 327 ? 8.236 2.108 21.283 1.00 88.06 327 LEU A CA 1
ATOM 2576 C C . LEU A 1 327 ? 7.530 1.120 20.352 1.00 88.06 327 LEU A C 1
ATOM 2578 O O . LEU A 1 327 ? 7.690 1.214 19.136 1.00 88.06 327 LEU A O 1
ATOM 2582 N N . TYR A 1 328 ? 6.712 0.220 20.895 1.00 91.00 328 TYR A N 1
ATOM 2583 C CA . TYR A 1 328 ? 5.894 -0.704 20.104 1.00 91.00 328 TYR A CA 1
ATOM 2584 C C . TYR A 1 328 ? 4.934 0.058 19.192 1.00 91.00 328 TYR A C 1
ATOM 2586 O O . TYR A 1 328 ? 4.866 -0.233 17.998 1.00 91.00 328 TYR A O 1
ATOM 2594 N N . TYR A 1 329 ? 4.286 1.105 19.707 1.00 85.62 329 TYR A N 1
ATOM 2595 C CA . TYR A 1 329 ? 3.473 2.020 18.908 1.00 85.62 329 TYR A CA 1
ATOM 2596 C C . TYR A 1 329 ? 4.273 2.664 17.767 1.00 85.62 329 TYR A C 1
ATOM 2598 O O . TYR A 1 329 ? 3.812 2.693 16.620 1.00 85.62 329 TYR A O 1
ATOM 2606 N N . LYS A 1 330 ? 5.487 3.159 18.054 1.00 88.06 330 LYS A N 1
ATOM 2607 C CA . LYS A 1 330 ? 6.384 3.748 17.046 1.00 88.06 330 LYS A CA 1
ATOM 2608 C C . LYS A 1 330 ? 6.746 2.728 15.964 1.00 88.06 330 LYS A C 1
ATOM 2610 O O . LYS A 1 330 ? 6.637 3.046 14.783 1.00 88.06 330 LYS A O 1
ATOM 2615 N N . ILE A 1 331 ? 7.118 1.505 16.347 1.00 91.44 331 ILE A N 1
ATOM 2616 C CA . ILE A 1 331 ? 7.448 0.425 15.406 1.00 91.44 331 ILE A CA 1
ATOM 2617 C C . ILE A 1 331 ? 6.237 0.093 14.532 1.00 91.44 331 ILE A C 1
ATOM 2619 O O . ILE A 1 331 ? 6.350 0.145 13.313 1.00 91.44 331 ILE A O 1
ATOM 2623 N N . VAL A 1 332 ? 5.067 -0.166 15.124 1.00 89.62 332 VAL A N 1
ATOM 2624 C CA . VAL A 1 332 ? 3.820 -0.434 14.384 1.00 89.62 332 VAL A CA 1
ATOM 2625 C C . VAL A 1 332 ? 3.495 0.703 13.412 1.00 89.62 332 VAL A C 1
ATOM 2627 O O . VAL A 1 332 ? 3.093 0.447 12.278 1.00 89.62 332 VAL A O 1
ATOM 2630 N N . SER A 1 333 ? 3.696 1.956 13.824 1.00 83.38 333 SER A N 1
ATOM 2631 C CA . SER A 1 333 ? 3.466 3.131 12.974 1.00 83.38 333 SER A CA 1
ATOM 2632 C C . SER A 1 333 ? 4.403 3.170 11.766 1.00 83.38 333 SER A C 1
ATOM 2634 O O . SER A 1 333 ? 3.958 3.490 10.668 1.00 83.38 333 SER A O 1
ATOM 2636 N N . ILE A 1 334 ? 5.674 2.800 11.942 1.00 85.06 334 ILE A N 1
ATOM 2637 C CA . ILE A 1 334 ? 6.636 2.692 10.837 1.00 85.06 334 ILE A CA 1
ATOM 2638 C C . ILE A 1 334 ? 6.290 1.498 9.937 1.00 85.06 334 ILE A C 1
ATOM 2640 O O . ILE A 1 334 ? 6.299 1.634 8.718 1.00 85.06 334 ILE A O 1
ATOM 2644 N N . LEU A 1 335 ? 5.930 0.345 10.511 1.00 87.56 335 LEU A N 1
ATOM 2645 C CA . LEU A 1 335 ? 5.581 -0.867 9.759 1.00 87.56 335 LEU A CA 1
ATOM 2646 C C . LEU A 1 335 ? 4.385 -0.666 8.823 1.00 87.56 335 LEU A C 1
ATOM 2648 O O . LEU A 1 335 ? 4.354 -1.254 7.745 1.00 87.56 335 LEU A O 1
ATOM 2652 N N . LYS A 1 336 ? 3.440 0.206 9.187 1.00 81.06 336 LYS A N 1
ATOM 2653 C CA . LYS A 1 336 ? 2.289 0.565 8.342 1.00 81.06 336 LYS A CA 1
ATOM 2654 C C . LYS A 1 336 ? 2.669 1.183 6.994 1.00 81.06 336 LYS A C 1
ATOM 2656 O O . LYS A 1 336 ? 1.881 1.072 6.060 1.00 81.06 336 LYS A O 1
ATOM 2661 N N . LYS A 1 337 ? 3.868 1.765 6.867 1.00 74.56 337 LYS A N 1
ATOM 2662 C CA . LYS A 1 337 ? 4.415 2.241 5.581 1.00 74.56 337 LYS A CA 1
ATOM 2663 C C . LYS A 1 337 ? 4.643 1.093 4.589 1.00 74.56 337 LYS A C 1
ATOM 2665 O O . LYS A 1 337 ? 4.635 1.297 3.381 1.00 74.56 337 LYS A O 1
ATOM 2670 N N . TYR A 1 338 ? 4.845 -0.119 5.108 1.00 78.50 338 TYR A N 1
ATOM 2671 C CA . TYR A 1 338 ? 5.264 -1.294 4.346 1.00 78.50 338 TYR A CA 1
ATOM 2672 C C . TYR A 1 338 ? 4.151 -2.339 4.184 1.00 78.50 338 TYR A C 1
ATOM 2674 O O . TYR A 1 338 ? 4.349 -3.333 3.488 1.00 78.50 338 TYR A O 1
ATOM 2682 N N . GLY A 1 339 ? 2.988 -2.153 4.818 1.00 78.19 339 GLY A N 1
ATOM 2683 C CA . GLY A 1 339 ? 1.847 -3.059 4.699 1.00 78.19 339 GLY A CA 1
ATOM 2684 C C . GLY A 1 339 ? 0.826 -2.932 5.832 1.00 78.19 339 GLY A C 1
ATOM 2685 O O . GLY A 1 339 ? 0.981 -2.159 6.774 1.00 78.19 339 GLY A O 1
ATOM 2686 N N . THR A 1 340 ? -0.226 -3.744 5.765 1.00 83.44 340 THR A N 1
ATOM 2687 C CA . THR A 1 340 ? -1.244 -3.869 6.815 1.00 83.44 340 THR A CA 1
ATOM 2688 C C . THR A 1 340 ? -0.675 -4.631 8.015 1.00 83.44 340 THR A C 1
ATOM 2690 O O . THR A 1 340 ? -0.373 -5.820 7.905 1.00 83.44 340 THR A O 1
ATOM 2693 N N . VAL A 1 341 ? -0.552 -3.978 9.174 1.00 89.19 341 VAL A N 1
ATOM 2694 C CA . VAL A 1 341 ? -0.109 -4.622 10.422 1.00 89.19 341 VAL A CA 1
ATOM 2695 C C . VAL A 1 341 ? -1.305 -5.299 11.093 1.00 89.19 341 VAL A C 1
ATOM 2697 O O . VAL A 1 341 ? -2.248 -4.631 11.494 1.00 89.19 341 VAL A O 1
ATOM 2700 N N . LEU A 1 342 ? -1.287 -6.625 11.221 1.00 86.69 342 LEU A N 1
ATOM 2701 C CA . LEU A 1 342 ? -2.428 -7.402 11.734 1.00 86.69 342 LEU A CA 1
ATOM 2702 C C . LEU A 1 342 ? -2.621 -7.265 13.251 1.00 86.69 342 LEU A C 1
ATOM 2704 O O . LEU A 1 342 ? -3.719 -7.443 13.768 1.00 86.69 342 LEU A O 1
ATOM 2708 N N . THR A 1 343 ? -1.549 -6.930 13.962 1.00 88.38 343 THR A N 1
ATOM 2709 C CA . THR A 1 343 ? -1.472 -6.912 15.426 1.00 88.38 343 THR A CA 1
ATOM 2710 C C . THR A 1 343 ? -1.194 -5.503 15.958 1.00 88.38 343 THR A C 1
ATOM 2712 O O . THR A 1 343 ? -0.397 -5.316 16.874 1.00 88.38 343 THR A O 1
ATOM 2715 N N . GLU A 1 344 ? -1.855 -4.478 15.395 1.00 84.19 344 GLU A N 1
ATOM 2716 C CA . GLU A 1 344 ? -1.656 -3.072 15.809 1.00 84.19 344 GLU A CA 1
ATOM 2717 C C . GLU A 1 344 ? -1.835 -2.865 17.322 1.00 84.19 344 GLU A C 1
ATOM 2719 O O . GLU A 1 344 ? -1.124 -2.066 17.929 1.00 84.19 344 GLU A O 1
ATOM 2724 N N . HIS A 1 345 ? -2.749 -3.631 17.924 1.00 79.38 345 HIS A N 1
ATOM 2725 C CA . HIS A 1 345 ? -3.086 -3.595 19.346 1.00 79.38 345 HIS A CA 1
ATOM 2726 C C . HIS A 1 345 ? -1.893 -3.900 20.270 1.00 79.38 345 HIS A C 1
ATOM 2728 O O . HIS A 1 345 ? -1.891 -3.485 21.423 1.00 79.38 345 HIS A O 1
ATOM 2734 N N . VAL A 1 346 ? -0.843 -4.573 19.786 1.00 82.19 346 VAL A N 1
ATOM 2735 C CA . VAL A 1 346 ? 0.385 -4.820 20.568 1.00 82.19 346 VAL A CA 1
ATOM 2736 C C . VAL A 1 346 ? 1.073 -3.504 20.961 1.00 82.19 346 VAL A C 1
ATOM 2738 O O . VAL A 1 346 ? 1.707 -3.431 22.013 1.00 82.19 346 VAL A O 1
ATOM 2741 N N . GLY A 1 347 ? 0.929 -2.461 20.135 1.00 73.31 347 GLY A N 1
ATOM 2742 C CA . GLY A 1 347 ? 1.432 -1.116 20.405 1.00 73.31 347 GLY A CA 1
ATOM 2743 C C . GLY A 1 347 ? 0.423 -0.179 21.074 1.00 73.31 347 GLY A C 1
ATOM 2744 O O . GLY A 1 347 ? 0.740 0.993 21.232 1.00 73.31 347 GLY A O 1
ATOM 2745 N N . ASP A 1 348 ? -0.779 -0.636 21.433 1.00 74.56 348 ASP A N 1
ATOM 2746 C CA . ASP A 1 348 ? -1.792 0.222 22.055 1.00 74.56 348 ASP A CA 1
ATOM 2747 C C . ASP A 1 348 ? -1.437 0.499 23.534 1.00 74.56 348 ASP A C 1
ATOM 2749 O O . ASP A 1 348 ? -1.411 -0.433 24.346 1.00 74.56 348 ASP A O 1
ATOM 2753 N N . PRO A 1 349 ? -1.170 1.763 23.921 1.00 64.00 349 PRO A N 1
ATOM 2754 C CA . PRO A 1 349 ? -0.824 2.113 25.298 1.00 64.00 349 PRO A CA 1
ATOM 2755 C C . PRO A 1 349 ? -1.994 1.954 26.283 1.00 64.00 349 PRO A C 1
ATOM 2757 O O . PRO 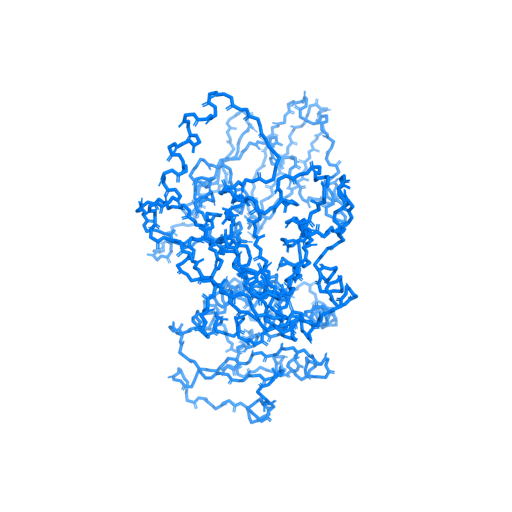A 1 349 ? -1.771 1.966 27.493 1.00 64.00 349 PRO A O 1
ATOM 2760 N N . THR A 1 350 ? -3.232 1.805 25.800 1.00 61.91 350 THR A N 1
ATOM 2761 C CA . THR A 1 350 ? -4.434 1.643 26.637 1.00 61.91 350 THR A CA 1
ATOM 2762 C C . THR A 1 350 ? -4.714 0.188 27.032 1.00 61.91 350 THR A C 1
ATOM 2764 O O . THR A 1 350 ? -5.588 -0.078 27.861 1.00 61.91 350 THR A O 1
ATOM 2767 N N . LEU A 1 351 ? -3.953 -0.768 26.491 1.00 62.75 351 LEU A N 1
ATOM 2768 C CA . LEU A 1 351 ? -4.171 -2.199 26.690 1.00 62.75 351 LEU A CA 1
ATOM 2769 C C . LEU A 1 351 ? -3.568 -2.687 28.024 1.00 62.75 351 LEU A C 1
ATOM 2771 O O . LEU A 1 351 ? -2.358 -2.627 28.253 1.00 62.75 351 LEU A O 1
ATOM 2775 N N . THR A 1 352 ? -4.402 -3.222 28.920 1.00 57.47 352 THR A N 1
ATOM 2776 C CA . THR A 1 352 ? -3.963 -3.701 30.251 1.00 57.47 352 THR A CA 1
ATOM 2777 C C . THR A 1 352 ? -3.110 -4.977 30.169 1.00 57.47 352 THR A C 1
ATOM 2779 O O . THR A 1 352 ? -3.159 -5.698 29.173 1.00 57.47 352 THR A O 1
ATOM 2782 N N . GLU A 1 353 ? -2.315 -5.294 31.199 1.00 54.81 353 GLU A N 1
ATOM 2783 C CA . GLU A 1 353 ? -1.480 -6.518 31.263 1.00 54.81 353 GLU A CA 1
ATOM 2784 C C . GLU A 1 353 ? -2.276 -7.832 31.124 1.00 54.81 353 GLU A C 1
ATOM 2786 O O . GLU A 1 353 ? -1.709 -8.870 30.774 1.00 54.81 353 GLU A O 1
ATOM 2791 N N . LEU A 1 354 ? -3.591 -7.780 31.361 1.00 51.91 354 LEU A N 1
ATOM 2792 C CA . LEU A 1 354 ? -4.510 -8.912 31.237 1.00 51.91 354 LEU A CA 1
ATOM 2793 C C . LEU A 1 354 ? -4.842 -9.267 29.776 1.00 51.91 354 LEU A C 1
ATOM 2795 O O . LEU A 1 354 ? -5.336 -10.364 29.529 1.00 51.91 354 LEU A O 1
ATOM 2799 N N . GLY A 1 355 ? -4.514 -8.404 28.807 1.00 57.28 355 GLY A N 1
ATOM 2800 C CA . GLY A 1 355 ? -4.846 -8.621 27.397 1.00 57.28 355 GLY A CA 1
ATOM 2801 C C . GLY A 1 355 ? -6.322 -8.350 27.086 1.00 57.28 355 GLY A C 1
ATOM 2802 O O . GLY A 1 355 ? -6.974 -7.558 27.762 1.00 57.28 355 GLY A O 1
ATOM 2803 N N . ASP A 1 356 ? -6.829 -8.982 26.029 1.00 57.41 356 ASP A N 1
ATOM 2804 C CA . ASP A 1 356 ? -8.199 -8.813 25.528 1.00 57.41 356 ASP A CA 1
ATOM 2805 C C . ASP A 1 356 ? -9.194 -9.564 26.442 1.00 57.41 356 ASP A C 1
ATOM 2807 O O . ASP A 1 356 ? -9.361 -10.779 26.337 1.00 57.41 356 ASP A O 1
ATOM 2811 N N . SER A 1 357 ? -9.826 -8.867 27.395 1.00 55.88 357 SER A N 1
ATOM 2812 C CA . SER A 1 357 ? -10.589 -9.483 28.502 1.00 55.88 357 SER A CA 1
ATOM 2813 C C . SER A 1 357 ? -11.932 -10.117 28.108 1.00 55.88 357 SER A C 1
ATOM 2815 O O . SER A 1 357 ? -12.664 -10.595 28.973 1.00 55.88 357 SER A O 1
ATOM 2817 N N . HIS A 1 358 ? -12.279 -10.103 26.820 1.00 66.38 358 HIS A N 1
ATOM 2818 C CA . HIS A 1 358 ? -13.573 -10.557 26.302 1.00 66.38 358 HIS A CA 1
ATOM 2819 C C . HIS A 1 358 ? -13.517 -11.879 25.514 1.00 66.38 358 HIS A C 1
ATOM 2821 O O . HIS A 1 358 ? -14.555 -12.323 25.028 1.00 66.38 358 HIS A O 1
ATOM 2827 N N . MET A 1 359 ? -12.348 -12.521 25.390 1.00 74.44 359 MET A N 1
ATOM 2828 C CA . MET A 1 359 ? -12.162 -13.764 24.625 1.00 74.44 359 MET A CA 1
ATOM 2829 C C . MET A 1 359 ? -11.556 -14.878 25.485 1.00 74.44 359 MET A C 1
ATOM 2831 O O . MET A 1 359 ? -10.775 -14.619 26.399 1.00 74.44 359 MET A O 1
ATOM 2835 N N . THR A 1 360 ? -11.885 -16.135 25.181 1.00 83.06 360 THR A N 1
ATOM 2836 C CA . THR A 1 360 ? -11.242 -17.292 25.825 1.00 83.06 360 THR A CA 1
ATOM 2837 C C . THR A 1 360 ? -9.837 -17.533 25.265 1.00 83.06 360 THR A C 1
ATOM 2839 O O . THR A 1 360 ? -9.557 -17.229 24.104 1.00 83.06 360 THR A O 1
ATOM 2842 N N . ASP A 1 361 ? -8.960 -18.178 26.042 1.00 84.62 361 ASP A N 1
ATOM 2843 C CA . ASP A 1 361 ? -7.587 -18.503 25.613 1.00 84.62 361 ASP A CA 1
ATOM 2844 C C . ASP A 1 361 ? -7.530 -19.264 24.274 1.00 84.62 361 ASP A C 1
ATOM 2846 O O . ASP A 1 361 ? -6.639 -19.037 23.454 1.00 84.62 361 ASP A O 1
ATOM 2850 N N . LYS A 1 362 ? -8.500 -20.157 24.018 1.00 82.88 362 LYS A N 1
ATOM 2851 C CA . LYS A 1 362 ? -8.593 -20.904 22.751 1.00 82.88 362 LYS A CA 1
ATOM 2852 C C . LYS A 1 362 ? -8.936 -20.004 21.567 1.00 82.88 362 LYS A C 1
ATOM 2854 O O . LYS A 1 362 ? -8.439 -20.237 20.466 1.00 82.88 362 LYS A O 1
ATOM 2859 N N . GLU A 1 363 ? -9.794 -19.012 21.771 1.00 82.62 363 GLU A N 1
ATOM 2860 C CA . GLU A 1 363 ? -10.192 -18.071 20.723 1.00 82.62 363 GLU A CA 1
ATOM 2861 C C . GLU A 1 363 ? -9.065 -17.092 20.407 1.00 82.62 363 GLU A C 1
ATOM 2863 O O . GLU A 1 363 ? -8.797 -16.851 19.231 1.00 82.62 363 GLU A O 1
ATOM 2868 N N . ILE A 1 364 ? -8.363 -16.600 21.435 1.00 82.19 364 ILE A N 1
ATOM 2869 C CA . ILE A 1 364 ? -7.171 -15.755 21.275 1.00 82.19 364 ILE A CA 1
ATOM 2870 C C . ILE A 1 364 ? -6.100 -16.523 20.498 1.00 82.19 364 ILE A C 1
ATOM 2872 O O . ILE A 1 364 ? -5.625 -16.046 19.470 1.00 82.19 364 ILE A O 1
ATOM 2876 N N . HIS A 1 365 ? -5.787 -17.755 20.918 1.00 87.56 365 HIS A N 1
ATOM 2877 C CA . HIS A 1 365 ? -4.807 -18.595 20.224 1.00 87.56 365 HIS A CA 1
ATOM 2878 C C . HIS A 1 365 ? -5.180 -18.827 18.759 1.00 87.56 365 HIS A C 1
ATOM 2880 O O . HIS A 1 365 ? -4.336 -18.674 17.876 1.00 87.56 365 HIS A O 1
ATOM 2886 N N . LYS A 1 366 ? -6.445 -19.161 18.479 1.00 83.44 366 LYS A N 1
ATOM 2887 C CA . LYS A 1 366 ? -6.913 -19.373 17.106 1.00 83.44 366 LYS A CA 1
ATOM 2888 C C . LYS A 1 366 ? -6.769 -18.106 16.261 1.00 83.44 366 LYS A C 1
ATOM 2890 O O . LYS A 1 366 ? -6.205 -18.183 15.173 1.00 83.44 366 LYS A O 1
ATOM 2895 N N . ARG A 1 367 ? -7.245 -16.965 16.766 1.00 86.88 367 ARG A N 1
ATOM 2896 C CA . ARG A 1 367 ? -7.179 -15.662 16.091 1.00 86.88 367 ARG A CA 1
ATOM 2897 C C . ARG A 1 367 ? -5.740 -15.284 15.746 1.00 86.88 367 ARG A C 1
ATOM 2899 O O . ARG A 1 367 ? -5.447 -14.994 14.589 1.00 86.88 367 ARG A O 1
ATOM 2906 N N . ASP A 1 368 ? -4.850 -15.339 16.731 1.00 89.81 368 ASP A N 1
ATOM 2907 C CA . ASP A 1 368 ? -3.457 -14.917 16.579 1.00 89.81 368 ASP A CA 1
ATOM 2908 C C . ASP A 1 368 ? -2.710 -15.856 15.614 1.00 89.81 368 ASP A C 1
ATOM 2910 O O . ASP A 1 368 ? -1.988 -15.403 14.725 1.00 89.81 368 ASP A O 1
ATOM 2914 N N . MET A 1 369 ? -2.976 -17.166 15.680 1.00 91.44 369 MET A N 1
ATOM 2915 C CA . MET A 1 369 ? -2.440 -18.132 14.716 1.00 91.44 369 MET A CA 1
ATOM 2916 C C . MET A 1 369 ? -2.988 -17.940 13.298 1.00 91.44 369 MET A C 1
ATOM 2918 O O . MET A 1 369 ? -2.253 -18.159 12.333 1.00 91.44 369 MET A O 1
ATOM 2922 N N . ASP A 1 370 ? -4.252 -17.553 13.136 1.00 88.56 370 ASP A N 1
ATOM 2923 C CA . ASP A 1 370 ? -4.838 -17.272 11.823 1.00 88.56 370 ASP A CA 1
ATOM 2924 C C . ASP A 1 370 ? -4.236 -15.995 11.217 1.00 88.56 370 ASP A C 1
ATOM 2926 O O . ASP A 1 370 ? -3.853 -15.990 10.041 1.00 88.56 370 ASP A O 1
ATOM 2930 N N . TRP A 1 371 ? -4.023 -14.954 12.027 1.00 91.56 371 TRP A N 1
ATOM 2931 C CA . TRP A 1 371 ? -3.266 -13.773 11.612 1.00 91.56 371 TRP A CA 1
ATOM 2932 C C . TRP A 1 371 ? -1.833 -14.123 11.221 1.00 91.56 371 TRP A C 1
ATOM 2934 O O . TRP A 1 371 ? -1.402 -13.741 10.129 1.00 91.56 371 TRP A O 1
ATOM 2944 N N . LEU A 1 372 ? -1.127 -14.906 12.037 1.00 92.50 372 LEU A N 1
ATOM 2945 C CA . LEU A 1 372 ? 0.241 -15.339 11.760 1.00 92.50 372 LEU A CA 1
ATOM 2946 C C . LEU A 1 372 ? 0.346 -16.155 10.463 1.00 92.50 372 LEU A C 1
ATOM 2948 O O . LEU A 1 372 ? 1.251 -15.944 9.659 1.00 92.50 372 LEU A O 1
ATOM 2952 N N . ARG A 1 373 ? -0.604 -17.061 10.204 1.00 90.44 373 ARG A N 1
ATOM 2953 C CA . ARG A 1 373 ? -0.660 -17.809 8.935 1.00 90.44 373 ARG A CA 1
ATOM 2954 C C . ARG A 1 373 ? -0.877 -16.884 7.744 1.00 90.44 373 ARG A C 1
ATOM 2956 O O . ARG A 1 373 ? -0.264 -17.091 6.695 1.00 90.44 373 ARG A O 1
ATOM 2963 N N . SER A 1 374 ? -1.742 -15.885 7.903 1.00 87.12 374 SER A N 1
ATOM 2964 C CA . SER A 1 374 ? -2.116 -14.949 6.842 1.00 87.12 374 SER A CA 1
ATOM 2965 C C . SER A 1 374 ? -1.061 -13.872 6.556 1.00 87.12 374 SER A C 1
ATOM 2967 O O . SER A 1 374 ? -1.158 -13.199 5.526 1.00 87.12 374 SER A O 1
ATOM 2969 N N . SER A 1 375 ? -0.082 -13.685 7.446 1.00 92.12 375 SER A N 1
ATOM 2970 C CA . SER A 1 375 ? 0.978 -12.694 7.279 1.00 92.12 375 SER A CA 1
ATOM 2971 C C . SER A 1 375 ? 2.019 -13.144 6.253 1.00 92.12 375 SER A C 1
ATOM 2973 O O . SER A 1 375 ? 2.219 -14.333 6.005 1.00 92.12 375 SER A O 1
ATOM 2975 N N . HIS A 1 376 ? 2.683 -12.177 5.631 1.00 89.25 376 HIS A N 1
ATOM 2976 C CA . HIS A 1 376 ? 3.814 -12.418 4.733 1.00 89.25 376 HIS A CA 1
ATOM 2977 C C . HIS A 1 376 ? 5.139 -12.284 5.491 1.00 89.25 376 HIS A C 1
ATOM 2979 O O . HIS A 1 376 ? 6.099 -12.993 5.201 1.00 89.25 376 HIS A O 1
ATOM 2985 N N . VAL A 1 377 ? 5.166 -11.387 6.480 1.00 92.50 377 VAL A N 1
ATOM 2986 C CA . VAL A 1 377 ? 6.351 -11.017 7.254 1.00 92.50 377 VAL A CA 1
ATOM 2987 C C . VAL A 1 377 ? 5.982 -10.985 8.730 1.00 92.50 377 VAL A C 1
ATOM 2989 O O . VAL A 1 377 ? 4.917 -10.469 9.082 1.00 92.50 377 VAL A O 1
ATOM 2992 N N . LEU A 1 378 ? 6.858 -11.500 9.588 1.00 96.44 378 LEU A N 1
ATOM 2993 C CA . LEU A 1 378 ? 6.802 -11.310 11.032 1.00 96.44 378 LEU A CA 1
ATOM 2994 C C . LEU A 1 378 ? 7.929 -10.371 11.466 1.00 96.44 378 LEU A C 1
ATOM 2996 O O . LEU A 1 378 ? 9.094 -10.598 11.156 1.00 96.44 378 LEU A O 1
ATOM 3000 N N . VAL A 1 379 ? 7.586 -9.324 12.207 1.00 97.06 379 VAL A N 1
ATOM 3001 C CA . VAL A 1 379 ? 8.555 -8.435 12.855 1.00 97.06 379 VAL A CA 1
ATOM 3002 C C . VAL A 1 379 ? 8.368 -8.579 14.356 1.00 97.06 379 VAL A C 1
ATOM 3004 O O . VAL A 1 379 ? 7.284 -8.313 14.865 1.00 97.06 379 VAL A O 1
ATOM 3007 N N . ALA A 1 380 ? 9.401 -9.015 15.066 1.00 97.00 380 ALA A N 1
ATOM 3008 C CA . ALA A 1 380 ? 9.350 -9.246 16.500 1.00 97.00 380 ALA A CA 1
ATOM 3009 C C . ALA A 1 380 ? 10.317 -8.338 17.252 1.00 97.00 380 ALA A C 1
ATOM 3011 O O . ALA A 1 380 ? 11.515 -8.338 16.982 1.00 97.00 380 ALA A O 1
ATOM 3012 N N . GLU A 1 381 ? 9.815 -7.615 18.247 1.00 94.69 381 GLU A N 1
ATOM 3013 C CA . GLU A 1 381 ? 10.647 -6.950 19.243 1.00 94.69 381 GLU A CA 1
ATOM 3014 C C . GLU A 1 381 ? 10.939 -7.938 20.382 1.00 94.69 381 GLU A C 1
ATOM 3016 O O . GLU A 1 381 ? 10.035 -8.370 21.100 1.00 94.69 381 GLU A O 1
ATOM 3021 N N . VAL A 1 382 ? 12.205 -8.342 20.508 1.00 94.44 382 VAL A N 1
ATOM 3022 C CA . VAL A 1 382 ? 12.634 -9.496 21.320 1.00 94.44 382 VAL A CA 1
ATOM 3023 C C . VAL A 1 382 ? 13.529 -9.116 22.501 1.00 94.44 382 VAL A C 1
ATOM 3025 O O . VAL A 1 382 ? 14.118 -9.993 23.136 1.00 94.44 382 VAL A O 1
ATOM 3028 N N . THR A 1 383 ? 13.638 -7.826 22.830 1.00 92.25 383 THR A N 1
ATOM 3029 C CA . THR A 1 383 ? 14.398 -7.364 24.006 1.00 92.25 383 THR A CA 1
ATOM 3030 C C . THR A 1 383 ? 13.783 -7.870 25.307 1.00 92.25 383 THR A C 1
ATOM 3032 O O . THR A 1 383 ? 14.499 -8.297 26.216 1.00 92.25 383 THR A O 1
ATOM 3035 N N . GLN A 1 384 ? 12.451 -7.863 25.399 1.00 89.12 384 GLN A N 1
ATOM 3036 C CA . GLN A 1 384 ? 11.731 -8.376 26.560 1.00 89.12 384 GLN A CA 1
ATOM 3037 C C . GLN A 1 384 ? 11.375 -9.858 26.365 1.00 89.12 384 GLN A C 1
ATOM 3039 O O . GLN A 1 384 ? 10.655 -10.186 25.419 1.00 89.12 384 GLN A O 1
ATOM 3044 N N . PRO A 1 385 ? 11.808 -10.768 27.262 1.00 87.62 385 PRO A N 1
ATOM 3045 C CA . PRO A 1 385 ? 11.441 -12.176 27.175 1.00 87.62 385 PRO A CA 1
ATOM 3046 C C . PRO A 1 385 ? 9.921 -12.372 27.160 1.00 87.62 385 PRO A C 1
ATOM 3048 O O . PRO A 1 385 ? 9.196 -11.815 27.988 1.00 87.62 385 PRO A O 1
ATOM 3051 N N . SER A 1 386 ? 9.436 -13.183 26.221 1.00 90.62 386 SER A N 1
ATOM 3052 C CA . SER A 1 386 ? 8.020 -13.525 26.097 1.00 90.62 386 SER A CA 1
ATOM 3053 C C . SER A 1 386 ? 7.867 -14.925 25.514 1.00 90.62 386 SER A C 1
ATOM 3055 O O . SER A 1 386 ? 8.347 -15.205 24.416 1.00 90.62 386 SER A O 1
ATOM 3057 N N . LEU A 1 387 ? 7.175 -15.802 26.250 1.00 90.44 387 LEU A N 1
ATOM 3058 C CA . LEU A 1 387 ? 6.839 -17.147 25.774 1.00 90.44 387 LEU A CA 1
ATOM 3059 C C . LEU A 1 387 ? 5.932 -17.091 24.538 1.00 90.44 387 LEU A C 1
ATOM 3061 O O . LEU A 1 387 ? 6.096 -17.907 23.639 1.00 90.44 387 LEU A O 1
ATOM 3065 N N . GLY A 1 388 ? 5.023 -16.110 24.479 1.00 9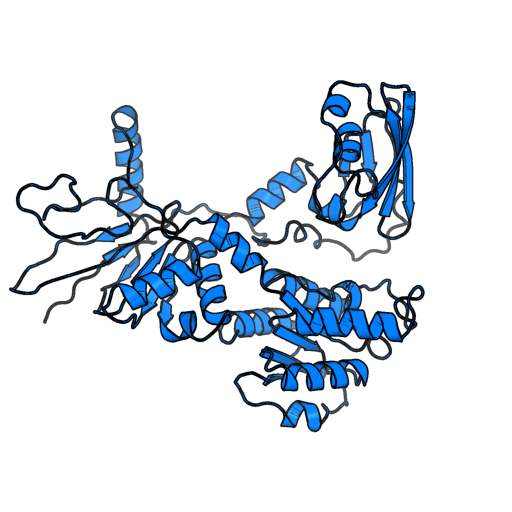0.50 388 GLY A N 1
ATOM 3066 C CA . GLY A 1 388 ? 4.143 -15.893 23.329 1.00 90.50 388 GLY A CA 1
ATOM 3067 C C . GLY A 1 388 ? 4.931 -15.516 22.078 1.00 90.50 388 GLY A C 1
ATOM 3068 O O . GLY A 1 388 ? 4.838 -16.211 21.076 1.00 90.50 388 GLY A O 1
ATOM 3069 N N . VAL A 1 389 ? 5.807 -14.510 22.178 1.00 94.25 389 VAL A N 1
ATOM 3070 C CA . VAL A 1 389 ? 6.650 -14.077 21.047 1.00 94.25 389 VAL A CA 1
ATOM 3071 C C . VAL A 1 389 ? 7.574 -15.204 20.585 1.00 94.25 389 VAL A C 1
ATOM 3073 O O . VAL A 1 389 ? 7.717 -15.445 19.391 1.00 94.25 389 VAL A O 1
ATOM 3076 N N . GLY A 1 390 ? 8.171 -15.949 21.522 1.00 93.94 390 GLY A N 1
ATOM 3077 C CA . GLY A 1 390 ? 8.984 -17.120 21.185 1.00 93.94 390 GLY A CA 1
ATOM 3078 C C . GLY A 1 390 ? 8.186 -18.215 20.469 1.00 93.94 390 GLY A C 1
ATOM 3079 O O . GLY A 1 390 ? 8.670 -18.784 19.491 1.00 93.94 390 GLY A O 1
ATOM 3080 N N . TYR A 1 391 ? 6.957 -18.484 20.921 1.00 94.69 391 TYR A N 1
ATOM 3081 C CA . TYR A 1 391 ? 6.043 -19.425 20.273 1.00 94.69 391 TYR A CA 1
ATOM 3082 C C . TYR A 1 391 ? 5.679 -18.970 18.852 1.00 94.69 391 TYR A C 1
ATOM 3084 O O . TYR A 1 391 ? 5.780 -19.763 17.917 1.00 94.69 391 TYR A O 1
ATOM 3092 N N . GLU A 1 392 ? 5.326 -17.698 18.670 1.00 96.12 392 GLU A N 1
ATOM 3093 C CA . GLU A 1 392 ? 4.990 -17.103 17.370 1.00 96.12 392 GLU A CA 1
ATOM 3094 C C . GLU A 1 392 ? 6.161 -17.180 16.386 1.00 96.12 392 GLU A C 1
ATOM 3096 O O . GLU A 1 392 ? 5.976 -17.644 15.261 1.00 96.12 392 GLU A O 1
ATOM 3101 N N . ILE A 1 393 ? 7.374 -16.806 16.813 1.00 96.31 393 ILE A N 1
ATOM 3102 C CA . ILE A 1 393 ? 8.582 -16.913 15.982 1.00 96.31 393 ILE A CA 1
ATOM 3103 C C . ILE A 1 393 ? 8.824 -18.372 15.587 1.00 96.31 393 ILE A C 1
ATOM 3105 O O . ILE A 1 393 ? 9.038 -18.656 14.410 1.00 96.31 393 ILE A O 1
ATOM 3109 N N . GLY A 1 394 ? 8.734 -19.310 16.536 1.00 95.00 394 GLY A N 1
ATOM 3110 C CA . GLY A 1 394 ? 8.903 -20.737 16.255 1.00 95.00 394 GLY A CA 1
ATOM 3111 C C . GLY A 1 394 ? 7.922 -21.248 15.195 1.00 95.00 394 GLY A C 1
ATOM 3112 O O . GLY A 1 394 ? 8.332 -21.894 14.232 1.00 95.00 394 GLY A O 1
ATOM 3113 N N . ARG A 1 395 ? 6.634 -20.893 15.310 1.00 96.38 395 ARG A N 1
ATOM 3114 C CA . ARG A 1 395 ? 5.621 -21.258 14.305 1.00 96.38 395 ARG A CA 1
ATOM 3115 C C . ARG A 1 395 ? 5.849 -20.564 12.963 1.00 96.38 395 ARG A C 1
ATOM 3117 O O . ARG A 1 395 ? 5.629 -21.181 11.925 1.00 96.38 395 ARG A O 1
ATOM 3124 N N . ALA A 1 396 ? 6.294 -19.310 12.960 1.00 95.38 396 ALA A N 1
ATOM 3125 C CA . ALA A 1 396 ? 6.592 -18.571 11.737 1.00 95.38 396 ALA A CA 1
ATOM 3126 C C . ALA A 1 396 ? 7.764 -19.189 10.957 1.00 95.38 396 ALA A C 1
ATOM 3128 O O . ALA A 1 396 ? 7.708 -19.248 9.727 1.00 95.38 396 ALA A O 1
ATOM 3129 N N . ILE A 1 397 ? 8.782 -19.699 11.664 1.00 93.69 397 ILE A N 1
ATOM 3130 C CA . ILE A 1 397 ? 9.907 -20.431 11.064 1.00 93.69 397 ILE A CA 1
ATOM 3131 C C . ILE A 1 397 ? 9.398 -21.699 10.369 1.00 93.69 397 ILE A C 1
ATOM 3133 O O . ILE A 1 397 ? 9.707 -21.913 9.199 1.00 93.69 397 ILE A O 1
ATOM 3137 N N . GLU A 1 398 ? 8.561 -22.504 11.036 1.00 92.69 398 GLU A N 1
ATOM 3138 C CA . GLU A 1 398 ? 7.952 -23.706 10.432 1.00 92.69 398 GLU A CA 1
ATOM 3139 C C . GLU A 1 398 ? 7.102 -23.384 9.191 1.00 92.69 398 GLU A C 1
ATOM 3141 O O . GLU A 1 398 ? 6.988 -24.194 8.273 1.00 92.69 398 GLU A O 1
ATOM 3146 N N . MET A 1 399 ? 6.503 -22.192 9.156 1.00 92.19 399 MET A N 1
ATOM 3147 C CA . MET A 1 399 ? 5.700 -21.700 8.035 1.00 92.19 399 MET A CA 1
ATOM 3148 C C . MET A 1 399 ? 6.532 -21.046 6.918 1.00 92.19 399 MET A C 1
ATOM 3150 O O . MET A 1 399 ? 5.940 -20.515 5.978 1.00 92.19 399 MET A O 1
ATOM 3154 N N . ASN A 1 400 ? 7.869 -21.062 7.007 1.00 89.12 400 ASN A N 1
ATOM 3155 C CA . ASN A 1 400 ? 8.789 -20.407 6.068 1.00 89.12 400 ASN A CA 1
ATOM 3156 C C . ASN A 1 400 ? 8.470 -18.915 5.841 1.00 89.12 400 ASN A C 1
ATOM 3158 O O . ASN A 1 400 ? 8.530 -18.423 4.714 1.00 89.12 400 ASN A O 1
ATOM 3162 N N . LYS A 1 401 ? 8.087 -18.190 6.898 1.00 89.88 401 LYS A N 1
ATOM 3163 C CA . LYS A 1 401 ? 7.854 -16.739 6.823 1.00 89.88 401 LYS A CA 1
ATOM 3164 C C . LYS A 1 401 ? 9.179 -15.971 6.806 1.00 89.88 401 LYS A C 1
ATOM 3166 O O . LYS A 1 401 ? 10.180 -16.452 7.332 1.00 89.88 401 LYS A O 1
ATOM 3171 N N . ASN A 1 402 ? 9.151 -14.751 6.269 1.00 92.44 402 ASN A N 1
ATOM 3172 C CA . ASN A 1 402 ? 10.230 -13.781 6.461 1.00 92.44 402 ASN A CA 1
ATOM 3173 C C . ASN A 1 402 ? 10.102 -13.161 7.857 1.00 92.44 402 ASN A C 1
ATOM 3175 O O . ASN A 1 402 ? 9.028 -12.693 8.233 1.00 92.44 402 ASN A O 1
ATOM 3179 N N . ILE A 1 403 ? 11.180 -13.193 8.632 1.00 95.62 403 ILE A N 1
ATOM 3180 C CA . ILE A 1 403 ? 11.205 -12.864 10.054 1.00 95.62 403 ILE A CA 1
ATOM 3181 C C . ILE A 1 403 ? 12.322 -11.860 10.323 1.00 95.62 403 ILE A C 1
ATOM 3183 O O . ILE A 1 403 ? 13.487 -12.117 10.011 1.00 95.62 403 ILE A O 1
ATOM 3187 N N . LEU A 1 404 ? 11.967 -10.746 10.960 1.00 96.69 404 LEU A N 1
ATOM 3188 C CA . LEU A 1 404 ? 12.903 -9.781 11.528 1.00 96.69 404 LEU A CA 1
ATOM 3189 C C . LEU A 1 404 ? 12.761 -9.751 13.045 1.00 96.69 404 LEU A C 1
ATOM 3191 O O . LEU A 1 404 ? 11.726 -9.343 13.565 1.00 96.69 404 LEU A O 1
ATOM 3195 N N . CYS A 1 405 ? 13.821 -10.111 13.754 1.00 97.19 405 CYS A N 1
ATOM 3196 C CA . CYS A 1 405 ? 13.920 -9.978 15.201 1.00 97.19 405 CYS A CA 1
ATOM 3197 C C . CYS A 1 405 ? 14.743 -8.732 15.552 1.00 97.19 405 CYS A C 1
ATOM 3199 O O . CYS A 1 405 ? 15.890 -8.601 15.130 1.00 97.19 405 CYS A O 1
ATOM 3201 N N . LEU A 1 406 ? 14.169 -7.840 16.351 1.00 95.56 406 LEU A N 1
ATOM 3202 C CA . LEU A 1 406 ? 14.757 -6.580 16.796 1.00 95.56 406 LEU A CA 1
ATOM 3203 C C . LEU A 1 406 ? 15.177 -6.693 18.263 1.00 95.56 406 LEU A C 1
ATOM 3205 O O . LEU A 1 406 ? 14.341 -6.977 19.121 1.00 95.56 406 LEU A O 1
ATOM 3209 N N . PHE A 1 407 ? 16.452 -6.452 18.563 1.00 94.69 407 PHE A N 1
ATOM 3210 C CA . PHE A 1 407 ? 16.996 -6.539 19.921 1.00 94.69 407 PHE A CA 1
ATOM 3211 C C . PHE A 1 407 ? 17.737 -5.258 20.329 1.00 94.69 407 PHE A C 1
ATOM 3213 O O . PHE A 1 407 ? 18.549 -4.746 19.565 1.00 94.69 407 PHE A O 1
ATOM 3220 N N . ARG A 1 408 ? 17.498 -4.750 21.546 1.00 92.00 408 ARG A N 1
ATOM 3221 C CA . ARG A 1 408 ? 18.158 -3.557 22.108 1.00 92.00 408 ARG A CA 1
ATOM 3222 C C . ARG A 1 408 ? 19.198 -3.948 23.166 1.00 92.00 408 ARG A C 1
ATOM 3224 O O . ARG A 1 408 ? 18.868 -3.995 24.354 1.00 92.00 408 ARG A O 1
ATOM 3231 N N . PRO A 1 409 ? 20.462 -4.210 22.781 1.00 84.44 409 PRO A N 1
ATOM 3232 C CA . PRO A 1 409 ? 21.514 -4.533 23.745 1.00 84.44 409 PRO A CA 1
ATOM 3233 C C . PRO A 1 409 ? 21.893 -3.344 24.636 1.00 84.44 409 PRO A C 1
ATOM 3235 O O . PRO A 1 409 ? 22.328 -3.546 25.760 1.00 84.44 409 PRO A O 1
ATOM 3238 N N . SER A 1 410 ? 21.746 -2.107 24.147 1.00 69.31 410 SER A N 1
ATOM 3239 C CA . SER A 1 410 ? 22.154 -0.892 24.868 1.00 69.31 410 SER A CA 1
ATOM 3240 C C . SER A 1 410 ? 21.228 -0.509 26.017 1.00 69.31 410 SER A C 1
ATOM 3242 O O . SER A 1 410 ? 21.657 0.162 26.949 1.00 69.31 410 SER A O 1
ATOM 3244 N N . ASP A 1 411 ? 19.965 -0.923 25.944 1.00 66.25 411 ASP A N 1
ATOM 3245 C CA . ASP A 1 411 ? 18.914 -0.444 26.845 1.00 66.25 411 ASP A CA 1
ATOM 3246 C C . ASP A 1 411 ? 18.697 -1.403 28.024 1.00 66.25 411 ASP A C 1
ATOM 3248 O O . ASP A 1 411 ? 17.907 -1.120 28.925 1.00 66.25 411 ASP A O 1
ATOM 3252 N N . THR A 1 412 ? 19.363 -2.565 28.021 1.00 64.94 412 THR A N 1
ATOM 3253 C CA . THR A 1 412 ? 19.154 -3.606 29.029 1.00 64.94 412 THR A CA 1
ATOM 3254 C C . THR A 1 412 ? 20.439 -4.373 29.342 1.00 64.94 412 THR A C 1
ATOM 3256 O O . THR A 1 412 ? 21.217 -4.686 28.451 1.00 64.94 412 THR A O 1
ATOM 3259 N N . GLU A 1 413 ? 20.618 -4.808 30.594 1.00 73.38 413 GLU A N 1
ATOM 3260 C CA . GLU A 1 413 ? 21.616 -5.843 30.942 1.00 73.38 413 GLU A CA 1
ATOM 3261 C C . GLU A 1 413 ? 21.189 -7.255 30.479 1.00 73.38 413 GLU A C 1
ATOM 3263 O O . GLU A 1 413 ? 21.801 -8.269 30.829 1.00 73.38 413 GLU A O 1
ATOM 3268 N N . LYS A 1 414 ? 20.095 -7.355 29.715 1.00 73.69 414 LYS A N 1
ATOM 3269 C CA . LYS A 1 414 ? 19.497 -8.625 29.308 1.00 73.69 414 LYS A CA 1
ATOM 3270 C C . LYS A 1 414 ? 20.237 -9.177 28.096 1.00 73.69 414 LYS A C 1
ATOM 3272 O O . LYS A 1 414 ? 20.738 -8.450 27.247 1.00 73.69 414 LYS A O 1
ATOM 3277 N N . ARG A 1 415 ? 20.281 -10.505 27.998 1.00 83.94 415 ARG A N 1
ATOM 3278 C CA . ARG A 1 415 ? 20.840 -11.215 26.843 1.00 83.94 415 ARG A CA 1
ATOM 3279 C C . ARG A 1 415 ? 19.708 -11.754 25.984 1.00 83.94 415 ARG A C 1
ATOM 3281 O O . ARG A 1 415 ? 18.777 -12.362 26.512 1.00 83.94 415 ARG A O 1
ATOM 3288 N N . LEU A 1 416 ? 19.811 -11.569 24.668 1.00 87.75 416 LEU A N 1
ATOM 3289 C CA . LEU A 1 416 ? 18.885 -12.191 23.724 1.00 87.75 416 LEU A CA 1
ATOM 3290 C C . LEU A 1 416 ? 18.931 -13.718 23.873 1.00 87.75 416 LEU A C 1
ATOM 3292 O O . LEU A 1 416 ? 20.008 -14.299 24.021 1.00 87.75 416 LEU A O 1
ATOM 3296 N N . SER A 1 417 ? 17.767 -14.364 23.797 1.00 89.25 417 SER A N 1
ATOM 3297 C CA . SER A 1 417 ? 17.660 -15.824 23.828 1.00 89.25 417 SER A CA 1
ATOM 3298 C C . SER A 1 417 ? 18.553 -16.471 22.767 1.00 89.25 417 SER A C 1
ATOM 3300 O O . SER A 1 417 ? 18.466 -16.134 21.583 1.00 89.25 417 SER A O 1
ATOM 3302 N N . ALA A 1 418 ? 19.363 -17.449 23.183 1.00 90.75 418 ALA A N 1
ATOM 3303 C CA . ALA A 1 418 ? 20.216 -18.221 22.281 1.00 90.75 418 ALA A CA 1
ATOM 3304 C C . ALA A 1 418 ? 19.406 -18.944 21.192 1.00 90.75 418 ALA A C 1
ATOM 3306 O O . ALA A 1 418 ? 19.896 -19.101 20.081 1.00 90.75 418 ALA A O 1
ATOM 3307 N N . MET A 1 419 ? 18.151 -19.310 21.479 1.00 92.44 419 MET A N 1
ATOM 3308 C CA . MET A 1 419 ? 17.252 -19.930 20.500 1.00 92.44 419 MET A CA 1
ATOM 3309 C C . MET A 1 419 ? 16.857 -18.968 19.375 1.00 92.44 419 MET A C 1
ATOM 3311 O O . MET A 1 419 ? 16.701 -19.398 18.241 1.00 92.44 419 MET A O 1
ATOM 3315 N N . ILE A 1 420 ? 16.711 -17.672 19.673 1.00 92.56 420 ILE A N 1
ATOM 3316 C CA . ILE A 1 420 ? 16.376 -16.658 18.663 1.00 92.56 420 ILE A CA 1
ATOM 3317 C C . ILE A 1 420 ? 17.629 -16.242 17.900 1.00 92.56 420 ILE A C 1
ATOM 3319 O O . ILE A 1 420 ? 17.622 -16.231 16.675 1.00 92.56 420 ILE A O 1
ATOM 3323 N N . ARG A 1 421 ? 18.727 -15.954 18.612 1.00 93.56 421 ARG A N 1
ATOM 3324 C CA . ARG A 1 421 ? 19.989 -15.560 17.971 1.00 93.56 421 ARG A CA 1
ATOM 3325 C C . ARG A 1 421 ? 20.560 -16.681 17.098 1.00 93.56 421 ARG A C 1
ATOM 3327 O O . ARG A 1 421 ? 21.047 -16.414 16.012 1.00 93.56 421 ARG A O 1
ATOM 3334 N N . GLY A 1 422 ? 20.457 -17.933 17.543 1.00 91.44 422 GLY A N 1
ATOM 3335 C CA . GLY A 1 422 ? 20.902 -19.099 16.779 1.00 91.44 422 GLY A CA 1
ATOM 3336 C C . GLY A 1 422 ? 20.006 -19.465 15.591 1.00 91.44 422 GLY A C 1
ATOM 3337 O O . GLY A 1 422 ? 20.436 -20.244 14.748 1.00 91.44 422 GLY A O 1
ATOM 3338 N N . ALA A 1 423 ? 18.786 -18.923 15.509 1.00 91.25 423 ALA A N 1
ATOM 3339 C CA . ALA A 1 423 ? 17.891 -19.141 14.373 1.00 91.25 423 ALA A CA 1
ATOM 3340 C C . ALA A 1 423 ? 18.203 -18.227 13.174 1.00 91.25 423 ALA A C 1
ATOM 3342 O O . ALA A 1 423 ? 17.658 -18.445 12.093 1.00 91.25 423 ALA A O 1
ATOM 3343 N N . GLU A 1 424 ? 19.054 -17.210 13.350 1.00 92.94 424 GLU A N 1
ATOM 3344 C CA . GLU A 1 424 ? 19.464 -16.307 12.277 1.00 92.94 424 GLU A CA 1
ATOM 3345 C C . GLU A 1 424 ? 20.139 -17.070 11.130 1.00 92.94 424 GLU A C 1
ATOM 3347 O O . GLU A 1 424 ? 21.078 -17.838 11.334 1.00 92.94 424 GLU A O 1
ATOM 3352 N N . ASN A 1 425 ? 19.668 -16.835 9.905 1.00 88.38 425 ASN A N 1
ATOM 3353 C CA . ASN A 1 425 ? 20.183 -17.498 8.705 1.00 88.38 425 ASN A CA 1
ATOM 3354 C C . ASN A 1 425 ? 20.527 -16.525 7.563 1.00 88.38 425 ASN A C 1
ATOM 3356 O O . ASN A 1 425 ? 20.903 -16.965 6.476 1.00 88.38 425 ASN A O 1
ATOM 3360 N N . GLY A 1 426 ? 20.372 -15.215 7.791 1.00 79.38 426 GLY A N 1
ATOM 3361 C CA . GLY A 1 426 ? 20.665 -14.163 6.813 1.00 79.38 426 GLY A CA 1
ATOM 3362 C C . GLY A 1 426 ? 19.749 -14.152 5.583 1.00 79.38 426 GLY A C 1
ATOM 3363 O O . GLY A 1 426 ? 20.046 -13.453 4.619 1.00 79.38 426 GLY A O 1
ATOM 3364 N N . LYS A 1 427 ? 18.667 -14.940 5.592 1.00 80.06 427 LYS A N 1
ATOM 3365 C CA . LYS A 1 427 ? 17.685 -15.045 4.504 1.00 80.06 427 LYS A CA 1
ATOM 3366 C C . LYS A 1 427 ? 16.273 -14.806 5.028 1.00 80.06 427 LYS A C 1
ATOM 3368 O O . LYS A 1 427 ? 15.771 -13.694 4.958 1.00 80.06 427 LYS A O 1
ATOM 3373 N N . SER A 1 428 ? 15.645 -15.850 5.569 1.00 85.75 428 SER A N 1
ATOM 3374 C CA . SER A 1 428 ? 14.273 -15.802 6.081 1.00 85.75 428 SER A CA 1
ATOM 3375 C C . SER A 1 428 ? 14.200 -15.413 7.552 1.00 85.75 428 SER A C 1
ATOM 3377 O O . SER A 1 428 ? 13.158 -14.949 7.989 1.00 85.75 428 SER A O 1
ATOM 3379 N N . VAL A 1 429 ? 15.281 -15.573 8.320 1.00 93.38 429 VAL A N 1
ATOM 3380 C CA . VAL A 1 429 ? 15.353 -15.168 9.728 1.00 93.38 429 VAL A CA 1
ATOM 3381 C C . VAL A 1 429 ? 16.541 -14.243 9.903 1.00 93.38 429 VAL A C 1
ATOM 3383 O O . VAL A 1 429 ? 17.694 -14.655 9.752 1.00 93.38 429 VAL A O 1
ATOM 3386 N N . ILE A 1 430 ? 16.246 -12.988 10.213 1.00 94.88 430 ILE A N 1
ATOM 3387 C CA . ILE A 1 430 ? 17.232 -11.928 10.393 1.00 94.88 430 ILE A CA 1
ATOM 3388 C C . ILE A 1 430 ? 17.101 -11.390 11.807 1.00 94.88 430 ILE A C 1
ATOM 3390 O O . ILE A 1 430 ? 15.998 -11.101 12.272 1.00 94.88 430 ILE A O 1
ATOM 3394 N N . VAL A 1 431 ? 18.230 -11.241 12.491 1.00 95.56 431 VAL A N 1
ATOM 3395 C CA . VAL A 1 431 ? 18.283 -10.682 13.840 1.00 95.56 431 VAL A CA 1
ATOM 3396 C C . VAL A 1 431 ? 19.115 -9.410 13.775 1.00 95.56 431 VAL A C 1
ATOM 3398 O O . VAL A 1 431 ? 20.242 -9.414 13.289 1.00 95.56 431 VAL A O 1
ATOM 3401 N N . LYS A 1 432 ? 18.553 -8.290 14.226 1.00 94.19 432 LYS A N 1
ATOM 3402 C CA . LYS A 1 432 ? 19.248 -7.004 14.239 1.00 94.19 432 LYS A CA 1
ATOM 3403 C C . LYS A 1 432 ? 19.291 -6.434 15.643 1.00 94.19 432 LYS A C 1
ATOM 3405 O O . LYS A 1 432 ? 18.262 -6.215 16.283 1.00 94.19 432 LYS A O 1
ATOM 3410 N N . ASP A 1 433 ? 20.510 -6.149 16.072 1.00 93.81 433 ASP A N 1
ATOM 3411 C CA . ASP A 1 433 ? 20.768 -5.343 17.250 1.00 93.81 433 ASP A CA 1
ATOM 3412 C C . ASP A 1 433 ? 20.599 -3.861 16.861 1.00 93.81 433 ASP A C 1
ATOM 3414 O O . ASP A 1 433 ? 21.134 -3.429 15.838 1.00 93.81 433 ASP A O 1
ATOM 3418 N N . TYR A 1 434 ? 19.828 -3.088 17.630 1.00 92.25 434 TYR A N 1
ATOM 3419 C CA . TYR A 1 434 ? 19.486 -1.703 17.281 1.00 92.25 434 TYR A CA 1
ATOM 3420 C C . TYR A 1 434 ? 19.390 -0.781 18.501 1.00 92.25 434 TYR A C 1
ATOM 3422 O O . TYR A 1 434 ? 19.182 -1.231 19.630 1.00 92.25 434 TYR A O 1
ATOM 3430 N N . LYS A 1 435 ? 19.495 0.529 18.248 1.00 90.00 435 LYS A N 1
ATOM 3431 C CA . LYS A 1 435 ? 19.120 1.599 19.184 1.00 90.00 435 LYS A CA 1
ATOM 3432 C C . LYS A 1 435 ? 17.798 2.226 18.755 1.00 90.00 435 LYS A C 1
ATOM 3434 O O . LYS A 1 435 ? 17.484 2.270 17.568 1.00 90.00 435 LYS A O 1
ATOM 3439 N N . GLN A 1 436 ? 17.025 2.769 19.695 1.00 87.56 436 GLN A N 1
ATOM 3440 C CA . GLN A 1 436 ? 15.686 3.314 19.406 1.00 87.56 436 GLN A CA 1
ATOM 3441 C C . GLN A 1 436 ? 15.662 4.452 18.367 1.00 87.56 436 GLN A C 1
ATOM 3443 O O . GLN A 1 436 ? 14.639 4.667 17.708 1.00 87.56 436 GLN A O 1
ATOM 3448 N N . GLU A 1 437 ? 16.766 5.184 18.229 1.00 86.69 437 GLU A N 1
ATOM 3449 C CA . GLU A 1 437 ? 16.966 6.233 17.222 1.00 86.69 437 GLU A CA 1
ATOM 3450 C C . GLU A 1 437 ? 17.117 5.677 15.798 1.00 86.69 437 GLU A C 1
ATOM 3452 O O . GLU A 1 437 ? 16.623 6.287 14.854 1.00 86.69 437 GLU A O 1
ATOM 3457 N N . ASP A 1 438 ? 17.669 4.471 15.653 1.00 88.69 438 ASP A N 1
ATOM 3458 C CA . ASP A 1 438 ? 17.987 3.858 14.358 1.00 88.69 438 ASP A CA 1
ATOM 3459 C C . ASP A 1 438 ? 16.837 3.028 13.772 1.00 88.69 438 ASP A C 1
ATOM 3461 O O . ASP A 1 438 ? 16.924 2.548 12.641 1.00 88.69 438 ASP A O 1
ATOM 3465 N N . ILE A 1 439 ? 15.749 2.837 14.527 1.00 90.81 439 ILE A N 1
ATOM 3466 C CA . ILE A 1 439 ? 14.671 1.906 14.162 1.00 90.81 439 ILE A CA 1
ATOM 3467 C C . ILE A 1 439 ? 14.025 2.224 12.809 1.00 90.81 439 ILE A C 1
ATOM 3469 O O . ILE A 1 439 ? 13.636 1.312 12.087 1.00 90.81 439 ILE A O 1
ATOM 3473 N N . GLU A 1 440 ? 13.917 3.503 12.451 1.00 87.38 440 GLU A N 1
ATOM 3474 C CA . GLU A 1 440 ? 13.308 3.912 11.184 1.00 87.38 440 GLU A CA 1
ATOM 3475 C C . GLU A 1 440 ? 14.191 3.530 9.995 1.00 87.38 440 GLU A C 1
ATOM 3477 O O . GLU A 1 440 ? 13.721 2.833 9.097 1.00 87.38 440 GLU A O 1
ATOM 3482 N N . ASN A 1 441 ? 15.480 3.876 10.053 1.00 86.75 441 ASN A N 1
ATOM 3483 C CA . ASN A 1 441 ? 16.458 3.529 9.021 1.00 86.75 441 ASN A CA 1
ATOM 3484 C C . ASN A 1 441 ? 16.632 2.008 8.892 1.00 86.75 441 ASN A C 1
ATOM 3486 O O . ASN A 1 441 ? 16.780 1.486 7.791 1.00 86.75 441 ASN A O 1
ATOM 3490 N N . LEU A 1 442 ? 16.602 1.282 10.015 1.00 91.19 442 LEU A N 1
ATOM 3491 C CA . LEU A 1 442 ? 16.723 -0.175 10.026 1.00 91.19 442 LEU A CA 1
ATOM 3492 C C . LEU A 1 442 ? 15.536 -0.838 9.328 1.00 91.19 442 LEU A C 1
ATOM 3494 O O . LEU A 1 442 ? 15.736 -1.725 8.500 1.00 91.19 442 LEU A O 1
ATOM 3498 N N . LEU A 1 443 ? 14.310 -0.418 9.651 1.00 89.56 443 LEU A N 1
ATOM 3499 C CA . LEU A 1 443 ? 13.116 -0.952 8.999 1.00 89.56 443 LEU A CA 1
ATOM 3500 C C . LEU A 1 443 ? 13.086 -0.570 7.515 1.00 89.56 443 LEU A C 1
ATOM 3502 O O . LEU A 1 443 ? 12.764 -1.421 6.691 1.00 89.56 443 LEU A O 1
ATOM 3506 N N . GLU A 1 444 ? 13.482 0.652 7.158 1.00 83.81 444 GLU A N 1
ATOM 3507 C CA . GLU A 1 444 ? 13.619 1.068 5.757 1.00 83.81 444 GLU A CA 1
ATOM 3508 C C . GLU A 1 444 ? 14.621 0.197 4.994 1.00 83.81 444 GLU A C 1
ATOM 3510 O O . GLU A 1 444 ? 14.283 -0.339 3.940 1.00 83.81 444 GLU A O 1
ATOM 3515 N N . SER A 1 445 ? 15.815 -0.033 5.545 1.00 83.69 445 SER A N 1
ATOM 3516 C CA . SER A 1 445 ? 16.809 -0.938 4.955 1.00 83.69 445 SER A CA 1
ATOM 3517 C C . SER A 1 445 ? 16.269 -2.368 4.840 1.00 83.69 445 SER A C 1
ATOM 3519 O O . SER A 1 445 ? 16.328 -2.961 3.769 1.00 83.69 445 SER A O 1
ATOM 3521 N N . TYR A 1 446 ? 15.628 -2.914 5.878 1.00 85.94 446 TYR A N 1
ATOM 3522 C CA . TYR A 1 446 ? 15.077 -4.274 5.832 1.00 85.94 446 TYR A CA 1
ATOM 3523 C C . TYR A 1 446 ? 14.021 -4.450 4.729 1.00 85.94 446 TYR A C 1
ATOM 3525 O O . TYR A 1 446 ? 14.132 -5.366 3.909 1.00 85.94 446 TYR A O 1
ATOM 3533 N N . PHE A 1 447 ? 13.028 -3.558 4.674 1.00 82.50 447 PHE A N 1
ATOM 3534 C CA . PHE A 1 447 ? 11.947 -3.632 3.686 1.00 82.50 447 PHE A CA 1
ATOM 3535 C C . PHE A 1 447 ? 12.369 -3.189 2.278 1.00 82.50 447 PHE A C 1
ATOM 3537 O O . PHE A 1 447 ? 11.672 -3.513 1.318 1.00 82.50 447 PHE A O 1
ATOM 3544 N N . SER A 1 448 ? 13.500 -2.491 2.134 1.00 71.38 448 SER A N 1
ATOM 3545 C CA . SER A 1 448 ? 14.080 -2.148 0.832 1.00 71.38 448 SER A CA 1
ATOM 3546 C C . SER A 1 448 ? 15.130 -3.145 0.339 1.00 71.38 448 SER A C 1
ATOM 3548 O O . SER A 1 448 ? 15.380 -3.188 -0.859 1.00 71.38 448 SER A O 1
ATOM 3550 N N . GLU A 1 449 ? 15.753 -3.956 1.191 1.00 59.62 449 GLU A N 1
ATOM 3551 C CA . GLU A 1 449 ? 16.848 -4.852 0.782 1.00 59.62 449 GLU A CA 1
ATOM 3552 C C . GLU A 1 449 ? 16.474 -6.334 0.791 1.00 59.62 449 GLU A C 1
ATOM 3554 O O . GLU A 1 449 ? 17.070 -7.097 0.035 1.00 59.62 449 GLU A O 1
ATOM 3559 N N . THR A 1 450 ? 15.529 -6.765 1.637 1.00 54.12 450 THR A N 1
ATOM 3560 C CA . THR A 1 450 ? 15.449 -8.193 2.001 1.00 54.12 450 THR A CA 1
ATOM 3561 C C . THR A 1 450 ? 14.073 -8.838 1.860 1.00 54.12 450 THR A C 1
ATOM 3563 O O . THR A 1 450 ? 13.980 -10.064 1.941 1.00 54.12 450 THR A O 1
ATOM 3566 N N . VAL A 1 451 ? 12.999 -8.061 1.683 1.00 45.72 451 VAL A N 1
ATOM 3567 C CA . VAL A 1 451 ? 11.643 -8.565 1.962 1.00 45.72 451 VAL A CA 1
ATOM 3568 C C . VAL A 1 451 ? 10.675 -8.415 0.866 1.00 45.72 451 VAL A C 1
ATOM 3570 O O . VAL A 1 451 ? 10.503 -7.281 0.358 1.00 45.72 451 VAL A O 1
#

Organism: Amphimedon queenslandica (NCBI:txid400682)

InterPro domains:
  IPR003819 TauD/TfdA-like domain [PF02668] (242-297)
  IPR007710 Nucleoside 2-deoxyribosyltransferase [PF05014] (312-408)
  IPR010376 Gamma-butyrobetaine hydroxylase-like, N-terminal [PF06155] (47-112)
  IPR028607 2-deoxynucleoside 5-phosphate N-hydrolase 1, DNPH1 [MF_03036] (310-450)
  IPR038492 GBBH-like, N-terminal domain superfamily [G3DSA:3.30.2020.30] (46-132)
  IPR042098 Glutarate 2-hydroxylase superfamily [G3DSA:3.60.130.10] (133-236)
  IPR042098 Glutarate 2-hydroxylase superfamily [G3DSA:3.60.130.10] (237-307)
  IPR051239 2'-Deoxynucleoside 5'-phosphate N-hydrolase [PTHR15364] (307-449)

Radius of gyration: 26.79 Å; chains: 1; bounding box: 73×51×76 Å

pLDDT: mean 75.88, std 17.45, range [22.8, 97.19]

Sequence (451 aa):
MNSLTASMWCLPRELRSARIDLFSRKALLIARSLSSSPLPPPPSITQDGKSLSIPDPSYPGRYHAIWLRHHCQCPECMASTGQRTVPLSILSGSVRLTGAKVEGNRLQMDWELTNGDPHSGYIDMDWLKANNYSKESLSAYNASIEPTVGKTLPVMEHKEIIDSTGGLWKWLYNLNNTGACLIKNVPQDLSSYRKMVESVCPVLKTIYGEFFDVKIETDPINIAYTDEALDFHMDLDEIDGYYEAYCTFKRLIDESPYKLEHQFSPGDVMSFNNQRILHGRSAINRNGGIRHLVGCYLNIDSFSTMAAARRIYFAASIRAGRGDSHLYYKIVSILKKYGTVLTEHVGDPTLTELGDSHMTDKEIHKRDMDWLRSSHVLVAEVTQPSLGVGYEIGRAIEMNKNILCLFRPSDTEKRLSAMIRGAENGKSVIVKDYKQEDIENLLESYFSETV